Protein AF-0000000081105395 (afdb_homodimer)

Sequence (704 aa):
MTLDDDDWVLDDLGREADGPSNVKAIATRFRKAAMSCLEADDYMSRHRLSTLQCLVLMIYAINHSQGSGSSWPLLGLTVHVAISLGCHVDGESLGMNYIEAEQRRRCWACLKVLYMIQALCFGNVGLFALPKFQVRLPMDVDDDDIRPDSLPTQTDGPTQMTYMLLKVKLYSLVDQIADQILGVEPPSHASIAALDAAIEREQESWDAIYRSHLRSDKIQGFQRVHWNILHSHAHQIYLLIHRPLFGEPAESGFLQRSRARCITSATALLDIHALLSDEERFRQFRWYGFGLGSFHAFHGAVTLAAAILQNRDGESSYEMQSVLNETTNRFQSLSGRSPICAKAYTILKYLQMTLDDDDWVLDDLGREADGPSNVKAIATRFRKAAMSCLEADDYMSRHRLSTLQCLVLMIYAINHSQGSGSSWPLLGLTVHVAISLGCHVDGESLGMNYIEAEQRRRCWACLKVLYMIQALCFGNVGLFALPKFQVRLPMDVDDDDIRPDSLPTQTDGPTQMTYMLLKVKLYSLVDQIADQILGVEPPSHASIAALDAAIEREQESWDAIYRSHLRSDKIQGFQRVHWNILHSHAHQIYLLIHRPLFGEPAESGFLQRSRARCITSATALLDIHALLSDEERFRQFRWYGFGLGSFHAFHGAVTLAAAILQNRDGESSYEMQSVLNETTNRFQSLSGRSPICAKAYTILKYLQ

Secondary structure (DSSP, 8-state):
----TT-HHHHHH--SSSHHHHHHHHHHHHHHHHHHHHHHTTTTT---HHHHHHHHHHHHHHHHHT-GGGGHHHHHHHHHHHHHTTTTS-GGGGT--HHHHHHHHHHHHHHHHHHHHHHHHHT-GGG-B-----PPPPPSS-GGG-BTTBPPPPPSS--HHHHHHHHHHHHHHHHHTHHHHHSSSPPPHHHHHHHHHHHHHHHHHHHHHHHHHHSSTT--HHHHHHHHHHHHHHHHHHHHHHGGGTTS---SHHHHHHHHHHHHHHHHHHHHHHHHHH-GGGGGGTHHHHTHHHHHHHHHHHHHHHHHHH-TTSHHHHHHHHHHHHHHHHHHHHTTT-HHHHHHHHHHHHH-/----TT-HHHHHH--SSSHHHHHHHHHHHHHHHHHHHHHHTTTTT---HHHHHHHHHHHHHHHHHT-GGGGHHHHHHHHHHHHHTTTTS-GGGGT--HHHHHHHHHHHHHHHHHHHHHHHHHT-GGG-B-----PPPPPSS-GGG-BTTBPPPPPSS--TTHHHHHHHHHHHHHHHTHHHHHSSSPPPHHHHHHHHHHHHHHHHHHHHHHHHHHSSTT--HHHHHHHHHHHHHHHHHHHHHHGGGTTS---SHHHHHHHHHHHHHHHHHHHHHHHHHH-GGGGGGTHHHHTHHHHHHHHHHHHHHHHHHH-TTSHHHHHHHHHHHHHHHHHHHHTTT-HHHHHHHHHHHHH-

Structure (mmCIF, N/CA/C/O backbone):
data_AF-0000000081105395-model_v1
#
loop_
_entity.id
_entity.type
_entity.pdbx_description
1 polymer 'Transcriptional regulator family: Fungal Specific TF'
#
loop_
_atom_site.group_PDB
_atom_site.id
_atom_site.type_symbol
_atom_site.label_atom_id
_atom_site.label_alt_id
_atom_site.label_comp_id
_atom_site.label_asym_id
_atom_site.label_entity_id
_atom_site.label_seq_id
_atom_site.pdbx_PDB_ins_code
_atom_site.Cartn_x
_atom_site.Cartn_y
_atom_site.Cartn_z
_atom_site.occupancy
_atom_site.B_iso_or_equiv
_atom_site.auth_seq_id
_atom_site.auth_comp_id
_atom_site.auth_asym_id
_atom_site.auth_atom_id
_atom_site.pdbx_PDB_model_num
ATOM 1 N N . MET A 1 1 ? -5.023 -13.562 -22.672 1 40.72 1 MET A N 1
ATOM 2 C CA . MET A 1 1 ? -5.703 -14.023 -23.875 1 40.72 1 MET A CA 1
ATOM 3 C C . MET A 1 1 ? -5.406 -15.492 -24.141 1 40.72 1 MET A C 1
ATOM 5 O O . MET A 1 1 ? -4.246 -15.906 -24.141 1 40.72 1 MET A O 1
ATOM 9 N N . THR A 1 2 ? -6.477 -16.219 -23.859 1 49.69 2 THR A N 1
ATOM 10 C CA . THR A 1 2 ? -6.434 -17.688 -23.969 1 49.69 2 THR A CA 1
ATOM 11 C C . THR A 1 2 ? -6.391 -18.125 -25.422 1 49.69 2 THR A C 1
ATOM 13 O O . THR A 1 2 ? -6.664 -19.281 -25.734 1 49.69 2 THR A O 1
ATOM 16 N N . LEU A 1 3 ? -6.121 -17.141 -26.344 1 49.03 3 LEU A N 1
ATOM 17 C CA . LEU A 1 3 ? -6.148 -17.578 -27.75 1 49.03 3 LEU A CA 1
ATOM 18 C C . LEU A 1 3 ? -4.812 -18.172 -28.156 1 49.03 3 LEU A C 1
ATOM 20 O O . LEU A 1 3 ? -3.754 -17.703 -27.719 1 49.03 3 LEU A O 1
ATOM 24 N N . ASP A 1 4 ? -4.93 -19.188 -28.781 1 53.31 4 ASP A N 1
ATOM 25 C CA . ASP A 1 4 ? -3.744 -19.844 -29.328 1 53.31 4 ASP A CA 1
ATOM 26 C C . ASP A 1 4 ? -3.004 -18.938 -30.297 1 53.31 4 ASP A C 1
ATOM 28 O O . ASP A 1 4 ? -3.607 -18.047 -30.906 1 53.31 4 ASP A O 1
ATOM 32 N N . ASP A 1 5 ? -1.721 -19.031 -30.438 1 55.16 5 ASP A N 1
ATOM 33 C CA . ASP A 1 5 ? -0.854 -18.203 -31.266 1 55.16 5 ASP A CA 1
ATOM 34 C C . ASP A 1 5 ? -1.331 -18.203 -32.719 1 55.16 5 ASP A C 1
ATOM 36 O O . ASP A 1 5 ? -1.064 -17.266 -33.469 1 55.16 5 ASP A O 1
ATOM 40 N N . ASP A 1 6 ? -2.062 -19.266 -33.031 1 52.41 6 ASP A N 1
ATOM 41 C CA . ASP A 1 6 ? -2.449 -19.406 -34.438 1 52.41 6 ASP A CA 1
ATOM 42 C C . ASP A 1 6 ? -3.91 -19.016 -34.625 1 52.41 6 ASP A C 1
ATOM 44 O O . ASP A 1 6 ? -4.492 -19.297 -35.688 1 52.41 6 ASP A O 1
ATOM 48 N N . ASP A 1 7 ? -4.332 -18.5 -33.594 1 54.31 7 ASP A N 1
ATOM 49 C CA . ASP A 1 7 ? -5.738 -18.156 -33.781 1 54.31 7 ASP A CA 1
ATOM 50 C C . ASP A 1 7 ? -5.906 -16.984 -34.75 1 54.31 7 ASP A C 1
ATOM 52 O O . ASP A 1 7 ? -5.219 -15.969 -34.625 1 54.31 7 ASP A O 1
ATOM 56 N N . TRP A 1 8 ? -6.809 -17.203 -35.688 1 57.19 8 TRP A N 1
ATOM 57 C CA . TRP A 1 8 ? -7.023 -16.266 -36.781 1 57.19 8 TRP A CA 1
ATOM 58 C C . TRP A 1 8 ? -7.453 -14.898 -36.25 1 57.19 8 TRP A C 1
ATOM 60 O O . TRP A 1 8 ? -7.211 -13.867 -36.875 1 57.19 8 TRP A O 1
ATOM 70 N N . VAL A 1 9 ? -8.102 -14.883 -35.156 1 51.62 9 VAL A N 1
ATOM 71 C CA . VAL A 1 9 ? -8.586 -13.648 -34.562 1 51.62 9 VAL A CA 1
ATOM 72 C C . VAL A 1 9 ? -7.41 -12.742 -34.219 1 51.62 9 VAL A C 1
ATOM 74 O O . VAL A 1 9 ? -7.52 -11.516 -34.25 1 51.62 9 VAL A O 1
ATOM 77 N N . LEU A 1 10 ? -6.316 -13.383 -33.969 1 56.5 10 LEU A N 1
ATOM 78 C CA . LEU A 1 10 ? -5.129 -12.625 -33.594 1 56.5 10 LEU A CA 1
ATOM 79 C C . LEU A 1 10 ? -4.578 -11.852 -34.781 1 56.5 10 LEU A C 1
ATOM 81 O O . LEU A 1 10 ? -4.066 -10.742 -34.625 1 56.5 10 LEU A O 1
ATOM 85 N N . ASP A 1 11 ? -4.738 -12.438 -35.906 1 53.25 11 ASP A N 1
ATOM 86 C CA . ASP A 1 11 ? -4.273 -11.781 -37.125 1 53.25 11 ASP A CA 1
ATOM 87 C C . ASP A 1 11 ? -5.176 -10.609 -37.5 1 53.25 11 ASP A C 1
ATOM 89 O O . ASP A 1 11 ? -4.711 -9.602 -38.031 1 53.25 11 ASP A O 1
ATOM 93 N N . ASP A 1 12 ? -6.324 -10.781 -37.188 1 51.81 12 ASP A N 1
ATOM 94 C CA . ASP A 1 12 ? -7.293 -9.742 -37.531 1 51.81 12 ASP A CA 1
ATOM 95 C C . ASP A 1 12 ? -7.172 -8.555 -36.562 1 51.81 12 ASP A C 1
ATOM 97 O O . ASP A 1 12 ? -7.285 -7.398 -37 1 51.81 12 ASP A O 1
ATOM 101 N N . LEU A 1 13 ? -6.82 -9 -35.438 1 58.47 13 LEU A N 1
ATOM 102 C CA . LEU A 1 13 ? -6.82 -7.93 -34.438 1 58.47 13 LEU A CA 1
ATOM 103 C C . LEU A 1 13 ? -5.418 -7.363 -34.25 1 58.47 13 LEU A C 1
ATOM 105 O O . LEU A 1 13 ? -5.258 -6.195 -33.875 1 58.47 13 LEU A O 1
ATOM 109 N N . GLY A 1 14 ? -4.355 -8.391 -34.594 1 62.88 14 GLY A N 1
ATOM 110 C CA . GLY A 1 14 ? -2.982 -7.926 -34.5 1 62.88 14 GLY A CA 1
ATOM 111 C C . GLY A 1 14 ? -2.369 -7.59 -35.844 1 62.88 14 GLY A C 1
ATOM 112 O O . GLY A 1 14 ? -2.893 -7.984 -36.906 1 62.88 14 GLY A O 1
ATOM 113 N N . ARG A 1 15 ? -1.451 -6.691 -36.125 1 62.94 15 ARG A N 1
ATOM 114 C CA . ARG A 1 15 ? -0.795 -6.316 -37.375 1 62.94 15 ARG A CA 1
ATOM 115 C C . ARG A 1 15 ? 0.681 -6.699 -37.344 1 62.94 15 ARG A C 1
ATOM 117 O O . ARG A 1 15 ? 1.47 -6.195 -38.156 1 62.94 15 ARG A O 1
ATOM 124 N N . GLU A 1 16 ? 0.838 -7.652 -36.281 1 64.25 16 GLU A N 1
ATOM 125 C CA . GLU A 1 16 ? 2.254 -7.996 -36.188 1 64.25 16 GLU A CA 1
ATOM 126 C C . GLU A 1 16 ? 2.584 -9.211 -37.062 1 64.25 16 GLU A C 1
ATOM 128 O O . GLU A 1 16 ? 1.685 -9.859 -37.594 1 64.25 16 GLU A O 1
ATOM 133 N N . ALA A 1 17 ? 3.789 -9.445 -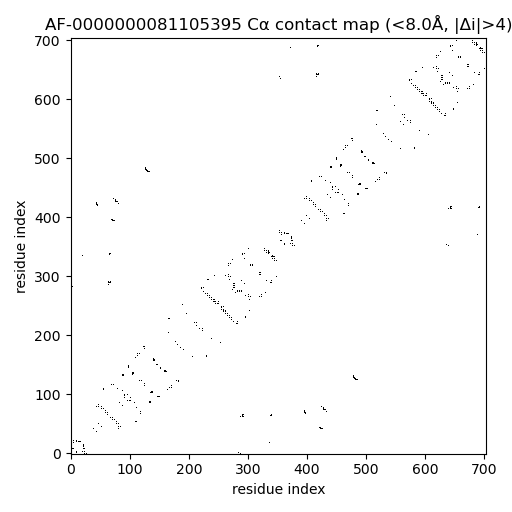37.344 1 65.75 17 ALA A N 1
ATOM 134 C CA . ALA A 1 17 ? 4.293 -10.445 -38.281 1 65.75 17 ALA A CA 1
ATOM 135 C C . ALA A 1 17 ? 4.062 -11.859 -37.75 1 65.75 17 ALA A C 1
ATOM 137 O O . ALA A 1 17 ? 3.943 -12.812 -38.5 1 65.75 17 ALA A O 1
ATOM 138 N N . ASP A 1 18 ? 4.098 -11.969 -36.344 1 71 18 ASP A N 1
ATOM 139 C CA . ASP A 1 18 ? 3.973 -13.312 -35.781 1 71 18 ASP A CA 1
ATOM 140 C C . ASP A 1 18 ? 2.9 -13.359 -34.719 1 71 18 ASP A C 1
ATOM 142 O O . ASP A 1 18 ? 2.467 -12.312 -34.219 1 71 18 ASP A O 1
ATOM 146 N N . GLY A 1 19 ? 2.338 -14.492 -34.5 1 62 19 GLY A N 1
ATOM 147 C CA . GLY A 1 19 ? 1.252 -14.75 -33.562 1 62 19 GLY A CA 1
ATOM 148 C C . GLY A 1 19 ? 1.51 -14.18 -32.188 1 62 19 GLY A C 1
ATOM 149 O O . GLY A 1 19 ? 0.733 -13.359 -31.688 1 62 19 GLY A O 1
ATOM 150 N N . PRO A 1 20 ? 2.596 -14.531 -31.703 1 68.19 20 PRO A N 1
ATOM 151 C CA . PRO A 1 20 ? 2.9 -14.039 -30.359 1 68.19 20 PRO A CA 1
ATOM 152 C C . PRO A 1 20 ? 2.982 -12.516 -30.297 1 68.19 20 PRO A C 1
ATOM 154 O O . PRO A 1 20 ? 2.504 -11.906 -29.328 1 68.19 20 PRO A O 1
ATOM 157 N N . SER A 1 21 ? 3.51 -11.969 -31.219 1 71 21 SER A N 1
ATOM 158 C CA . SER A 1 21 ? 3.611 -10.516 -31.266 1 71 21 SER A CA 1
ATOM 159 C C . SER A 1 21 ? 2.236 -9.867 -31.391 1 71 21 SER A C 1
ATOM 161 O O . SER A 1 21 ? 1.995 -8.797 -30.812 1 71 21 SER A O 1
ATOM 163 N N . ASN A 1 22 ? 1.383 -10.594 -32.062 1 68.88 22 ASN A N 1
ATOM 164 C CA . ASN A 1 22 ? 0.023 -10.086 -32.188 1 68.88 22 ASN A CA 1
ATOM 165 C C . ASN A 1 22 ? -0.728 -10.117 -30.875 1 68.88 22 ASN A C 1
ATOM 167 O O . ASN A 1 22 ? -1.46 -9.18 -30.547 1 68.88 22 ASN A O 1
ATOM 171 N N . VAL A 1 23 ? -0.512 -11.125 -30.156 1 69.88 23 VAL A N 1
ATOM 172 C CA . VAL A 1 23 ? -1.177 -11.266 -28.875 1 69.88 23 VAL A CA 1
ATOM 173 C C . VAL A 1 23 ? -0.709 -10.156 -27.922 1 69.88 23 VAL A C 1
ATOM 175 O O . VAL A 1 23 ? -1.522 -9.531 -27.25 1 69.88 23 VAL A O 1
ATOM 178 N N . LYS A 1 24 ? 0.512 -9.914 -28.062 1 71.88 24 LYS A N 1
ATOM 179 C CA . LYS A 1 24 ? 1.077 -8.867 -27.203 1 71.88 24 LYS A CA 1
ATOM 180 C C . LYS A 1 24 ? 0.524 -7.496 -27.578 1 71.88 24 LYS A C 1
ATOM 182 O O . LYS A 1 24 ? 0.172 -6.707 -26.703 1 71.88 24 LYS A O 1
ATOM 187 N N . ALA A 1 25 ? 0.464 -7.289 -28.797 1 73.94 25 ALA A N 1
ATOM 188 C CA . ALA A 1 25 ? -0.021 -6 -29.281 1 73.94 25 ALA A CA 1
ATOM 189 C C . ALA A 1 25 ? -1.482 -5.785 -28.906 1 73.94 25 ALA A C 1
ATOM 191 O O . ALA A 1 25 ? -1.864 -4.691 -28.484 1 73.94 25 ALA A O 1
ATOM 192 N N . ILE A 1 26 ? -2.268 -6.855 -29.047 1 73.94 26 ILE A N 1
ATOM 193 C CA . ILE A 1 26 ? -3.689 -6.77 -28.734 1 73.94 26 ILE A CA 1
ATOM 194 C C . ILE A 1 26 ? -3.879 -6.57 -27.234 1 73.94 26 ILE A C 1
ATOM 196 O O . ILE A 1 26 ? -4.684 -5.738 -26.812 1 73.94 26 ILE A O 1
ATOM 200 N N . ALA A 1 27 ? -3.121 -7.328 -26.5 1 73.25 27 ALA A N 1
ATOM 201 C CA . ALA A 1 27 ? -3.211 -7.215 -25.047 1 73.25 27 ALA A CA 1
ATOM 202 C C . ALA A 1 27 ? -2.85 -5.805 -24.594 1 73.25 27 ALA A C 1
ATOM 204 O O . ALA A 1 27 ? -3.531 -5.234 -23.734 1 73.25 27 ALA A O 1
ATOM 205 N N . THR A 1 28 ? -1.871 -5.254 -25.219 1 73.81 28 THR A N 1
ATOM 206 C CA . THR A 1 28 ? -1.431 -3.904 -24.875 1 73.81 28 THR A CA 1
ATOM 207 C C . THR A 1 28 ? -2.502 -2.879 -25.234 1 73.81 28 THR A C 1
ATOM 209 O O . THR A 1 28 ? -2.756 -1.943 -24.484 1 73.81 28 THR A O 1
ATOM 212 N N . ARG A 1 29 ? -3.096 -3.119 -26.328 1 78.88 29 ARG A N 1
ATOM 213 C CA . ARG A 1 29 ? -4.145 -2.207 -26.781 1 78.88 29 ARG A CA 1
ATOM 214 C C . ARG A 1 29 ? -5.332 -2.225 -25.828 1 78.88 29 ARG A C 1
ATOM 216 O O . ARG A 1 29 ? -5.855 -1.172 -25.453 1 78.88 29 ARG A O 1
ATOM 223 N N . PHE A 1 30 ? -5.727 -3.416 -25.453 1 78.06 30 PHE A N 1
ATOM 224 C CA . PHE A 1 30 ? -6.875 -3.533 -24.562 1 78.06 30 PHE A CA 1
ATOM 225 C C . PHE A 1 30 ? -6.535 -3.004 -23.172 1 78.06 30 PHE A C 1
ATOM 227 O O . PHE A 1 30 ? -7.379 -2.393 -22.516 1 78.06 30 PHE A O 1
ATOM 234 N N . ARG A 1 31 ? -5.367 -3.189 -22.844 1 78.56 31 ARG A N 1
ATOM 235 C CA . ARG A 1 31 ? -4.945 -2.645 -21.562 1 78.56 31 ARG A CA 1
ATOM 236 C C . ARG A 1 31 ? -4.965 -1.119 -21.578 1 78.56 31 ARG A C 1
ATOM 238 O O . ARG A 1 31 ? -5.441 -0.488 -20.625 1 78.56 31 ARG A O 1
ATOM 245 N N . LYS A 1 32 ? -4.457 -0.607 -22.625 1 77.88 32 LYS A N 1
ATOM 246 C CA . LYS A 1 32 ? -4.445 0.846 -22.766 1 77.88 32 LYS A CA 1
ATOM 247 C C . LYS A 1 32 ? -5.863 1.404 -22.797 1 77.88 32 LYS A C 1
ATOM 249 O O . LYS A 1 32 ? -6.141 2.455 -22.219 1 77.88 32 LYS A O 1
ATOM 254 N N . ALA A 1 33 ? -6.688 0.659 -23.5 1 82.44 33 ALA A N 1
ATOM 255 C CA . ALA A 1 33 ? -8.086 1.083 -23.578 1 82.44 33 ALA A CA 1
ATOM 256 C C . ALA A 1 33 ? -8.742 1.03 -22.203 1 82.44 33 ALA A C 1
ATOM 258 O O . ALA A 1 33 ? -9.484 1.941 -21.812 1 82.44 33 ALA A O 1
ATOM 259 N N . ALA A 1 34 ? -8.469 0.021 -21.5 1 83.75 34 ALA A N 1
ATOM 260 C CA . ALA A 1 34 ? -9.031 -0.118 -20.156 1 83.75 34 ALA A CA 1
ATOM 261 C C . ALA A 1 34 ? -8.531 0.995 -19.234 1 83.75 34 ALA A C 1
ATOM 263 O O . ALA A 1 34 ? -9.312 1.579 -18.484 1 83.75 34 ALA A O 1
ATOM 264 N N . MET A 1 35 ? -7.281 1.383 -19.391 1 79.75 35 MET A N 1
ATOM 265 C CA . MET A 1 35 ? -6.707 2.441 -18.562 1 79.75 35 MET A CA 1
ATOM 266 C C . MET A 1 35 ? -7.309 3.797 -18.922 1 79.75 35 MET A C 1
ATOM 268 O O . MET A 1 35 ? -7.547 4.625 -18.047 1 79.75 35 MET A O 1
ATOM 272 N N . SER A 1 36 ? -7.543 3.941 -20.172 1 80.94 36 SER A N 1
ATOM 273 C CA . SER A 1 36 ? -8.172 5.18 -20.609 1 80.94 36 SER A CA 1
ATOM 274 C C . SER A 1 36 ? -9.578 5.324 -20.031 1 80.94 36 SER A C 1
ATOM 276 O O . SER A 1 36 ? -9.992 6.426 -19.656 1 80.94 36 SER A O 1
ATOM 278 N N . CYS A 1 37 ? -10.297 4.207 -19.984 1 82.31 37 CYS A N 1
ATOM 279 C CA . CYS A 1 37 ? -11.633 4.219 -19.391 1 82.31 37 CYS A CA 1
ATOM 280 C C . CYS A 1 37 ? -11.578 4.543 -17.906 1 82.31 37 CYS A C 1
ATOM 282 O O . CYS A 1 37 ? -12.406 5.297 -17.406 1 82.31 37 CYS A O 1
ATOM 284 N N . LEU A 1 38 ? -10.617 4.043 -17.266 1 82.5 38 LEU A N 1
ATOM 285 C CA . LEU A 1 38 ? -10.445 4.312 -15.844 1 82.5 38 LEU A CA 1
ATOM 286 C C . LEU A 1 38 ? -10.102 5.777 -15.602 1 82.5 38 LEU A C 1
ATOM 288 O O . LEU A 1 38 ? -10.625 6.402 -14.68 1 82.5 38 LEU A O 1
ATOM 292 N N . GLU A 1 39 ? -9.281 6.297 -16.438 1 78.62 39 GLU A N 1
ATOM 293 C CA . GLU A 1 39 ? -8.898 7.703 -16.344 1 78.62 39 GLU A CA 1
ATOM 294 C C . GLU A 1 39 ? -10.102 8.617 -16.562 1 78.62 39 GLU A C 1
ATOM 296 O O . GLU A 1 39 ? -10.273 9.609 -15.859 1 78.62 39 GLU A O 1
ATOM 301 N N . ALA A 1 40 ? -10.82 8.211 -17.578 1 79.12 40 ALA A N 1
ATOM 302 C CA . ALA A 1 40 ? -12.016 9 -17.875 1 79.12 40 ALA A CA 1
ATOM 303 C C . ALA A 1 40 ? -12.992 8.984 -16.703 1 79.12 40 ALA A C 1
ATOM 305 O O . ALA A 1 40 ? -13.734 9.945 -16.5 1 79.12 40 ALA A O 1
ATOM 306 N N . ASP A 1 41 ? -12.953 7.957 -15.914 1 78.56 41 ASP A N 1
ATOM 307 C CA . ASP A 1 41 ? -13.828 7.812 -14.758 1 78.56 41 ASP A CA 1
ATOM 308 C C . ASP A 1 41 ? -13.203 8.43 -13.508 1 78.56 41 ASP A C 1
ATOM 310 O O . ASP A 1 41 ? -13.766 8.336 -12.414 1 78.56 41 ASP A O 1
ATOM 314 N N . ASP A 1 42 ? -12.078 9.062 -13.562 1 79.75 42 ASP A N 1
ATOM 315 C CA . ASP A 1 42 ? -11.367 9.68 -12.445 1 79.75 42 ASP A CA 1
ATOM 316 C C . ASP A 1 42 ? -11.172 8.688 -11.305 1 79.75 42 ASP A C 1
ATOM 318 O O . ASP A 1 42 ? -11.523 8.984 -10.156 1 79.75 42 ASP A O 1
ATOM 322 N N . TYR A 1 43 ? -10.625 7.535 -11.68 1 78 43 TYR A N 1
ATOM 323 C CA . TYR A 1 43 ? -10.547 6.406 -10.758 1 78 43 TYR A CA 1
ATOM 324 C C . TYR A 1 43 ? -9.648 6.73 -9.578 1 78 43 TYR A C 1
ATOM 326 O O . TYR A 1 43 ? -9.688 6.051 -8.547 1 78 43 TYR A O 1
ATOM 334 N N . MET A 1 44 ? -8.914 7.805 -9.641 1 77.31 44 MET A N 1
ATOM 335 C CA . MET A 1 44 ? -8.031 8.18 -8.539 1 77.31 44 MET A CA 1
ATOM 336 C C . MET A 1 44 ? -8.805 8.93 -7.461 1 77.31 44 MET A C 1
ATOM 338 O O . MET A 1 44 ? -8.367 9.008 -6.312 1 77.31 44 MET A O 1
ATOM 342 N N . SER A 1 45 ? -9.961 9.445 -7.789 1 76.19 45 SER A N 1
ATOM 343 C CA . SER A 1 45 ? -10.711 10.266 -6.844 1 76.19 45 SER A CA 1
ATOM 344 C C . SER A 1 45 ? -12.094 9.672 -6.578 1 76.19 45 SER A C 1
ATOM 346 O O . SER A 1 45 ? -12.648 9.852 -5.492 1 76.19 45 SER A O 1
ATOM 348 N N . ARG A 1 46 ? -12.68 9.023 -7.551 1 81.56 46 ARG A N 1
ATOM 349 C CA . ARG A 1 46 ? -13.992 8.391 -7.422 1 81.56 46 ARG A CA 1
ATOM 350 C C . ARG A 1 46 ? -13.867 6.871 -7.422 1 81.56 46 ARG A C 1
ATOM 352 O O . ARG A 1 46 ? -13.414 6.281 -8.398 1 81.56 46 ARG A O 1
ATOM 359 N N . HIS A 1 47 ? -14.328 6.422 -6.273 1 84.69 47 HIS A N 1
ATOM 360 C CA . HIS A 1 47 ? -14.156 4.98 -6.148 1 84.69 47 HIS A CA 1
ATOM 361 C C . HIS A 1 47 ? -15.5 4.258 -6.168 1 84.69 47 HIS A C 1
ATOM 363 O O . HIS A 1 47 ? -16.406 4.605 -5.406 1 84.69 47 HIS A O 1
ATOM 369 N N . ARG A 1 48 ? -15.664 3.371 -7.219 1 90.25 48 ARG A N 1
ATOM 370 C CA . ARG A 1 48 ? -16.781 2.445 -7.328 1 90.25 48 ARG A CA 1
ATOM 371 C C . ARG A 1 48 ? -16.312 0.998 -7.32 1 90.25 48 ARG A C 1
ATOM 373 O O . ARG A 1 48 ? -15.141 0.726 -7.598 1 90.25 48 ARG A O 1
ATOM 380 N N . LEU A 1 49 ? -17.172 0.109 -6.941 1 91.56 49 LEU A N 1
ATOM 381 C CA . LEU A 1 49 ? -16.812 -1.304 -6.914 1 91.56 49 LEU A CA 1
ATOM 382 C C . LEU A 1 49 ? -16.391 -1.781 -8.297 1 91.56 49 LEU A C 1
ATOM 384 O O . LEU A 1 49 ? -15.477 -2.602 -8.422 1 91.56 49 LEU A O 1
ATOM 388 N N . SER A 1 50 ? -17.047 -1.314 -9.312 1 90.81 50 SER A N 1
ATOM 389 C CA . SER A 1 50 ? -16.703 -1.692 -10.68 1 90.81 50 SER A CA 1
ATOM 390 C C . SER A 1 50 ? -15.281 -1.271 -11.023 1 90.81 50 SER A C 1
ATOM 392 O O . SER A 1 50 ? -14.578 -1.976 -11.75 1 90.81 50 SER A O 1
ATOM 394 N N . THR A 1 51 ? -14.852 -0.136 -10.516 1 90.75 51 THR A N 1
ATOM 395 C CA . THR A 1 51 ? -13.477 0.319 -10.703 1 90.75 51 THR A CA 1
ATOM 396 C C . THR A 1 51 ? -12.492 -0.638 -10.039 1 90.75 51 THR A C 1
ATOM 398 O O . THR A 1 51 ? -11.484 -1.012 -10.633 1 90.75 51 THR A O 1
ATOM 401 N N . LEU A 1 52 ? -12.82 -0.99 -8.836 1 93.88 52 LEU A N 1
ATOM 402 C CA . LEU A 1 52 ? -11.969 -1.926 -8.109 1 93.88 52 LEU A CA 1
ATOM 403 C C . LEU A 1 52 ? -11.867 -3.252 -8.852 1 93.88 52 LEU A C 1
ATOM 405 O O . LEU A 1 52 ? -10.766 -3.791 -9.023 1 93.88 52 LEU A O 1
ATOM 409 N N . GLN A 1 53 ? -13.008 -3.723 -9.352 1 93.06 53 GLN A N 1
ATOM 410 C CA . GLN A 1 53 ? -13.031 -4.977 -10.102 1 93.06 53 GLN A CA 1
ATOM 411 C C . GLN A 1 53 ? -12.18 -4.883 -11.359 1 93.06 53 GLN A C 1
ATOM 413 O O . GLN A 1 53 ? -11.43 -5.805 -11.68 1 93.06 53 GLN A O 1
ATOM 418 N N . CYS A 1 54 ? -12.32 -3.84 -12.023 1 92.25 54 CYS A N 1
ATOM 419 C CA . CYS A 1 54 ? -11.531 -3.627 -13.234 1 92.25 54 CYS A CA 1
ATOM 420 C C . CYS A 1 54 ? -10.039 -3.615 -12.922 1 92.25 54 CYS A C 1
ATOM 422 O O . CYS A 1 54 ? -9.25 -4.246 -13.633 1 92.25 54 CYS A O 1
ATOM 424 N N . LEU A 1 55 ? -9.648 -2.908 -11.859 1 92.81 55 LEU A N 1
ATOM 425 C CA . LEU A 1 55 ? -8.242 -2.822 -11.469 1 92.81 55 LEU A CA 1
ATOM 426 C C . LEU A 1 55 ? -7.695 -4.199 -11.117 1 92.81 55 LEU A C 1
ATOM 428 O O . LEU A 1 55 ? -6.59 -4.559 -11.531 1 92.81 55 LEU A O 1
ATOM 432 N N . VAL A 1 56 ? -8.445 -4.988 -10.414 1 92.94 56 VAL A N 1
ATOM 433 C CA . VAL A 1 56 ? -8.031 -6.332 -10.023 1 92.94 56 VAL A CA 1
ATOM 434 C C . VAL A 1 56 ? -7.816 -7.188 -11.266 1 92.94 56 VAL A C 1
ATOM 436 O O . VAL A 1 56 ? -6.801 -7.879 -11.383 1 92.94 56 VAL A O 1
ATOM 439 N N . LEU A 1 57 ? -8.766 -7.094 -12.172 1 89.88 57 LEU A N 1
ATOM 440 C CA . LEU A 1 57 ? -8.664 -7.867 -13.406 1 89.88 57 LEU A CA 1
ATOM 441 C C . LEU A 1 57 ? -7.461 -7.422 -14.227 1 89.88 57 LEU A C 1
ATOM 443 O O . LEU A 1 57 ? -6.785 -8.242 -14.852 1 89.88 57 LEU A O 1
ATOM 447 N N . MET A 1 58 ? -7.203 -6.164 -14.219 1 88.31 58 MET A N 1
ATOM 448 C CA . MET A 1 58 ? -6.047 -5.641 -14.938 1 88.31 58 MET A CA 1
ATOM 449 C C . MET A 1 58 ? -4.746 -6.168 -14.344 1 88.31 58 MET A C 1
ATOM 451 O O . MET A 1 58 ? -3.83 -6.543 -15.078 1 88.31 58 MET A O 1
ATOM 455 N N . ILE A 1 59 ? -4.641 -6.18 -13.031 1 89.38 59 ILE A N 1
ATOM 456 C CA . ILE A 1 59 ? -3.453 -6.691 -12.359 1 89.38 59 ILE A CA 1
ATOM 457 C C . ILE A 1 59 ? -3.25 -8.164 -12.711 1 89.38 59 ILE A C 1
ATOM 459 O O . ILE A 1 59 ? -2.135 -8.578 -13.031 1 89.38 59 ILE A O 1
ATOM 463 N N . TYR A 1 60 ? -4.359 -8.844 -12.711 1 84.38 60 TYR A N 1
ATOM 464 C CA . TYR A 1 60 ? -4.297 -10.258 -13.062 1 84.38 60 TYR A CA 1
ATOM 465 C C . TYR A 1 60 ? -3.783 -10.445 -14.484 1 84.38 60 TYR A C 1
ATOM 467 O O . TYR A 1 60 ? -2.924 -11.289 -14.734 1 84.38 60 TYR A O 1
ATOM 475 N N . ALA A 1 61 ? -4.312 -9.672 -15.352 1 81.5 61 ALA A N 1
ATOM 476 C CA . ALA A 1 61 ? -3.92 -9.766 -16.75 1 81.5 61 ALA A CA 1
ATOM 477 C C . ALA A 1 61 ? -2.449 -9.406 -16.938 1 81.5 61 ALA A C 1
ATOM 479 O O . ALA A 1 61 ? -1.725 -10.086 -17.672 1 81.5 61 ALA A O 1
ATOM 480 N N . ILE A 1 62 ? -1.973 -8.406 -16.281 1 81.81 62 ILE A N 1
ATOM 481 C CA . ILE A 1 62 ? -0.588 -7.961 -16.391 1 81.81 62 ILE A CA 1
ATOM 482 C C . ILE A 1 62 ? 0.345 -9.031 -15.828 1 81.81 62 ILE A C 1
ATOM 484 O O . ILE A 1 62 ? 1.38 -9.336 -16.422 1 81.81 62 ILE A O 1
ATOM 488 N N . ASN A 1 63 ? -0.001 -9.578 -14.734 1 78.88 63 ASN A N 1
ATOM 489 C CA . ASN A 1 63 ? 0.82 -10.602 -14.102 1 78.88 63 ASN A CA 1
ATOM 490 C C . ASN A 1 63 ? 0.998 -11.82 -15 1 78.88 63 ASN A C 1
ATOM 492 O O . ASN A 1 63 ? 2.059 -12.445 -15 1 78.88 63 ASN A O 1
ATOM 496 N N . HIS A 1 64 ? 0.024 -12.078 -15.773 1 73.75 64 HIS A N 1
ATOM 497 C CA . HIS A 1 64 ? 0.088 -13.281 -16.594 1 73.75 64 HIS A CA 1
ATOM 498 C C . HIS A 1 64 ? 0.704 -12.984 -17.953 1 73.75 64 HIS A C 1
ATOM 500 O O . HIS A 1 64 ? 1.12 -13.898 -18.672 1 73.75 64 HIS A O 1
ATOM 506 N N . SER A 1 65 ? 0.769 -11.75 -18.344 1 71.81 65 SER A N 1
ATOM 507 C CA . SER A 1 65 ? 1.3 -11.43 -19.656 1 71.81 65 SER A CA 1
ATOM 508 C C . SER A 1 65 ? 2.713 -10.867 -19.562 1 71.81 65 SER A C 1
ATOM 510 O O . SER A 1 65 ? 3.561 -11.156 -20.406 1 71.81 65 SER A O 1
ATOM 512 N N . GLN A 1 66 ? 2.908 -9.992 -18.594 1 68.88 66 GLN A N 1
ATOM 513 C CA . GLN A 1 66 ? 4.176 -9.266 -18.516 1 68.88 66 GLN A CA 1
ATOM 514 C C . GLN A 1 66 ? 4.973 -9.672 -17.281 1 68.88 66 GLN A C 1
ATOM 516 O O . GLN A 1 66 ? 6.18 -9.438 -17.219 1 68.88 66 GLN A O 1
ATOM 521 N N . GLY A 1 67 ? 4.348 -10.352 -16.5 1 66.19 67 GLY A N 1
ATOM 522 C CA . GLY A 1 67 ? 5.016 -10.703 -15.258 1 66.19 67 GLY A CA 1
ATOM 523 C C . GLY A 1 67 ? 4.559 -9.867 -14.078 1 66.19 67 GLY A C 1
ATOM 524 O O . GLY A 1 67 ? 4.023 -8.766 -14.258 1 66.19 67 GLY A O 1
ATOM 525 N N . SER A 1 68 ? 4.73 -10.383 -12.883 1 58.75 68 SER A N 1
ATOM 526 C CA . SER A 1 68 ? 4.203 -9.836 -11.641 1 58.75 68 SER A CA 1
ATOM 527 C C . SER A 1 68 ? 4.852 -8.492 -11.305 1 58.75 68 SER A C 1
ATOM 529 O O . SER A 1 68 ? 4.219 -7.625 -10.711 1 58.75 68 SER A O 1
ATOM 531 N N . GLY A 1 69 ? 5.969 -8.242 -11.797 1 67.88 69 GLY A N 1
ATOM 532 C CA . GLY A 1 69 ? 6.664 -7.016 -11.43 1 67.88 69 GLY A CA 1
ATOM 533 C C . GLY A 1 69 ? 6.047 -5.77 -12.031 1 67.88 69 GLY A C 1
ATOM 534 O O . GLY A 1 69 ? 6.137 -4.684 -11.461 1 67.88 69 GLY A O 1
ATOM 535 N N . SER A 1 70 ? 5.34 -5.973 -13.062 1 74.75 70 SER A N 1
ATOM 536 C CA . SER A 1 70 ? 4.816 -4.828 -13.797 1 74.75 70 SER A CA 1
ATOM 537 C C . SER A 1 70 ? 3.541 -4.293 -13.148 1 74.75 70 SER A C 1
ATOM 539 O O . SER A 1 70 ? 3.127 -3.164 -13.43 1 74.75 70 SER A O 1
ATOM 541 N N . SER A 1 71 ? 2.977 -5.051 -12.281 1 86.44 71 SER A N 1
ATOM 542 C CA . SER A 1 71 ? 1.707 -4.621 -11.711 1 86.44 71 SER A CA 1
ATOM 543 C C . SER A 1 71 ? 1.881 -4.176 -10.258 1 86.44 71 SER A C 1
ATOM 545 O O . SER A 1 71 ? 0.912 -3.785 -9.602 1 86.44 71 SER A O 1
ATOM 547 N N . TRP A 1 72 ? 3.096 -4.074 -9.836 1 87.62 72 TRP A N 1
ATOM 548 C CA . TRP A 1 72 ? 3.383 -3.83 -8.43 1 87.62 72 TRP A CA 1
ATOM 549 C C . TRP A 1 72 ? 2.85 -2.469 -7.992 1 87.62 72 TRP A C 1
ATOM 551 O O . TRP A 1 72 ? 2.102 -2.371 -7.016 1 87.62 72 TRP A O 1
ATOM 561 N N . PRO A 1 73 ? 3.111 -1.377 -8.695 1 88.56 73 PRO A N 1
ATOM 562 C CA . PRO A 1 73 ? 2.553 -0.083 -8.289 1 88.56 73 PRO A CA 1
ATOM 563 C C . PRO A 1 73 ? 1.029 -0.047 -8.375 1 88.56 73 PRO A C 1
ATOM 565 O O . PRO A 1 73 ? 0.375 0.546 -7.512 1 88.56 73 PRO A O 1
ATOM 568 N N . LEU A 1 74 ? 0.526 -0.712 -9.414 1 90.19 74 LEU A N 1
ATOM 569 C CA . LEU A 1 74 ? -0.921 -0.75 -9.594 1 90.19 74 LEU A CA 1
ATOM 570 C C . LEU A 1 74 ? -1.593 -1.479 -8.438 1 90.19 74 LEU A C 1
ATOM 572 O O . LEU A 1 74 ? -2.701 -1.123 -8.031 1 90.19 74 LEU A O 1
ATOM 576 N N . LEU A 1 75 ? -0.928 -2.473 -7.969 1 90.56 75 LEU A N 1
ATOM 577 C CA . LEU A 1 75 ? -1.443 -3.215 -6.824 1 90.56 75 LEU A CA 1
ATOM 578 C C . LEU A 1 75 ? -1.568 -2.311 -5.602 1 90.56 75 LEU A C 1
ATOM 580 O O . LEU A 1 75 ? -2.574 -2.361 -4.891 1 90.56 75 LEU A O 1
ATOM 584 N N . GLY A 1 76 ? -0.55 -1.479 -5.391 1 88.31 76 GLY A N 1
ATOM 585 C CA . GLY A 1 76 ? -0.622 -0.529 -4.293 1 88.31 76 GLY A CA 1
ATOM 586 C C . GLY A 1 76 ? -1.8 0.42 -4.402 1 88.31 76 GLY A C 1
ATOM 587 O O . GLY A 1 76 ? -2.527 0.63 -3.43 1 88.31 76 GLY A O 1
ATOM 588 N N . LEU A 1 77 ? -1.946 0.965 -5.535 1 91.12 77 LEU A N 1
ATOM 589 C CA . LEU A 1 77 ? -3.074 1.85 -5.809 1 91.12 77 LEU A CA 1
ATOM 590 C C . LEU A 1 77 ? -4.398 1.138 -5.559 1 91.12 77 LEU A C 1
ATOM 592 O O . LEU A 1 77 ? -5.297 1.696 -4.926 1 91.12 77 LEU A O 1
ATOM 596 N N . THR A 1 78 ? -4.465 -0.056 -5.996 1 91.88 78 THR A N 1
ATOM 597 C CA . THR A 1 78 ? -5.711 -0.813 -5.926 1 91.88 78 THR A CA 1
ATOM 598 C C . THR A 1 78 ? -6.07 -1.127 -4.477 1 91.88 78 THR A C 1
ATOM 600 O O . THR A 1 78 ? -7.242 -1.091 -4.098 1 91.88 78 THR A O 1
ATOM 603 N N . VAL A 1 79 ? -5.125 -1.443 -3.715 1 88.38 79 VAL A N 1
ATOM 604 C CA . VAL A 1 79 ? -5.375 -1.722 -2.305 1 88.38 79 VAL A CA 1
ATOM 605 C C . VAL A 1 79 ? -5.953 -0.48 -1.628 1 88.38 79 VAL A C 1
ATOM 607 O O . VAL A 1 79 ? -6.898 -0.578 -0.839 1 88.38 79 VAL A O 1
ATOM 610 N N . HIS A 1 80 ? -5.402 0.653 -1.903 1 87.5 80 HIS A N 1
ATOM 611 C CA . HIS A 1 80 ? -5.902 1.892 -1.318 1 87.5 80 HIS A CA 1
ATOM 612 C C . HIS A 1 80 ? -7.328 2.186 -1.784 1 87.5 80 HIS A C 1
ATOM 614 O O . HIS A 1 80 ? -8.156 2.664 -1.004 1 87.5 80 HIS A O 1
ATOM 620 N N . VAL A 1 81 ? -7.621 1.885 -3.021 1 89.88 81 VAL A N 1
ATOM 621 C CA . VAL A 1 81 ? -8.977 2.043 -3.533 1 89.88 81 VAL A CA 1
ATOM 622 C C . VAL A 1 81 ? -9.922 1.107 -2.789 1 89.88 81 VAL A C 1
ATOM 624 O O . VAL A 1 81 ? -11.023 1.508 -2.396 1 89.88 81 VAL A O 1
ATOM 627 N N . ALA A 1 82 ? -9.477 -0.115 -2.58 1 90.06 82 ALA A N 1
ATOM 628 C CA . ALA A 1 82 ? -10.297 -1.093 -1.868 1 90.06 82 ALA A CA 1
ATOM 629 C C . ALA A 1 82 ? -10.594 -0.628 -0.444 1 90.06 82 ALA A C 1
ATOM 631 O O . ALA A 1 82 ? -11.711 -0.79 0.051 1 90.06 82 ALA A O 1
ATOM 632 N N . ILE A 1 83 ? -9.664 -0.043 0.168 1 84.5 83 ILE A N 1
ATOM 633 C CA . ILE A 1 83 ? -9.82 0.452 1.531 1 84.5 83 ILE A CA 1
ATOM 634 C C . ILE A 1 83 ? -10.797 1.627 1.543 1 84.5 83 ILE A C 1
ATOM 636 O O . ILE A 1 83 ? -11.656 1.719 2.422 1 84.5 83 ILE A O 1
ATOM 640 N N . SER A 1 84 ? -10.617 2.467 0.577 1 84.56 84 SER A N 1
ATOM 641 C CA . SER A 1 84 ? -11.516 3.613 0.481 1 84.56 84 SER A CA 1
ATOM 642 C C . SER A 1 84 ? -12.961 3.168 0.306 1 84.56 84 SER A C 1
ATOM 644 O O . SER A 1 84 ? -13.883 3.828 0.792 1 84.56 84 SER A O 1
ATOM 646 N N . LEU A 1 85 ? -13.141 2.051 -0.302 1 87.31 85 LEU A N 1
ATOM 647 C CA . LEU A 1 85 ? -14.477 1.521 -0.544 1 87.31 85 LEU A CA 1
ATOM 648 C C . LEU A 1 85 ? -14.992 0.762 0.675 1 87.31 85 LEU A C 1
ATOM 650 O O . LEU A 1 85 ? -16.156 0.371 0.722 1 87.31 85 LEU A O 1
ATOM 654 N N . GLY A 1 86 ? -14.156 0.569 1.569 1 83.25 86 GLY A N 1
ATOM 655 C CA . GLY A 1 86 ? -14.539 -0.133 2.783 1 83.25 86 GLY A CA 1
ATOM 656 C C . GLY A 1 86 ? -14.516 -1.642 2.633 1 83.25 86 GLY A C 1
ATOM 657 O O . GLY A 1 86 ? -15.195 -2.355 3.375 1 83.25 86 GLY A O 1
ATOM 658 N N . CYS A 1 87 ? -13.758 -2.141 1.682 1 87.31 87 CYS A N 1
ATOM 659 C CA . CYS A 1 87 ? -13.742 -3.58 1.437 1 87.31 87 CYS A CA 1
ATOM 660 C C . CYS A 1 87 ? -12.992 -4.312 2.541 1 87.31 87 CYS A C 1
ATOM 662 O O . CYS A 1 87 ? -13.078 -5.539 2.646 1 87.31 87 CYS A O 1
ATOM 664 N N . HIS A 1 88 ? -12.32 -3.598 3.359 1 81.5 88 HIS A N 1
ATOM 665 C CA . HIS A 1 88 ? -11.57 -4.195 4.453 1 81.5 88 HIS A CA 1
ATOM 666 C C . HIS A 1 88 ? -12.453 -4.426 5.672 1 81.5 88 HIS A C 1
ATOM 668 O O . HIS A 1 88 ? -12.016 -5.012 6.664 1 81.5 88 HIS A O 1
ATOM 674 N N . VAL A 1 89 ? -13.656 -3.953 5.531 1 81.56 89 VAL A N 1
ATOM 675 C CA . VAL A 1 89 ? -14.672 -4.188 6.551 1 81.56 89 VAL A CA 1
ATOM 676 C C . VAL A 1 89 ? -15.812 -5.02 5.965 1 81.56 89 VAL A C 1
ATOM 678 O O . VAL A 1 89 ? -16.234 -4.785 4.828 1 81.56 89 VAL A O 1
ATOM 681 N N . ASP A 1 90 ? -16.312 -5.953 6.805 1 86.44 90 ASP A N 1
ATOM 682 C CA . ASP A 1 90 ? -17.344 -6.84 6.262 1 86.44 90 ASP A CA 1
ATOM 683 C C . ASP A 1 90 ? -18.641 -6.086 6.023 1 86.44 90 ASP A C 1
ATOM 685 O O . ASP A 1 90 ? -19.156 -5.426 6.926 1 86.44 90 ASP A O 1
ATOM 689 N N . GLY A 1 91 ? -19.266 -6.223 4.922 1 80.69 91 GLY A N 1
ATOM 690 C CA . GLY A 1 91 ? -20.453 -5.52 4.477 1 80.69 91 GLY A CA 1
ATOM 691 C C . GLY A 1 91 ? -21.688 -5.891 5.266 1 80.69 91 GLY A C 1
ATOM 692 O O . GLY A 1 91 ? -22.641 -5.109 5.34 1 80.69 91 GLY A O 1
ATOM 693 N N . GLU A 1 92 ? -21.688 -7.109 5.777 1 79.56 92 GLU A N 1
ATOM 694 C CA . GLU A 1 92 ? -22.859 -7.531 6.551 1 79.56 92 GLU A CA 1
ATOM 695 C C . GLU A 1 92 ? -23.094 -6.605 7.742 1 79.56 92 GLU A C 1
ATOM 697 O O . GLU A 1 92 ? -24.234 -6.348 8.117 1 79.56 92 GLU A O 1
ATOM 702 N N . SER A 1 93 ? -22.094 -6.094 8.219 1 78.75 93 SER A N 1
ATOM 703 C CA . SER A 1 93 ? -22.203 -5.191 9.359 1 78.75 93 SER A CA 1
ATOM 704 C C . SER A 1 93 ? -22.734 -3.824 8.93 1 78.75 93 SER A C 1
ATOM 706 O O . SER A 1 93 ? -23.219 -3.053 9.766 1 78.75 93 SER A O 1
ATOM 708 N N . LEU A 1 94 ? -22.719 -3.6 7.613 1 79.62 94 LEU A N 1
ATOM 709 C CA . LEU A 1 94 ? -23.109 -2.287 7.109 1 79.62 94 LEU A CA 1
ATOM 710 C C . LEU A 1 94 ? -24.484 -2.342 6.453 1 79.62 94 LEU A C 1
ATOM 712 O O . LEU A 1 94 ? -24.922 -1.368 5.836 1 79.62 94 LEU A O 1
ATOM 716 N N . GLY A 1 95 ? -25.156 -3.523 6.555 1 83 95 GLY A N 1
ATOM 717 C CA . GLY A 1 95 ? -26.516 -3.656 6.039 1 83 95 GLY A CA 1
ATOM 718 C C . GLY A 1 95 ? -26.562 -3.84 4.535 1 83 95 GLY A C 1
ATOM 719 O O . GLY A 1 95 ? -27.578 -3.549 3.9 1 83 95 GLY A O 1
ATOM 720 N N . MET A 1 96 ? -25.531 -4.219 3.934 1 86.06 96 MET A N 1
ATOM 721 C CA . MET A 1 96 ? -25.5 -4.465 2.494 1 86.06 96 MET A CA 1
ATOM 722 C C . MET A 1 96 ? -26.234 -5.758 2.146 1 86.06 96 MET A C 1
ATOM 724 O O . MET A 1 96 ? -26.359 -6.652 2.984 1 86.06 96 MET A O 1
ATOM 728 N N . ASN A 1 97 ? -26.75 -5.789 0.933 1 88.69 97 ASN A N 1
ATOM 729 C CA . ASN A 1 97 ? -27.312 -7.055 0.485 1 88.69 97 ASN A CA 1
ATOM 730 C C . ASN A 1 97 ? -26.234 -8.094 0.208 1 88.69 97 ASN A C 1
ATOM 732 O O . ASN A 1 97 ? -25.047 -7.766 0.178 1 88.69 97 ASN A O 1
ATOM 736 N N . TYR A 1 98 ? -26.656 -9.281 -0.046 1 88.5 98 TYR A N 1
ATOM 737 C CA . TYR A 1 98 ? -25.719 -10.391 -0.127 1 88.5 98 TYR A CA 1
ATOM 738 C C . TYR A 1 98 ? -24.844 -10.273 -1.378 1 88.5 98 TYR A C 1
ATOM 740 O O . TYR A 1 98 ? -23.672 -10.656 -1.366 1 88.5 98 TYR A O 1
ATOM 748 N N . ILE A 1 99 ? -25.359 -9.805 -2.416 1 90.5 99 ILE A N 1
ATOM 749 C CA . ILE A 1 99 ? -24.594 -9.688 -3.656 1 90.5 99 ILE A CA 1
ATOM 750 C C . ILE A 1 99 ? -23.469 -8.672 -3.479 1 90.5 99 ILE A C 1
ATOM 752 O O . ILE A 1 99 ? -22.312 -8.953 -3.816 1 90.5 99 ILE A O 1
ATOM 756 N N . GLU A 1 100 ? -23.859 -7.531 -2.889 1 89.38 100 GLU A N 1
ATOM 757 C CA . GLU A 1 100 ? -22.859 -6.488 -2.691 1 89.38 100 GLU A CA 1
ATOM 758 C C . GLU A 1 100 ? -21.797 -6.926 -1.688 1 89.38 100 GLU A C 1
ATOM 760 O O . GLU A 1 100 ? -20.609 -6.707 -1.903 1 89.38 100 GLU A O 1
ATOM 765 N N . ALA A 1 101 ? -22.219 -7.512 -0.696 1 91.69 101 ALA A N 1
ATOM 766 C CA . ALA A 1 101 ? -21.297 -7.996 0.318 1 91.69 101 ALA A CA 1
ATOM 767 C C . ALA A 1 101 ? -20.328 -9.031 -0.266 1 91.69 101 ALA A C 1
ATOM 769 O O . ALA A 1 101 ? -19.125 -8.984 -0.014 1 91.69 101 ALA A O 1
ATOM 770 N N . GLU A 1 102 ? -20.906 -9.891 -1.097 1 92.31 102 GLU A N 1
ATOM 771 C CA . GLU A 1 102 ? -20.078 -10.953 -1.678 1 92.31 102 GLU A CA 1
ATOM 772 C C . GLU A 1 102 ? -19.109 -10.391 -2.703 1 92.31 102 GLU A C 1
ATOM 774 O O . GLU A 1 102 ? -17.969 -10.859 -2.801 1 92.31 102 GLU A O 1
ATOM 779 N N . GLN A 1 103 ? -19.562 -9.469 -3.457 1 92.69 103 GLN A N 1
ATOM 780 C CA . GLN A 1 103 ? -18.656 -8.844 -4.414 1 92.69 103 GLN A CA 1
ATOM 781 C C . GLN A 1 103 ? -17.453 -8.211 -3.709 1 92.69 103 GLN A C 1
ATOM 783 O O . GLN A 1 103 ? -16.312 -8.352 -4.164 1 92.69 103 GLN A O 1
ATOM 788 N N . ARG A 1 104 ? -17.703 -7.57 -2.615 1 92.06 104 ARG A N 1
ATOM 789 C CA . ARG A 1 104 ? -16.641 -6.934 -1.846 1 92.06 104 ARG A CA 1
ATOM 790 C C . ARG A 1 104 ? -15.711 -7.973 -1.225 1 92.06 104 ARG A C 1
ATOM 792 O O . ARG A 1 104 ? -14.484 -7.824 -1.267 1 92.06 104 ARG A O 1
ATOM 799 N N . ARG A 1 105 ? -16.312 -8.977 -0.727 1 92.69 105 ARG A N 1
ATOM 800 C CA . ARG A 1 105 ? -15.523 -10.047 -0.133 1 92.69 105 ARG A CA 1
ATOM 801 C C . ARG A 1 105 ? -14.609 -10.688 -1.169 1 92.69 105 ARG A C 1
ATOM 803 O O . ARG A 1 105 ? -13.43 -10.93 -0.898 1 92.69 105 ARG A O 1
ATOM 810 N N . ARG A 1 106 ? -15.141 -10.922 -2.281 1 93.62 106 ARG A N 1
ATOM 811 C CA . ARG A 1 106 ? -14.383 -11.586 -3.342 1 93.62 106 ARG A CA 1
ATOM 812 C C . ARG A 1 106 ? -13.258 -10.688 -3.844 1 93.62 106 ARG A C 1
ATOM 814 O O . ARG A 1 106 ? -12.141 -11.156 -4.094 1 93.62 106 ARG A O 1
ATOM 821 N N . CYS A 1 107 ? -13.539 -9.453 -3.961 1 93 107 CYS A N 1
ATOM 822 C CA . CYS A 1 107 ? -12.492 -8.523 -4.375 1 93 107 CYS A CA 1
ATOM 823 C C . CYS A 1 107 ? -11.375 -8.469 -3.344 1 93 107 CYS A C 1
ATOM 825 O O . CYS A 1 107 ? -10.195 -8.508 -3.697 1 93 107 CYS A O 1
ATOM 827 N N . TRP A 1 108 ? -11.75 -8.367 -2.111 1 90.88 108 TRP A N 1
ATOM 828 C CA . TRP A 1 108 ? -10.758 -8.273 -1.047 1 90.88 108 TRP A CA 1
ATOM 829 C C . TRP A 1 108 ? -9.914 -9.547 -0.982 1 90.88 108 TRP A C 1
ATOM 831 O O . TRP A 1 108 ? -8.695 -9.484 -0.854 1 90.88 108 TRP A O 1
ATOM 841 N N . ALA A 1 109 ? -10.57 -10.633 -1.148 1 90.75 109 ALA A N 1
ATOM 842 C CA . ALA A 1 109 ? -9.867 -11.914 -1.136 1 90.75 109 ALA A CA 1
ATOM 843 C C . ALA A 1 109 ? -8.883 -12.008 -2.297 1 90.75 109 ALA A C 1
ATOM 845 O O . ALA A 1 109 ? -7.746 -12.461 -2.121 1 90.75 109 ALA A O 1
ATOM 846 N N . CYS A 1 110 ? -9.328 -11.641 -3.438 1 92.06 110 CYS A N 1
ATOM 847 C CA . CYS A 1 110 ? -8.469 -11.664 -4.613 1 92.06 110 CYS A CA 1
ATOM 848 C C . CYS A 1 110 ? -7.258 -10.758 -4.426 1 92.06 110 CYS A C 1
ATOM 850 O O . CYS A 1 110 ? -6.137 -11.133 -4.766 1 92.06 110 CYS A O 1
ATOM 852 N N . LEU A 1 111 ? -7.496 -9.641 -3.881 1 89.25 111 LEU A N 1
ATOM 853 C CA . LEU A 1 111 ? -6.418 -8.688 -3.664 1 89.25 111 LEU A CA 1
ATOM 854 C C . LEU A 1 111 ? -5.398 -9.234 -2.668 1 89.25 111 LEU A C 1
ATOM 856 O O . LEU A 1 111 ? -4.191 -9.062 -2.854 1 89.25 111 LEU A O 1
ATOM 860 N N . LYS A 1 112 ? -5.914 -9.844 -1.687 1 84.69 112 LYS A N 1
ATOM 861 C CA . LYS A 1 112 ? -5.02 -10.43 -0.693 1 84.69 112 LYS A CA 1
ATOM 862 C C . LYS A 1 112 ? -4.129 -11.5 -1.32 1 84.69 112 LYS A C 1
ATOM 864 O O . LYS A 1 112 ? -2.928 -11.547 -1.051 1 84.69 112 LYS A O 1
ATOM 869 N N . VAL A 1 113 ? -4.723 -12.234 -2.143 1 87.81 113 VAL A N 1
ATOM 870 C CA . VAL A 1 113 ? -3.975 -13.297 -2.799 1 87.81 113 VAL A CA 1
ATOM 871 C C . VAL A 1 113 ? -2.939 -12.695 -3.746 1 87.81 113 VAL A C 1
ATOM 873 O O . VAL A 1 113 ? -1.776 -13.102 -3.746 1 87.81 113 VAL A O 1
ATOM 876 N N . LEU A 1 114 ? -3.379 -11.781 -4.543 1 87.5 114 LEU A N 1
ATOM 877 C CA . LEU A 1 114 ? -2.469 -11.133 -5.484 1 87.5 114 LEU A CA 1
ATOM 878 C C . LEU A 1 114 ? -1.306 -10.477 -4.754 1 87.5 114 LEU A C 1
ATOM 880 O O . LEU A 1 114 ? -0.16 -10.547 -5.207 1 87.5 114 LEU A O 1
ATOM 884 N N . TYR A 1 115 ? -1.68 -9.859 -3.723 1 83.31 115 TYR A N 1
ATOM 885 C CA . TYR A 1 115 ? -0.653 -9.195 -2.926 1 83.31 115 TYR A CA 1
ATOM 886 C C . TYR A 1 115 ? 0.354 -10.203 -2.387 1 83.31 115 TYR A C 1
ATOM 888 O O . TYR A 1 115 ? 1.565 -9.984 -2.469 1 83.31 115 TYR A O 1
ATOM 896 N N . MET A 1 116 ? -0.081 -11.273 -1.879 1 82.25 116 MET A N 1
ATOM 897 C CA . MET A 1 116 ? 0.792 -12.289 -1.299 1 82.25 116 MET A CA 1
ATOM 898 C C . MET A 1 116 ? 1.666 -12.938 -2.371 1 82.25 116 MET A C 1
ATOM 900 O O . MET A 1 116 ? 2.852 -13.188 -2.143 1 82.25 116 MET A O 1
ATOM 904 N N . ILE A 1 117 ? 1.043 -13.18 -3.465 1 83.81 117 ILE A N 1
ATOM 905 C CA . ILE A 1 117 ? 1.807 -13.758 -4.562 1 83.81 117 ILE A CA 1
ATOM 906 C C . ILE A 1 117 ? 2.945 -12.82 -4.953 1 83.81 117 ILE A C 1
ATOM 908 O O . ILE A 1 117 ? 4.09 -13.258 -5.113 1 83.81 117 ILE A O 1
ATOM 912 N N . GLN A 1 118 ? 2.678 -11.633 -5.082 1 81.31 118 GLN A N 1
ATOM 913 C CA . GLN A 1 118 ? 3.695 -10.672 -5.492 1 81.31 118 GLN A CA 1
ATOM 914 C C . GLN A 1 118 ? 4.742 -10.469 -4.402 1 81.31 118 GLN A C 1
ATOM 916 O O . GLN A 1 118 ? 5.934 -10.344 -4.691 1 81.31 118 GLN A O 1
ATOM 921 N N . ALA A 1 119 ? 4.258 -10.414 -3.188 1 76.5 119 ALA A N 1
ATOM 922 C CA . ALA A 1 119 ? 5.188 -10.266 -2.07 1 76.5 119 ALA A CA 1
ATOM 923 C C . ALA A 1 119 ? 6.16 -11.438 -2.008 1 76.5 119 ALA A C 1
ATOM 925 O O . ALA A 1 119 ? 7.348 -11.258 -1.739 1 76.5 119 ALA A O 1
ATOM 926 N N . LEU A 1 120 ? 5.711 -12.602 -2.295 1 76.69 120 LEU A N 1
ATOM 927 C CA . LEU A 1 120 ? 6.539 -13.797 -2.268 1 76.69 120 LEU A CA 1
ATOM 928 C C . LEU A 1 120 ? 7.512 -13.82 -3.441 1 76.69 120 LEU A C 1
ATOM 930 O O . LEU A 1 120 ? 8.648 -14.281 -3.307 1 76.69 120 LEU A O 1
ATOM 934 N N . CYS A 1 121 ? 7.02 -13.273 -4.508 1 74.38 121 CYS A N 1
ATOM 935 C CA . CYS A 1 121 ? 7.855 -13.25 -5.699 1 74.38 121 CYS A CA 1
ATOM 936 C C . CYS A 1 121 ? 9.008 -12.266 -5.539 1 74.38 121 CYS A C 1
ATOM 938 O O . CYS A 1 121 ? 10.102 -12.492 -6.062 1 74.38 121 CYS A O 1
ATOM 940 N N . PHE A 1 122 ? 8.766 -11.227 -4.832 1 68.06 122 PHE A N 1
ATOM 941 C CA . PHE A 1 122 ? 9.789 -10.195 -4.703 1 68.06 122 PHE A CA 1
ATOM 942 C C . PHE A 1 122 ? 10.609 -10.398 -3.434 1 68.06 122 PHE A C 1
ATOM 944 O O . PHE A 1 122 ? 11.633 -9.742 -3.236 1 68.06 122 PHE A O 1
ATOM 951 N N . GLY A 1 123 ? 10.281 -11.391 -2.723 1 62.22 123 GLY A N 1
ATOM 952 C CA . GLY A 1 123 ? 10.984 -11.609 -1.467 1 62.22 123 GLY A CA 1
ATOM 953 C C . GLY A 1 123 ? 10.75 -10.5 -0.458 1 62.22 123 GLY A C 1
ATOM 954 O O . GLY A 1 123 ? 11.617 -10.227 0.375 1 62.22 123 GLY A O 1
ATOM 955 N N . ASN A 1 124 ? 9.836 -9.547 -0.705 1 58.19 124 ASN A N 1
ATOM 956 C CA . ASN A 1 124 ? 9.594 -8.383 0.143 1 58.19 124 ASN A CA 1
ATOM 957 C C . ASN A 1 124 ? 8.352 -8.562 1.008 1 58.19 124 ASN A C 1
ATOM 959 O O . ASN A 1 124 ? 7.531 -7.652 1.122 1 58.19 124 ASN A O 1
ATOM 963 N N . VAL A 1 125 ? 8.102 -9.836 1.582 1 53.16 125 VAL A N 1
ATOM 964 C CA . VAL A 1 125 ? 6.844 -10.195 2.223 1 53.16 125 VAL A CA 1
ATOM 965 C C . VAL A 1 125 ? 6.602 -9.297 3.432 1 53.16 125 VAL A C 1
ATOM 967 O O . VAL A 1 125 ? 5.461 -8.938 3.729 1 53.16 125 VAL A O 1
ATOM 970 N N . GLY A 1 126 ? 7.625 -8.992 4.129 1 51 126 GLY A N 1
ATOM 971 C CA . GLY A 1 126 ? 7.367 -8.336 5.402 1 51 126 GLY A CA 1
ATOM 972 C C . GLY A 1 126 ? 6.758 -6.957 5.254 1 51 126 GLY A C 1
ATOM 973 O O . GLY A 1 126 ? 6.363 -6.34 6.242 1 51 126 GLY A O 1
ATOM 974 N N . LEU A 1 127 ? 6.859 -6.438 4.09 1 51.28 127 LEU A N 1
ATOM 975 C CA . LEU A 1 127 ? 6.641 -5.004 3.955 1 51.28 127 LEU A CA 1
ATOM 976 C C . LEU A 1 127 ? 5.16 -4.664 4.098 1 51.28 127 LEU A C 1
ATOM 978 O O . LEU A 1 127 ? 4.809 -3.576 4.559 1 51.28 127 LEU A O 1
ATOM 982 N N . PHE A 1 128 ? 4.262 -5.562 3.572 1 52.12 128 PHE A N 1
ATOM 983 C CA . PHE A 1 128 ? 2.926 -4.984 3.627 1 52.12 128 PHE A CA 1
ATOM 984 C C . PHE A 1 128 ? 1.966 -5.91 4.367 1 52.12 128 PHE A C 1
ATOM 986 O O . PHE A 1 128 ? 1.738 -7.043 3.941 1 52.12 128 PHE A O 1
ATOM 993 N N . ALA A 1 129 ? 2.16 -5.867 5.734 1 52.06 129 ALA A N 1
ATOM 994 C CA . ALA A 1 129 ? 1.077 -6.559 6.426 1 52.06 129 ALA A CA 1
ATOM 995 C C . ALA A 1 129 ? -0.257 -5.852 6.203 1 52.06 129 ALA A C 1
ATOM 997 O O . ALA A 1 129 ? -0.408 -4.676 6.543 1 52.06 129 ALA A O 1
ATOM 998 N N . LEU A 1 130 ? -0.964 -6.402 5.113 1 55.41 130 LEU A N 1
ATOM 999 C CA . LEU A 1 130 ? -2.338 -5.91 5.125 1 55.41 130 LEU A CA 1
ATOM 1000 C C . LEU A 1 130 ? -2.951 -6.051 6.516 1 55.41 130 LEU A C 1
ATOM 1002 O O . LEU A 1 130 ? -2.703 -7.039 7.211 1 55.41 130 LEU A O 1
ATOM 1006 N N . PRO A 1 131 ? -3.215 -4.961 7.148 1 51.91 131 PRO A N 1
ATOM 1007 C CA . PRO A 1 131 ? -3.824 -5.086 8.477 1 51.91 131 PRO A CA 1
ATOM 1008 C C . PRO A 1 131 ? -4.773 -6.277 8.578 1 51.91 131 PRO A C 1
ATOM 1010 O O . PRO A 1 131 ? -5.391 -6.668 7.582 1 51.91 131 PRO A O 1
ATOM 1013 N N . LYS A 1 132 ? -4.551 -7.004 9.688 1 55.16 132 LYS A N 1
ATOM 1014 C CA . LYS A 1 132 ? -5.422 -8.125 10.031 1 55.16 132 LYS A CA 1
ATOM 1015 C C . LYS A 1 132 ? -6.891 -7.742 9.914 1 55.16 132 LYS A C 1
ATOM 1017 O O . LYS A 1 132 ? -7.422 -7.023 10.766 1 55.16 132 LYS A O 1
ATOM 1022 N N . PHE A 1 133 ? -7.363 -7.473 8.648 1 60.19 133 PHE A N 1
ATOM 1023 C CA . PHE A 1 133 ? -8.719 -6.984 8.43 1 60.19 133 PHE A CA 1
ATOM 1024 C C . PHE A 1 133 ? -9.742 -8.078 8.711 1 60.19 133 PHE A C 1
ATOM 1026 O O . PHE A 1 133 ? -9.453 -9.266 8.539 1 60.19 133 PHE A O 1
ATOM 1033 N N . GLN A 1 134 ? -10.75 -7.746 9.508 1 66.44 134 GLN A N 1
ATOM 1034 C CA . GLN A 1 134 ? -11.883 -8.555 9.945 1 66.44 134 GLN A CA 1
ATOM 1035 C C . GLN A 1 134 ? -12.859 -8.797 8.797 1 66.44 134 GLN A C 1
ATOM 1037 O O . GLN A 1 134 ? -14.031 -8.414 8.875 1 66.44 134 GLN A O 1
ATOM 1042 N N . VAL A 1 135 ? -12.406 -9.195 7.652 1 79.81 135 VAL A N 1
ATOM 1043 C CA . VAL A 1 135 ? -13.328 -9.484 6.555 1 79.81 135 VAL A CA 1
ATOM 1044 C C . VAL A 1 135 ? -13.547 -10.992 6.445 1 79.81 135 VAL A C 1
ATOM 1046 O O . VAL A 1 135 ? -12.594 -11.766 6.465 1 79.81 135 VAL A O 1
ATOM 1049 N N . ARG A 1 136 ? -14.852 -11.344 6.418 1 87.81 136 ARG A N 1
ATOM 1050 C CA . ARG A 1 136 ? -15.188 -12.758 6.219 1 87.81 136 ARG A CA 1
ATOM 1051 C C . ARG A 1 136 ? -14.758 -13.227 4.832 1 87.81 136 ARG A C 1
ATOM 1053 O O . ARG A 1 136 ? -14.75 -12.445 3.879 1 87.81 136 ARG A O 1
ATOM 1060 N N . LEU A 1 137 ? -14.422 -14.5 4.746 1 90.69 137 LEU A N 1
ATOM 1061 C CA . LEU A 1 137 ? -14.102 -15.086 3.451 1 90.69 137 LEU A CA 1
ATOM 1062 C C . LEU A 1 137 ? -15.336 -15.141 2.559 1 90.69 137 LEU A C 1
ATOM 1064 O O . LEU A 1 137 ? -16.453 -15.219 3.055 1 90.69 137 LEU A O 1
ATOM 1068 N N . PRO A 1 138 ? -15.125 -15.086 1.191 1 92.12 138 PRO A N 1
ATOM 1069 C CA . PRO A 1 138 ? -16.25 -15.281 0.269 1 92.12 138 PRO A CA 1
ATOM 1070 C C . PRO A 1 138 ? -16.953 -16.609 0.476 1 92.12 138 PRO A C 1
ATOM 1072 O O . PRO A 1 138 ? -16.344 -17.578 0.927 1 92.12 138 PRO A O 1
ATOM 1075 N N . MET A 1 139 ? -18.203 -16.594 0.149 1 90.94 139 MET A N 1
ATOM 1076 C CA . MET A 1 139 ? -18.953 -17.844 0.18 1 90.94 139 MET A CA 1
ATOM 1077 C C . MET A 1 139 ? -18.484 -18.781 -0.931 1 90.94 139 MET A C 1
ATOM 1079 O O . MET A 1 139 ? -18.188 -18.344 -2.039 1 90.94 139 MET A O 1
ATOM 1083 N N . ASP A 1 140 ? -18.5 -20.016 -0.565 1 91.31 140 ASP A N 1
ATOM 1084 C CA . ASP A 1 140 ? -18.156 -21.016 -1.564 1 91.31 140 ASP A CA 1
ATOM 1085 C C . ASP A 1 140 ? -19.359 -21.344 -2.445 1 91.31 140 ASP A C 1
ATOM 1087 O O . ASP A 1 140 ? -19.859 -22.469 -2.42 1 91.31 140 ASP A O 1
ATOM 1091 N N . VAL A 1 141 ? -19.797 -20.359 -3.178 1 90.94 141 VAL A N 1
ATOM 1092 C CA . VAL A 1 141 ? -20.969 -20.469 -4.047 1 90.94 141 VAL A CA 1
ATOM 1093 C C . VAL A 1 141 ? -20.672 -19.797 -5.387 1 90.94 141 VAL A C 1
ATOM 1095 O O . VAL A 1 141 ? -19.859 -18.859 -5.457 1 90.94 141 VAL A O 1
ATOM 1098 N N . ASP A 1 142 ? -21.297 -20.359 -6.379 1 88.12 142 ASP A N 1
ATOM 1099 C CA . ASP A 1 142 ? -21.156 -19.734 -7.695 1 88.12 142 ASP A CA 1
ATOM 1100 C C . ASP A 1 142 ? -21.922 -18.422 -7.77 1 88.12 142 ASP A C 1
ATOM 1102 O O . ASP A 1 142 ? -22.938 -18.25 -7.094 1 88.12 142 ASP A O 1
ATOM 1106 N N . ASP A 1 143 ? -21.406 -17.516 -8.594 1 86.06 143 ASP A N 1
ATOM 1107 C CA . ASP A 1 143 ? -21.984 -16.188 -8.719 1 86.06 143 ASP A CA 1
ATOM 1108 C C . ASP A 1 143 ? -23.484 -16.266 -9.016 1 86.06 143 ASP A C 1
ATOM 1110 O O . ASP A 1 143 ? -24.281 -15.508 -8.469 1 86.06 143 ASP A O 1
ATOM 1114 N N . ASP A 1 144 ? -23.859 -17.219 -9.797 1 85.94 144 ASP A N 1
ATOM 1115 C CA . ASP A 1 144 ? -25.234 -17.312 -10.273 1 85.94 144 ASP A CA 1
ATOM 1116 C C . ASP A 1 144 ? -26.156 -17.797 -9.164 1 85.94 144 ASP A C 1
ATOM 1118 O O . ASP A 1 144 ? -27.375 -17.672 -9.273 1 85.94 144 ASP A O 1
ATOM 1122 N N . ASP A 1 145 ? -25.578 -18.25 -8.141 1 87.94 145 ASP A N 1
ATOM 1123 C CA . ASP A 1 145 ? -26.391 -18.828 -7.074 1 87.94 145 ASP A CA 1
ATOM 1124 C C . ASP A 1 145 ? -26.594 -17.828 -5.938 1 87.94 145 ASP A C 1
ATOM 1126 O O . ASP A 1 145 ? -27.312 -18.109 -4.98 1 87.94 145 ASP A O 1
ATOM 1130 N N . ILE A 1 146 ? -25.953 -16.703 -6.07 1 89 146 ILE A N 1
ATOM 1131 C CA . ILE A 1 146 ? -26.078 -15.695 -5.016 1 89 146 ILE A CA 1
ATOM 1132 C C . ILE A 1 146 ? -27.281 -14.805 -5.305 1 89 146 ILE A C 1
ATOM 1134 O O . ILE A 1 146 ? -27.438 -14.305 -6.426 1 89 146 ILE A O 1
ATOM 1138 N N . ARG A 1 147 ? -28.188 -14.727 -4.266 1 89.12 147 ARG A N 1
ATOM 1139 C CA . ARG A 1 147 ? -29.344 -13.844 -4.344 1 89.12 147 ARG A CA 1
ATOM 1140 C C . ARG A 1 147 ? -29.219 -12.68 -3.369 1 89.12 147 ARG A C 1
ATOM 1142 O O . ARG A 1 147 ? -28.516 -12.781 -2.359 1 89.12 147 ARG A O 1
ATOM 1149 N N . PRO A 1 148 ? -29.766 -11.57 -3.77 1 86.81 148 PRO A N 1
ATOM 1150 C CA . PRO A 1 148 ? -29.609 -10.391 -2.914 1 86.81 148 PRO A CA 1
ATOM 1151 C C . PRO A 1 148 ? -30.188 -10.609 -1.514 1 86.81 148 PRO A C 1
ATOM 1153 O O . PRO A 1 148 ? -29.656 -10.078 -0.538 1 86.81 148 PRO A O 1
ATOM 1156 N N . ASP A 1 149 ? -31.156 -11.352 -1.42 1 86.12 149 ASP A N 1
ATOM 1157 C CA . ASP A 1 149 ? -31.891 -11.391 -0.154 1 86.12 149 ASP A CA 1
ATOM 1158 C C . ASP A 1 149 ? -31.938 -12.812 0.401 1 86.12 149 ASP A C 1
ATOM 1160 O O . ASP A 1 149 ? -32.75 -13.117 1.266 1 86.12 149 ASP A O 1
ATOM 1164 N N . SER A 1 150 ? -31.125 -13.688 -0.215 1 79.38 150 SER A N 1
ATOM 1165 C CA . SER A 1 150 ? -31.172 -15.047 0.302 1 79.38 150 SER A CA 1
ATOM 1166 C C . SER A 1 150 ? -29.797 -15.703 0.249 1 79.38 150 SER A C 1
ATOM 1168 O O . SER A 1 150 ? -29 -15.422 -0.649 1 79.38 150 SER A O 1
ATOM 1170 N N . LEU A 1 151 ? -29.672 -16.469 1.347 1 76.5 151 LEU A N 1
ATOM 1171 C CA . LEU A 1 151 ? -28.422 -17.234 1.368 1 76.5 151 LEU A CA 1
ATOM 1172 C C . LEU A 1 151 ? -28.469 -18.375 0.362 1 76.5 151 LEU A C 1
ATOM 1174 O O . LEU A 1 151 ? -29.5 -19.031 0.202 1 76.5 151 LEU A O 1
ATOM 1178 N N . PRO A 1 152 ? -27.312 -18.469 -0.37 1 73.81 152 PRO A N 1
ATOM 1179 C CA . PRO A 1 152 ? -27.312 -19.547 -1.364 1 73.81 152 PRO A CA 1
ATOM 1180 C C . PRO A 1 152 ? -27.406 -20.938 -0.733 1 73.81 152 PRO A C 1
ATOM 1182 O O . PRO A 1 152 ? -27.016 -21.125 0.426 1 73.81 152 PRO A O 1
ATOM 1185 N N . THR A 1 153 ? -28.094 -21.688 -1.457 1 70.81 153 THR A N 1
ATOM 1186 C CA . THR A 1 153 ? -28.188 -23.078 -1.046 1 70.81 153 THR A CA 1
ATOM 1187 C C . THR A 1 153 ? -26.844 -23.781 -1.209 1 70.81 153 THR A C 1
ATOM 1189 O O . THR A 1 153 ? -26.078 -23.453 -2.117 1 70.81 153 THR A O 1
ATOM 1192 N N . GLN A 1 154 ? -26.531 -24.625 -0.236 1 69 154 GLN A N 1
ATOM 1193 C CA . GLN A 1 154 ? -25.281 -25.391 -0.244 1 69 154 GLN A CA 1
ATOM 1194 C C . GLN A 1 154 ? -25.172 -26.25 -1.508 1 69 154 GLN A C 1
ATOM 1196 O O . GLN A 1 154 ? -26.141 -26.844 -1.944 1 69 154 GLN A O 1
ATOM 1201 N N . THR A 1 155 ? -24.156 -25.969 -2.25 1 69.19 155 THR A N 1
ATOM 1202 C CA . THR A 1 155 ? -23.906 -26.75 -3.457 1 69.19 155 THR A CA 1
ATOM 1203 C C . THR A 1 155 ? -23.078 -27.984 -3.141 1 69.19 155 THR A C 1
ATOM 1205 O O . THR A 1 155 ? -22.266 -27.969 -2.209 1 69.19 155 THR A O 1
ATOM 1208 N N . ASP A 1 156 ? -23.391 -29.031 -3.818 1 72.5 156 ASP A N 1
ATOM 1209 C CA . ASP A 1 156 ? -22.609 -30.25 -3.707 1 72.5 156 ASP A CA 1
ATOM 1210 C C . ASP A 1 156 ? -21.328 -30.156 -4.539 1 72.5 156 ASP A C 1
ATOM 1212 O O . ASP A 1 156 ? -21.375 -29.844 -5.73 1 72.5 156 ASP A O 1
ATOM 1216 N N . GLY A 1 157 ? -20.125 -30.281 -3.883 1 77.5 157 GLY A N 1
ATOM 1217 C CA . GLY A 1 157 ? -18.859 -30.328 -4.594 1 77.5 157 GLY A CA 1
ATOM 1218 C C . GLY A 1 157 ? -18.172 -28.984 -4.68 1 77.5 157 GLY A C 1
ATOM 1219 O O . GLY A 1 157 ? -18.672 -27.984 -4.129 1 77.5 157 GLY A O 1
ATOM 1220 N N . PRO A 1 158 ? -17.078 -29 -5.379 1 85.19 158 PRO A N 1
ATOM 1221 C CA . PRO A 1 158 ? -16.328 -27.734 -5.504 1 85.19 158 PRO A CA 1
ATOM 1222 C C . PRO A 1 158 ? -16.984 -26.75 -6.449 1 85.19 158 PRO A C 1
ATOM 1224 O O . PRO A 1 158 ? -17.562 -27.141 -7.469 1 85.19 158 PRO A O 1
ATOM 1227 N N . THR A 1 159 ? -17.062 -25.547 -6.062 1 86.19 159 THR A N 1
ATOM 1228 C CA . THR A 1 159 ? -17.562 -24.453 -6.879 1 86.19 159 THR A CA 1
ATOM 1229 C C . THR A 1 159 ? -16.422 -23.688 -7.547 1 86.19 159 THR A C 1
ATOM 1231 O O . THR A 1 159 ? -15.258 -24.062 -7.406 1 86.19 159 THR A O 1
ATOM 1234 N N . GLN A 1 160 ? -16.766 -22.688 -8.305 1 83.38 160 GLN A N 1
ATOM 1235 C CA . GLN A 1 160 ? -15.742 -21.844 -8.922 1 83.38 160 GLN A CA 1
ATOM 1236 C C . GLN A 1 160 ? -14.961 -21.078 -7.871 1 83.38 160 GLN A C 1
ATOM 1238 O O . GLN A 1 160 ? -13.836 -20.641 -8.125 1 83.38 160 GLN A O 1
ATOM 1243 N N . MET A 1 161 ? -15.539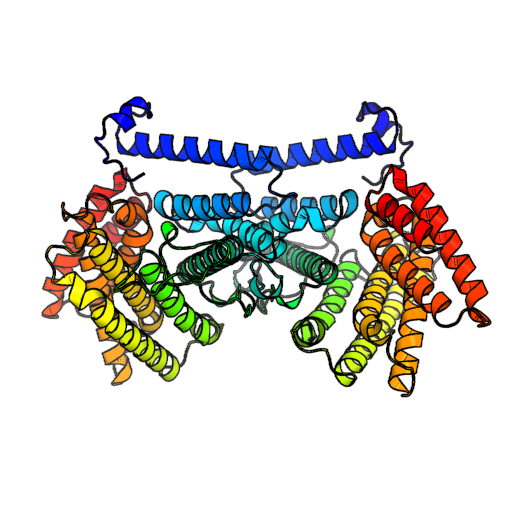 -20.969 -6.684 1 90.12 161 MET A N 1
ATOM 1244 C CA . MET A 1 161 ? -14.914 -20.188 -5.621 1 90.12 161 MET A CA 1
ATOM 1245 C C . MET A 1 161 ? -14.047 -21.078 -4.734 1 90.12 161 MET A C 1
ATOM 1247 O O . MET A 1 161 ? -13.227 -20.578 -3.957 1 90.12 161 MET A O 1
ATOM 1251 N N . THR A 1 162 ? -14.242 -22.391 -4.898 1 91 162 THR A N 1
ATOM 1252 C CA . THR A 1 162 ? -13.508 -23.312 -4.047 1 91 162 THR A CA 1
ATOM 1253 C C . THR A 1 162 ? -12 -23.125 -4.219 1 91 162 THR A C 1
ATOM 1255 O O . THR A 1 162 ? -11.266 -23 -3.234 1 91 162 THR A O 1
ATOM 1258 N N . TYR A 1 163 ? -11.633 -23.047 -5.465 1 91.62 163 TYR A N 1
ATOM 1259 C CA . TYR A 1 163 ? -10.227 -22.859 -5.793 1 91.62 163 TYR A CA 1
ATOM 1260 C C . TYR A 1 163 ? -9.672 -21.609 -5.129 1 91.62 163 TYR A C 1
ATOM 1262 O O . TYR A 1 163 ? -8.602 -21.641 -4.512 1 91.62 163 TYR A O 1
ATOM 1270 N N . MET A 1 164 ? -10.375 -20.547 -5.238 1 91.56 164 MET A N 1
ATOM 1271 C CA . MET A 1 164 ? -9.945 -19.281 -4.656 1 91.56 164 MET A CA 1
ATOM 1272 C C . MET A 1 164 ? -9.859 -19.375 -3.137 1 91.56 164 MET A C 1
ATOM 1274 O O . MET A 1 164 ? -8.922 -18.859 -2.529 1 91.56 164 MET A O 1
ATOM 1278 N N . LEU A 1 165 ? -10.789 -20 -2.58 1 93.69 165 LEU A N 1
ATOM 1279 C CA . LEU A 1 165 ? -10.828 -20.125 -1.127 1 93.69 165 LEU A CA 1
ATOM 1280 C C . LEU A 1 165 ? -9.656 -20.953 -0.623 1 93.69 165 LEU A C 1
ATOM 1282 O O . LEU A 1 165 ? -9.055 -20.641 0.408 1 93.69 165 LEU A O 1
ATOM 1286 N N . LEU A 1 166 ? -9.352 -21.969 -1.333 1 94.56 166 LEU A N 1
ATOM 1287 C CA . LEU A 1 166 ? -8.227 -22.812 -0.95 1 94.56 166 LEU A CA 1
ATOM 1288 C C . LEU A 1 166 ? -6.91 -22.062 -1.103 1 94.56 166 LEU A C 1
ATOM 1290 O O . LEU A 1 166 ? -5.996 -22.219 -0.294 1 94.56 166 LEU A O 1
ATOM 1294 N N . LYS A 1 167 ? -6.828 -21.266 -2.137 1 93.38 167 LYS A N 1
ATOM 1295 C CA . LYS A 1 167 ? -5.645 -20.422 -2.328 1 93.38 167 LYS A CA 1
ATOM 1296 C C . LYS A 1 167 ? -5.488 -19.422 -1.18 1 93.38 167 LYS A C 1
ATOM 1298 O O . LYS A 1 167 ? -4.379 -19.219 -0.684 1 93.38 167 LYS A O 1
ATOM 1303 N N . VAL A 1 168 ? -6.578 -18.844 -0.807 1 91.19 168 VAL A N 1
ATOM 1304 C CA . VAL A 1 168 ? -6.547 -17.906 0.307 1 91.19 168 VAL A CA 1
ATOM 1305 C C . VAL A 1 168 ? -6.066 -18.609 1.57 1 91.19 168 VAL A C 1
ATOM 1307 O O . VAL A 1 168 ? -5.258 -18.062 2.326 1 91.19 168 VAL A O 1
ATOM 1310 N N . LYS A 1 169 ? -6.574 -19.734 1.759 1 91.75 169 LYS A N 1
ATOM 1311 C CA . LYS A 1 169 ? -6.172 -20.516 2.93 1 91.75 169 LYS A CA 1
ATOM 1312 C C . LYS A 1 169 ? -4.68 -20.828 2.895 1 91.75 169 LYS A C 1
ATOM 1314 O O . LYS A 1 169 ? -3.986 -20.688 3.906 1 91.75 169 LYS A O 1
ATOM 1319 N N . LEU A 1 170 ? -4.211 -21.203 1.791 1 93.44 170 LEU A N 1
ATOM 1320 C CA . LEU A 1 170 ? -2.795 -21.516 1.63 1 93.44 170 LEU A CA 1
ATOM 1321 C C . LEU A 1 170 ? -1.936 -20.297 1.973 1 93.44 170 LEU A C 1
ATOM 1323 O O . LEU A 1 170 ? -1.013 -20.391 2.785 1 93.44 170 LEU A O 1
ATOM 1327 N N . TYR A 1 171 ? -2.252 -19.188 1.448 1 89 171 TYR A N 1
ATOM 1328 C CA . TYR A 1 171 ? -1.428 -18 1.635 1 89 171 TYR A CA 1
ATOM 1329 C C . TYR A 1 171 ? -1.608 -17.422 3.033 1 89 171 TYR A C 1
ATOM 1331 O O . TYR A 1 171 ? -0.732 -16.719 3.541 1 89 171 TYR A O 1
ATOM 1339 N N . SER A 1 172 ? -2.729 -17.75 3.639 1 84.94 172 SER A N 1
ATOM 1340 C CA . SER A 1 172 ? -2.896 -17.344 5.031 1 84.94 172 SER A CA 1
ATOM 1341 C C . SER A 1 172 ? -1.908 -18.078 5.938 1 84.94 172 SER A C 1
ATOM 1343 O O . SER A 1 172 ? -1.466 -17.531 6.949 1 84.94 172 SER A O 1
ATOM 1345 N N . LEU A 1 173 ? -1.551 -19.234 5.578 1 87.69 173 LEU A N 1
ATOM 1346 C CA . LEU A 1 173 ? -0.549 -19.969 6.332 1 87.69 173 LEU A CA 1
ATOM 1347 C C . LEU A 1 173 ? 0.812 -19.297 6.25 1 87.69 173 LEU A C 1
ATOM 1349 O O . LEU A 1 173 ? 1.533 -19.219 7.25 1 87.69 173 LEU A O 1
ATOM 1353 N N . VAL A 1 174 ? 1.097 -18.812 5.07 1 84.06 174 VAL A N 1
ATOM 1354 C CA . VAL A 1 174 ? 2.371 -18.141 4.859 1 84.06 174 VAL A CA 1
ATOM 1355 C C . VAL A 1 174 ? 2.381 -16.812 5.609 1 84.06 174 VAL A C 1
ATOM 1357 O O . VAL A 1 174 ? 3.398 -16.422 6.188 1 84.06 174 VAL A O 1
ATOM 1360 N N . ASP A 1 175 ? 1.276 -16.188 5.555 1 77.69 175 ASP A N 1
ATOM 1361 C CA . ASP A 1 175 ? 1.142 -14.891 6.191 1 77.69 175 ASP A CA 1
ATOM 1362 C C . ASP A 1 175 ? 1.4 -14.984 7.695 1 77.69 175 ASP A C 1
ATOM 1364 O O . ASP A 1 175 ? 1.929 -14.047 8.297 1 77.69 175 ASP A O 1
ATOM 1368 N N . GLN A 1 176 ? 1.116 -16.031 8.258 1 75.81 176 GLN A N 1
ATOM 1369 C CA . GLN A 1 176 ? 1.245 -16.219 9.703 1 75.81 176 GLN A CA 1
ATOM 1370 C C . GLN A 1 176 ? 2.711 -16.234 10.125 1 75.81 176 GLN A C 1
ATOM 1372 O O . GLN A 1 176 ? 3.043 -15.859 11.25 1 75.81 176 GLN A O 1
ATOM 1377 N N . ILE A 1 177 ? 3.529 -16.594 9.203 1 72 177 ILE A N 1
ATOM 1378 C CA . ILE A 1 177 ? 4.926 -16.688 9.609 1 72 177 ILE A CA 1
ATOM 1379 C C . ILE A 1 177 ? 5.777 -15.758 8.75 1 72 177 ILE A C 1
ATOM 1381 O O . ILE A 1 177 ? 6.992 -15.938 8.633 1 72 177 ILE A O 1
ATOM 1385 N N . ALA A 1 178 ? 5.105 -14.93 8.055 1 69.88 178 ALA A N 1
ATOM 1386 C CA . ALA A 1 178 ? 5.77 -14.078 7.074 1 69.88 178 ALA A CA 1
ATOM 1387 C C . ALA A 1 178 ? 6.902 -13.289 7.719 1 69.88 178 ALA A C 1
ATOM 1389 O O . ALA A 1 178 ? 7.984 -13.148 7.137 1 69.88 178 ALA A O 1
ATOM 1390 N N . ASP A 1 179 ? 6.699 -12.922 8.945 1 66.38 179 ASP A N 1
ATOM 1391 C CA . ASP A 1 179 ? 7.727 -12.148 9.641 1 66.38 179 ASP A CA 1
ATOM 1392 C C . ASP A 1 179 ? 8.961 -13 9.914 1 66.38 179 ASP A C 1
ATOM 1394 O O . ASP A 1 179 ? 10.086 -12.484 9.938 1 66.38 179 ASP A O 1
ATOM 1398 N N . GLN A 1 180 ? 8.781 -14.242 10.039 1 68.88 180 GLN A N 1
ATOM 1399 C CA . GLN A 1 180 ? 9.891 -15.141 10.352 1 68.88 180 GLN A CA 1
ATOM 1400 C C . GLN A 1 180 ? 10.672 -15.516 9.094 1 68.88 180 GLN A C 1
ATOM 1402 O O . GLN A 1 180 ? 11.867 -15.781 9.164 1 68.88 180 GLN A O 1
ATOM 1407 N N . ILE A 1 181 ? 9.914 -15.617 8.086 1 66.5 181 ILE A N 1
ATOM 1408 C CA . ILE A 1 181 ? 10.531 -16.109 6.855 1 66.5 181 ILE A CA 1
ATOM 1409 C C . ILE A 1 181 ? 11.141 -14.945 6.082 1 66.5 181 ILE A C 1
ATOM 1411 O O . ILE A 1 181 ? 12.188 -15.094 5.445 1 66.5 181 ILE A O 1
ATOM 1415 N N . LEU A 1 182 ? 10.43 -13.859 6.176 1 61.09 182 LEU A N 1
ATOM 1416 C CA . LEU A 1 182 ? 10.852 -12.758 5.32 1 61.09 182 LEU A CA 1
ATOM 1417 C C . LEU A 1 182 ? 11.477 -11.633 6.148 1 61.09 182 LEU A C 1
ATOM 1419 O O . LEU A 1 182 ? 11.797 -10.57 5.617 1 61.09 182 LEU A O 1
ATOM 1423 N N . GLY A 1 183 ? 11.516 -11.922 7.48 1 60.88 183 GLY A N 1
ATOM 1424 C CA . GLY A 1 183 ? 12.117 -10.922 8.352 1 60.88 183 GLY A CA 1
ATOM 1425 C C . GLY A 1 183 ? 13.633 -10.883 8.266 1 60.88 183 GLY A C 1
ATOM 1426 O O . GLY A 1 183 ? 14.227 -11.531 7.398 1 60.88 183 GLY A O 1
ATOM 1427 N N . VAL A 1 184 ? 14.219 -9.992 9.016 1 61.75 184 VAL A N 1
ATOM 1428 C CA . VAL A 1 184 ? 15.648 -9.742 9.055 1 61.75 184 VAL A CA 1
ATOM 1429 C C . VAL A 1 184 ? 16.391 -10.984 9.547 1 61.75 184 VAL A C 1
ATOM 1431 O O . VAL A 1 184 ? 17.453 -11.336 9.031 1 61.75 184 VAL A O 1
ATOM 1434 N N . GLU A 1 185 ? 15.648 -11.664 10.43 1 67.75 185 GLU A N 1
ATOM 1435 C CA . GLU A 1 185 ? 16.281 -12.867 10.977 1 67.75 185 GLU A CA 1
ATOM 1436 C C . GLU A 1 185 ? 15.852 -14.109 10.195 1 67.75 185 GLU A C 1
ATOM 1438 O O . GLU A 1 185 ? 14.703 -14.219 9.773 1 67.75 185 GLU A O 1
ATOM 1443 N N . PRO A 1 186 ? 16.875 -14.992 9.953 1 73.06 186 PRO A N 1
ATOM 1444 C CA . PRO A 1 186 ? 16.5 -16.25 9.297 1 73.06 186 PRO A CA 1
ATOM 1445 C C . PRO A 1 186 ? 15.469 -17.047 10.102 1 73.06 186 PRO A C 1
ATOM 1447 O O . PRO A 1 186 ? 15.508 -17.047 11.336 1 73.06 186 PRO A O 1
ATOM 1450 N N . PRO A 1 187 ? 14.625 -17.625 9.391 1 79.62 187 PRO A N 1
ATOM 1451 C CA . PRO A 1 187 ? 13.641 -18.438 10.102 1 79.62 187 PRO A CA 1
ATOM 1452 C C . PRO A 1 187 ? 14.258 -19.641 10.797 1 79.62 187 PRO A C 1
ATOM 1454 O O . PRO A 1 187 ? 15.242 -20.203 10.305 1 79.62 187 PRO A O 1
ATOM 1457 N N . SER A 1 188 ? 13.719 -19.969 11.961 1 86.25 188 SER A N 1
ATOM 1458 C CA . SER A 1 188 ? 14.188 -21.156 12.688 1 86.25 188 SER A CA 1
ATOM 1459 C C . SER A 1 188 ? 13.805 -22.438 11.961 1 86.25 188 SER A C 1
ATOM 1461 O O . SER A 1 188 ? 12.812 -22.469 11.234 1 86.25 188 SER A O 1
ATOM 1463 N N . HIS A 1 189 ? 14.602 -23.516 12.211 1 88.75 189 HIS A N 1
ATOM 1464 C CA . HIS A 1 189 ? 14.281 -24.797 11.617 1 88.75 189 HIS A CA 1
ATOM 1465 C C . HIS A 1 189 ? 12.906 -25.281 12.062 1 88.75 189 HIS A C 1
ATOM 1467 O O . HIS A 1 189 ? 12.18 -25.906 11.281 1 88.75 189 HIS A O 1
ATOM 1473 N N . ALA A 1 190 ? 12.586 -24.922 13.227 1 89.25 190 ALA A N 1
ATOM 1474 C CA . ALA A 1 190 ? 11.297 -25.344 13.773 1 89.25 190 ALA A CA 1
ATOM 1475 C C . ALA A 1 190 ? 10.141 -24.656 13.062 1 89.25 190 ALA A C 1
ATOM 1477 O O . ALA A 1 190 ? 9.117 -25.266 12.789 1 89.25 190 ALA A O 1
ATOM 1478 N N . SER A 1 191 ? 10.289 -23.391 12.75 1 88.56 191 SER A N 1
ATOM 1479 C CA . SER A 1 191 ? 9.242 -22.641 12.062 1 88.56 191 SER A CA 1
ATOM 1480 C C . SER A 1 191 ? 9.07 -23.141 10.625 1 88.56 191 SER A C 1
ATOM 1482 O O . SER A 1 191 ? 7.949 -23.188 10.117 1 88.56 191 SER A O 1
ATOM 1484 N N . ILE A 1 192 ? 10.148 -23.484 10.039 1 91.19 192 ILE A N 1
ATOM 1485 C CA . ILE A 1 192 ? 10.109 -24.016 8.68 1 91.19 192 ILE A CA 1
ATOM 1486 C C . ILE A 1 192 ? 9.383 -25.359 8.672 1 91.19 192 ILE A C 1
ATOM 1488 O O . ILE A 1 192 ? 8.516 -25.594 7.832 1 91.19 192 ILE A O 1
ATOM 1492 N N . ALA A 1 193 ? 9.734 -26.156 9.633 1 92.62 193 ALA A N 1
ATOM 1493 C CA . ALA A 1 193 ? 9.117 -27.469 9.719 1 92.62 193 ALA A CA 1
ATOM 1494 C C . ALA A 1 193 ? 7.617 -27.359 9.984 1 92.62 193 ALA A C 1
ATOM 1496 O O . ALA A 1 193 ? 6.828 -28.141 9.445 1 92.62 193 ALA A O 1
ATOM 1497 N N . ALA A 1 194 ? 7.309 -26.453 10.781 1 92.19 194 ALA A N 1
ATOM 1498 C CA . ALA A 1 194 ? 5.902 -26.25 11.125 1 92.19 194 ALA A CA 1
ATOM 1499 C C . ALA A 1 194 ? 5.098 -25.797 9.906 1 92.19 194 ALA A C 1
ATOM 1501 O O . ALA A 1 194 ? 3.994 -26.297 9.664 1 92.19 194 ALA A O 1
ATOM 1502 N N . LEU A 1 195 ? 5.598 -24.875 9.18 1 92.19 195 LEU A N 1
ATOM 1503 C CA . LEU A 1 195 ? 4.914 -24.406 7.98 1 92.19 195 LEU A CA 1
ATOM 1504 C C . LEU A 1 195 ? 4.836 -25.5 6.93 1 92.19 195 LEU A C 1
ATOM 1506 O O . LEU A 1 195 ? 3.803 -25.672 6.273 1 92.19 195 LEU A O 1
ATOM 1510 N N . ASP A 1 196 ? 5.918 -26.203 6.801 1 95.12 196 ASP A N 1
ATOM 1511 C CA . ASP A 1 196 ? 5.953 -27.328 5.867 1 95.12 196 ASP A CA 1
ATOM 1512 C C . ASP A 1 196 ? 4.84 -28.328 6.164 1 95.12 196 ASP A C 1
ATOM 1514 O O . ASP A 1 196 ? 4.086 -28.703 5.266 1 95.12 196 ASP A O 1
ATOM 1518 N N . ALA A 1 197 ? 4.742 -28.641 7.387 1 95.56 197 ALA A N 1
ATOM 1519 C CA . ALA A 1 197 ? 3.729 -29.594 7.805 1 95.56 197 ALA A CA 1
ATOM 1520 C C . ALA A 1 197 ? 2.324 -29.047 7.586 1 95.56 197 ALA A C 1
ATOM 1522 O O . ALA A 1 197 ? 1.41 -29.781 7.211 1 95.56 197 ALA A O 1
ATOM 1523 N N . ALA A 1 198 ? 2.166 -27.828 7.859 1 95.12 198 ALA A N 1
ATOM 1524 C CA . ALA A 1 198 ? 0.861 -27.188 7.684 1 95.12 198 ALA A CA 1
ATOM 1525 C C . ALA A 1 198 ? 0.44 -27.203 6.219 1 95.12 198 ALA A C 1
ATOM 1527 O O . ALA A 1 198 ? -0.728 -27.438 5.902 1 95.12 198 ALA A O 1
ATOM 1528 N N . ILE A 1 199 ? 1.338 -26.938 5.316 1 95.75 199 ILE A N 1
ATOM 1529 C CA . ILE A 1 199 ? 1.06 -26.953 3.883 1 95.75 199 ILE A CA 1
ATOM 1530 C C . ILE A 1 199 ? 0.716 -28.359 3.428 1 95.75 199 ILE A C 1
ATOM 1532 O O . ILE A 1 199 ? -0.204 -28.562 2.629 1 95.75 199 ILE A O 1
ATOM 1536 N N . GLU A 1 200 ? 1.461 -29.281 3.957 1 96.38 200 GLU A N 1
ATOM 1537 C CA . GLU A 1 200 ? 1.196 -30.672 3.613 1 96.38 200 GLU A CA 1
ATOM 1538 C C . GLU A 1 200 ? -0.22 -31.078 4.012 1 96.38 200 GLU A C 1
ATOM 1540 O O . GLU A 1 200 ? -0.896 -31.797 3.27 1 96.38 200 GLU A O 1
ATOM 1545 N N . ARG A 1 201 ? -0.624 -30.656 5.129 1 95.81 201 ARG A N 1
ATOM 1546 C CA . ARG A 1 201 ? -1.981 -30.953 5.582 1 95.81 201 ARG A CA 1
ATOM 1547 C C . ARG A 1 201 ? -3.012 -30.297 4.66 1 95.81 201 ARG A C 1
ATOM 1549 O O . ARG A 1 201 ? -4.047 -30.906 4.359 1 95.81 201 ARG A O 1
ATOM 1556 N N . GLU A 1 202 ? -2.746 -29.125 4.238 1 95.25 202 GLU A N 1
ATOM 1557 C CA . GLU A 1 202 ? -3.633 -28.453 3.289 1 95.25 202 GLU A CA 1
ATOM 1558 C C . GLU A 1 202 ? -3.697 -29.219 1.967 1 95.25 202 GLU A C 1
ATOM 1560 O O . GLU A 1 202 ? -4.773 -29.375 1.385 1 95.25 202 GLU A O 1
ATOM 1565 N N . GLN A 1 203 ? -2.594 -29.656 1.486 1 94.94 203 GLN A N 1
ATOM 1566 C CA . GLN A 1 203 ? -2.553 -30.406 0.237 1 94.94 203 GLN A CA 1
ATOM 1567 C C . GLN A 1 203 ? -3.393 -31.672 0.333 1 94.94 203 GLN A C 1
ATOM 1569 O O . GLN A 1 203 ? -4.102 -32.031 -0.612 1 94.94 203 GLN A O 1
ATOM 1574 N N . GLU A 1 204 ? -3.293 -32.25 1.468 1 93.69 204 GLU A N 1
ATOM 1575 C CA . GLU A 1 204 ? -4.094 -33.438 1.674 1 93.69 204 GLU A CA 1
ATOM 1576 C C . GLU A 1 204 ? -5.586 -33.125 1.611 1 93.69 204 GLU A C 1
ATOM 1578 O O . GLU A 1 204 ? -6.371 -33.938 1.073 1 93.69 204 GLU A O 1
ATOM 1583 N N . SER A 1 205 ? -5.922 -32.062 2.129 1 92.31 205 SER A N 1
ATOM 1584 C CA . SER A 1 205 ? -7.324 -31.656 2.104 1 92.31 205 SER A CA 1
ATOM 1585 C C . SER A 1 205 ? -7.793 -31.375 0.679 1 92.31 205 SER A C 1
ATOM 1587 O O . SER A 1 205 ? -8.945 -31.625 0.337 1 92.31 205 SER A O 1
ATOM 1589 N N . TRP A 1 206 ? -6.91 -30.844 -0.17 1 93.06 206 TRP A N 1
ATOM 1590 C CA . TRP A 1 206 ? -7.266 -30.562 -1.559 1 93.06 206 TRP A CA 1
ATOM 1591 C C . TRP A 1 206 ? -7.582 -31.859 -2.303 1 93.06 206 TRP A C 1
ATOM 1593 O O . TRP A 1 206 ? -8.531 -31.906 -3.086 1 93.06 206 TRP A O 1
ATOM 1603 N N . ASP A 1 207 ? -6.73 -32.781 -1.981 1 85.88 207 ASP A N 1
ATOM 1604 C CA . ASP A 1 207 ? -6.926 -34.094 -2.615 1 85.88 207 ASP A CA 1
ATOM 1605 C C . ASP A 1 207 ? -8.297 -34.688 -2.27 1 85.88 207 ASP A C 1
ATOM 1607 O O . ASP A 1 207 ? -8.969 -35.25 -3.127 1 85.88 207 ASP A O 1
ATOM 1611 N N . ALA A 1 208 ? -8.656 -34.438 -1.095 1 85.38 208 ALA A N 1
ATOM 1612 C CA . ALA A 1 208 ? -9.953 -34.969 -0.641 1 85.38 208 ALA A CA 1
ATOM 1613 C C . ALA A 1 208 ? -11.102 -34.219 -1.302 1 85.38 208 ALA A C 1
ATOM 1615 O O . ALA A 1 208 ? -12.125 -34.812 -1.648 1 85.38 208 ALA A O 1
ATOM 1616 N N . ILE A 1 209 ? -10.945 -33 -1.514 1 86.88 209 ILE A N 1
ATOM 1617 C CA . ILE A 1 209 ? -11.984 -32.125 -2.076 1 86.88 209 ILE A CA 1
ATOM 1618 C C . ILE A 1 209 ? -12.148 -32.438 -3.566 1 86.88 209 ILE A C 1
ATOM 1620 O O . ILE A 1 209 ? -13.273 -32.531 -4.062 1 86.88 209 ILE A O 1
ATOM 1624 N N . TYR A 1 210 ? -11.039 -32.625 -4.301 1 84 210 TYR A N 1
ATOM 1625 C CA . TYR A 1 210 ? -11.102 -32.75 -5.754 1 84 210 TYR A CA 1
ATOM 1626 C C . TYR A 1 210 ? -11.109 -34.219 -6.176 1 84 210 TYR A C 1
ATOM 1628 O O . TYR A 1 210 ? -11.312 -34.531 -7.348 1 84 210 TYR A O 1
ATOM 1636 N N . ARG A 1 211 ? -10.867 -35.219 -5.234 1 72.44 211 ARG A N 1
ATOM 1637 C CA . ARG A 1 211 ? -10.711 -36.656 -5.527 1 72.44 211 ARG A CA 1
ATOM 1638 C C . ARG A 1 211 ? -11.922 -37.188 -6.293 1 72.44 211 ARG A C 1
ATOM 1640 O O . ARG A 1 211 ? -11.766 -37.906 -7.289 1 72.44 211 ARG A O 1
ATOM 1647 N N . SER A 1 212 ? -12.969 -36.969 -5.633 1 63.44 212 SER A N 1
ATOM 1648 C CA . SER A 1 212 ? -14.117 -37.562 -6.301 1 63.44 212 SER A CA 1
ATOM 1649 C C . SER A 1 212 ? -14.258 -37.031 -7.727 1 63.44 212 SER A C 1
ATOM 1651 O O . SER A 1 212 ? -14.672 -37.781 -8.625 1 63.44 212 SER A O 1
ATOM 1653 N N . HIS A 1 213 ? -13.688 -35.875 -7.852 1 59.47 213 HIS A N 1
ATOM 1654 C CA . HIS A 1 213 ? -13.883 -35.25 -9.148 1 59.47 213 HIS A CA 1
ATOM 1655 C C . HIS A 1 213 ? -12.703 -35.5 -10.078 1 59.47 213 HIS A C 1
ATOM 1657 O O . HIS A 1 213 ? -12.859 -35.562 -11.297 1 59.47 213 HIS A O 1
ATOM 1663 N N . LEU A 1 214 ? -11.531 -35.719 -9.484 1 59.25 214 LEU A N 1
ATOM 1664 C CA . LEU A 1 214 ? -10.328 -35.938 -10.273 1 59.25 214 LEU A CA 1
ATOM 1665 C C . LEU A 1 214 ? -10.398 -37.312 -10.977 1 59.25 214 LEU A C 1
ATOM 1667 O O . LEU A 1 214 ? -9.773 -37.5 -12.016 1 59.25 214 LEU A O 1
ATOM 1671 N N . ARG A 1 215 ? -11.148 -38.281 -10.383 1 57.25 215 ARG A N 1
ATOM 1672 C CA . ARG A 1 215 ? -11.266 -39.625 -10.922 1 57.25 215 ARG A CA 1
ATOM 1673 C C . ARG A 1 215 ? -12.289 -39.688 -12.055 1 57.25 215 ARG A C 1
ATOM 1675 O O . ARG A 1 215 ? -12.266 -40.594 -12.883 1 57.25 215 ARG A O 1
ATOM 1682 N N . SER A 1 216 ? -13.078 -38.781 -11.914 1 53.97 216 SER A N 1
ATOM 1683 C CA . SER A 1 216 ? -14.086 -38.875 -12.961 1 53.97 216 SER A CA 1
ATOM 1684 C C . SER A 1 216 ? -13.625 -38.219 -14.242 1 53.97 216 SER A C 1
ATOM 1686 O O . SER A 1 216 ? -12.922 -37.188 -14.195 1 53.97 216 SER A O 1
ATOM 1688 N N . ASP A 1 217 ? -13.43 -39 -15.219 1 52.34 217 ASP A N 1
ATOM 1689 C CA . ASP A 1 217 ? -13.125 -38.5 -16.547 1 52.34 217 ASP A CA 1
ATOM 1690 C C . ASP A 1 217 ? -13.883 -37.188 -16.828 1 52.34 217 ASP A C 1
ATOM 1692 O O . ASP A 1 217 ? -13.633 -36.531 -17.828 1 52.34 217 ASP A O 1
ATOM 1696 N N . LYS A 1 218 ? -14.992 -37.125 -16.047 1 49.53 218 LYS A N 1
ATOM 1697 C CA . LYS A 1 218 ? -15.859 -35.969 -16.234 1 49.53 218 LYS A CA 1
ATOM 1698 C C . LYS A 1 218 ? -15.242 -34.719 -15.609 1 49.53 218 LYS A C 1
ATOM 1700 O O . LYS A 1 218 ? -15.922 -33.719 -15.438 1 49.53 218 LYS A O 1
ATOM 1705 N N . ILE A 1 219 ? -14.133 -34.844 -14.945 1 52.69 219 ILE A N 1
ATOM 1706 C CA . ILE A 1 219 ? -13.578 -33.656 -14.305 1 52.69 219 ILE A CA 1
ATOM 1707 C C . ILE A 1 219 ? -13.633 -32.5 -15.266 1 52.69 219 ILE A C 1
ATOM 1709 O O . ILE A 1 219 ? -13.062 -32.531 -16.359 1 52.69 219 ILE A O 1
ATOM 1713 N N . GLN A 1 220 ? -14.609 -31.781 -15.031 1 58.84 220 GLN A N 1
ATOM 1714 C CA . GLN A 1 220 ? -14.617 -30.547 -15.82 1 58.84 220 GLN A CA 1
ATOM 1715 C C . GLN A 1 220 ? -13.227 -29.922 -15.875 1 58.84 220 GLN A C 1
ATOM 1717 O O . GLN A 1 220 ? -12.492 -29.938 -14.883 1 58.84 220 GLN A O 1
ATOM 1722 N N . GLY A 1 221 ? -12.594 -30.016 -16.984 1 66.56 221 GLY A N 1
ATOM 1723 C CA . GLY A 1 221 ? -11.281 -29.531 -17.359 1 66.56 221 GLY A CA 1
ATOM 1724 C C . GLY A 1 221 ? -10.75 -28.453 -16.422 1 66.56 221 GLY A C 1
ATOM 1725 O O . GLY A 1 221 ? -9.57 -28.469 -16.062 1 66.56 221 GLY A O 1
ATOM 1726 N N . PHE A 1 222 ? -11.617 -27.844 -15.688 1 77.56 222 PHE A N 1
ATOM 1727 C CA . PHE A 1 222 ? -11.102 -26.719 -14.906 1 77.56 222 PHE A CA 1
ATOM 1728 C C . PHE A 1 222 ? -10.695 -27.172 -13.508 1 77.56 222 PHE A C 1
ATOM 1730 O O . PHE A 1 222 ? -9.781 -26.609 -12.906 1 77.56 222 PHE A O 1
ATOM 1737 N N . GLN A 1 223 ? -11.258 -28.328 -12.938 1 83.12 223 GLN A N 1
ATOM 1738 C CA . GLN A 1 223 ? -10.938 -28.766 -11.586 1 83.12 223 GLN A CA 1
ATOM 1739 C C . GLN A 1 223 ? -9.523 -29.344 -11.516 1 83.12 223 GLN A C 1
ATOM 1741 O O . GLN A 1 223 ? -8.805 -29.094 -10.539 1 83.12 223 GLN A O 1
ATOM 1746 N N . ARG A 1 224 ? -9.234 -30.047 -12.555 1 85.62 224 ARG A N 1
ATOM 1747 C CA . ARG A 1 224 ? -7.887 -30.594 -12.586 1 85.62 224 ARG A CA 1
ATOM 1748 C C . ARG A 1 224 ? -6.844 -29.484 -12.695 1 85.62 224 ARG A C 1
ATOM 1750 O O . ARG A 1 224 ? -5.777 -29.562 -12.086 1 85.62 224 ARG A O 1
ATOM 1757 N N . VAL A 1 225 ? -7.164 -28.516 -13.469 1 88.31 225 VAL A N 1
ATOM 1758 C CA . VAL A 1 225 ? -6.254 -27.391 -13.633 1 88.31 225 VAL A CA 1
ATOM 1759 C C . VAL A 1 225 ? -6.102 -26.656 -12.305 1 88.31 225 VAL A C 1
ATOM 1761 O O . VAL A 1 225 ? -4.988 -26.328 -11.891 1 88.31 225 VAL A O 1
ATOM 1764 N N . HIS A 1 226 ? -7.219 -26.469 -11.648 1 89.56 226 HIS A N 1
ATOM 1765 C CA . HIS A 1 226 ? -7.195 -25.797 -10.359 1 89.56 226 HIS A CA 1
ATOM 1766 C C . HIS A 1 226 ? -6.359 -26.578 -9.344 1 89.56 226 HIS A C 1
ATOM 1768 O O . HIS A 1 226 ? -5.562 -25.984 -8.617 1 89.56 226 HIS A O 1
ATOM 1774 N N . TRP A 1 227 ? -6.582 -27.844 -9.391 1 91.75 227 TRP A N 1
ATOM 1775 C CA . TRP A 1 227 ? -5.84 -28.703 -8.484 1 91.75 227 TRP A CA 1
ATOM 1776 C C . TRP A 1 227 ? -4.34 -28.594 -8.734 1 91.75 227 TRP A C 1
ATOM 1778 O O . TRP A 1 227 ? -3.559 -28.438 -7.793 1 91.75 227 TRP A O 1
ATOM 1788 N N . ASN A 1 228 ? -3.943 -28.641 -9.93 1 92.69 228 ASN A N 1
ATOM 1789 C CA . ASN A 1 228 ? -2.529 -28.562 -10.281 1 92.69 228 ASN A CA 1
ATOM 1790 C C . ASN A 1 228 ? -1.94 -27.203 -9.93 1 92.69 228 ASN A C 1
ATOM 1792 O O . ASN A 1 228 ? -0.818 -27.109 -9.43 1 92.69 228 ASN A O 1
ATOM 1796 N N . ILE A 1 229 ? -2.662 -26.172 -10.195 1 93 229 ILE A N 1
ATOM 1797 C CA . ILE A 1 229 ? -2.17 -24.828 -9.922 1 93 229 ILE A CA 1
ATOM 1798 C C . ILE A 1 229 ? -2.023 -24.625 -8.414 1 93 229 ILE A C 1
ATOM 1800 O O . ILE A 1 229 ? -1.064 -24.016 -7.949 1 93 229 ILE A O 1
ATOM 1804 N N . LEU A 1 230 ? -2.98 -25.172 -7.668 1 94.88 230 LEU A N 1
ATOM 1805 C CA . LEU A 1 230 ? -2.879 -25.109 -6.215 1 94.88 230 LEU A CA 1
ATOM 1806 C C . LEU A 1 230 ? -1.598 -25.781 -5.727 1 94.88 230 LEU A C 1
ATOM 1808 O O . LEU A 1 230 ? -0.862 -25.203 -4.918 1 94.88 230 LEU A O 1
ATOM 1812 N N . HIS A 1 231 ? -1.387 -26.875 -6.254 1 96.12 231 HIS A N 1
ATOM 1813 C CA . HIS A 1 231 ? -0.175 -27.594 -5.863 1 96.12 231 HIS A CA 1
ATOM 1814 C C . HIS A 1 231 ? 1.074 -26.844 -6.316 1 96.12 231 HIS A C 1
ATOM 1816 O O . HIS A 1 231 ? 2.102 -26.875 -5.637 1 96.12 231 HIS A O 1
ATOM 1822 N N . SER A 1 232 ? 0.989 -26.234 -7.449 1 96.19 232 SER A N 1
ATOM 1823 C CA . SER A 1 232 ? 2.119 -25.438 -7.906 1 96.19 232 SER A CA 1
ATOM 1824 C C . SER A 1 232 ? 2.463 -24.344 -6.906 1 96.19 232 SER A C 1
ATOM 1826 O O . SER A 1 232 ? 3.637 -24.109 -6.609 1 96.19 232 SER A O 1
ATOM 1828 N N . HIS A 1 233 ? 1.464 -23.703 -6.402 1 94.94 233 HIS A N 1
ATOM 1829 C CA . HIS A 1 233 ? 1.69 -22.672 -5.395 1 94.94 233 HIS A CA 1
ATOM 1830 C C . HIS A 1 233 ? 2.318 -23.266 -4.133 1 94.94 233 HIS A C 1
ATOM 1832 O O . HIS A 1 233 ? 3.234 -22.672 -3.557 1 94.94 233 HIS A O 1
ATOM 1838 N N . ALA A 1 234 ? 1.818 -24.359 -3.703 1 96.44 234 ALA A N 1
ATOM 1839 C CA . ALA A 1 234 ? 2.359 -25 -2.512 1 96.44 234 ALA A CA 1
ATOM 1840 C C . ALA A 1 234 ? 3.832 -25.359 -2.701 1 96.44 234 ALA A C 1
ATOM 1842 O O . ALA A 1 234 ? 4.66 -25.078 -1.833 1 96.44 234 ALA A O 1
ATOM 1843 N N . HIS A 1 235 ? 4.125 -25.938 -3.814 1 97 235 HIS A N 1
ATOM 1844 C CA . HIS A 1 235 ? 5.5 -26.344 -4.074 1 97 235 HIS A CA 1
ATOM 1845 C C . HIS A 1 235 ? 6.422 -25.125 -4.172 1 97 235 HIS A C 1
ATOM 1847 O O . HIS A 1 235 ? 7.59 -25.188 -3.781 1 97 235 HIS A O 1
ATOM 1853 N N . GLN A 1 236 ? 5.883 -24.047 -4.715 1 94.31 236 GLN A N 1
ATOM 1854 C CA . GLN A 1 236 ? 6.668 -22.828 -4.734 1 94.31 236 GLN A CA 1
ATOM 1855 C C . GLN A 1 236 ? 6.984 -22.344 -3.32 1 94.31 236 GLN A C 1
ATOM 1857 O O . GLN A 1 236 ? 8.086 -21.859 -3.057 1 94.31 236 GLN A O 1
ATOM 1862 N N . ILE A 1 237 ? 6.059 -22.453 -2.451 1 91.81 237 ILE A N 1
ATOM 1863 C CA . ILE A 1 237 ? 6.262 -22.031 -1.07 1 91.81 237 ILE A CA 1
ATOM 1864 C C . ILE A 1 237 ? 7.273 -22.953 -0.393 1 91.81 237 ILE A C 1
ATOM 1866 O O . ILE A 1 237 ? 8.141 -22.5 0.351 1 91.81 237 ILE A O 1
ATOM 1870 N N . TYR A 1 238 ? 7.219 -24.25 -0.701 1 94.75 238 TYR A N 1
ATOM 1871 C CA . TYR A 1 238 ? 8.219 -25.172 -0.181 1 94.75 238 TYR A CA 1
ATOM 1872 C C . TYR A 1 238 ? 9.625 -24.734 -0.586 1 94.75 238 TYR A C 1
ATOM 1874 O O . TYR A 1 238 ? 10.539 -24.703 0.243 1 94.75 238 TYR A O 1
ATOM 1882 N N . LEU A 1 239 ? 9.758 -24.406 -1.818 1 93 239 LEU A N 1
ATOM 1883 C CA . LEU A 1 239 ? 11.07 -23.969 -2.291 1 93 239 LEU A CA 1
ATOM 1884 C C . LEU A 1 239 ? 11.516 -22.703 -1.569 1 93 239 LEU A C 1
ATOM 1886 O O . LEU A 1 239 ? 12.688 -22.578 -1.194 1 93 239 LEU A O 1
ATOM 1890 N N . LEU A 1 240 ? 10.633 -21.891 -1.413 1 87.38 240 LEU A N 1
ATOM 1891 C CA . LEU A 1 240 ? 10.945 -20.609 -0.774 1 87.38 240 LEU A CA 1
ATOM 1892 C C . LEU A 1 240 ? 11.492 -20.828 0.633 1 87.38 240 LEU A C 1
ATOM 1894 O O . LEU A 1 240 ? 12.445 -20.172 1.045 1 87.38 240 LEU A O 1
ATOM 1898 N N . ILE A 1 241 ? 10.961 -21.734 1.379 1 88.81 241 ILE A N 1
ATOM 1899 C CA . ILE A 1 241 ? 11.32 -21.828 2.789 1 88.81 241 ILE A CA 1
ATOM 1900 C C . ILE A 1 241 ? 12.477 -22.812 2.961 1 88.81 241 ILE A C 1
ATOM 1902 O O . ILE A 1 241 ? 13.25 -22.703 3.914 1 88.81 241 ILE A O 1
ATOM 1906 N N . HIS A 1 242 ? 12.719 -23.656 2.002 1 91.31 242 HIS A N 1
ATOM 1907 C CA . HIS A 1 242 ? 13.742 -24.672 2.168 1 91.31 242 HIS A CA 1
ATOM 1908 C C . HIS A 1 242 ? 14.992 -24.344 1.362 1 91.31 242 HIS A C 1
ATOM 1910 O O . HIS A 1 242 ? 16.094 -24.797 1.698 1 91.31 242 HIS A O 1
ATOM 1916 N N . ARG A 1 243 ? 14.914 -23.578 0.422 1 88.69 243 ARG A N 1
ATOM 1917 C CA . ARG A 1 243 ? 16.016 -23.312 -0.494 1 88.69 243 ARG A CA 1
ATOM 1918 C C . ARG A 1 243 ? 17.203 -22.688 0.238 1 88.69 243 ARG A C 1
ATOM 1920 O O . ARG A 1 243 ? 18.359 -23.016 -0.031 1 88.69 243 ARG A O 1
ATOM 1927 N N . PRO A 1 244 ? 16.938 -21.797 1.148 1 84.5 244 PRO A N 1
ATOM 1928 C CA . PRO A 1 244 ? 18.078 -21.188 1.853 1 84.5 244 PRO A CA 1
ATOM 1929 C C . PRO A 1 244 ? 18.922 -22.219 2.604 1 84.5 244 PRO A C 1
ATOM 1931 O O . PRO A 1 244 ? 20.094 -21.969 2.889 1 84.5 244 PRO A O 1
ATOM 1934 N N . LEU A 1 245 ? 18.422 -23.344 2.869 1 88.25 245 LEU A N 1
ATOM 1935 C CA . LEU A 1 245 ? 19.125 -24.375 3.621 1 88.25 245 LEU A CA 1
ATOM 1936 C C . LEU A 1 245 ? 19.797 -25.359 2.682 1 88.25 245 LEU A C 1
ATOM 1938 O O . LEU A 1 245 ? 20.547 -26.25 3.127 1 88.25 245 LEU A O 1
ATOM 1942 N N . PHE A 1 246 ? 19.547 -25.172 1.424 1 86 246 PHE A N 1
ATOM 1943 C CA . PHE A 1 246 ? 20 -26.125 0.419 1 86 246 PHE A CA 1
ATOM 1944 C C . PHE A 1 246 ? 21.516 -26.141 0.33 1 86 246 PHE A C 1
ATOM 1946 O O . PHE A 1 246 ? 22.109 -27.172 0.006 1 86 246 PHE A O 1
ATOM 1953 N N . GLY A 1 247 ? 22.172 -25.062 0.735 1 80.94 247 GLY A N 1
ATOM 1954 C CA . GLY A 1 247 ? 23.625 -24.969 0.669 1 80.94 247 GLY A CA 1
ATOM 1955 C C . GLY A 1 247 ? 24.312 -25.484 1.917 1 80.94 247 GLY A C 1
ATOM 1956 O O . GLY A 1 247 ? 25.531 -25.734 1.911 1 80.94 247 GLY A O 1
ATOM 1957 N N . GLU A 1 248 ? 23.516 -25.734 2.922 1 82.31 248 GLU A N 1
ATOM 1958 C CA . GLU A 1 248 ? 24.094 -26.188 4.184 1 82.31 248 GLU A CA 1
ATOM 1959 C C . GLU A 1 248 ? 24.422 -27.688 4.121 1 82.31 248 GLU A C 1
ATOM 1961 O O . GLU A 1 248 ? 23.719 -28.453 3.473 1 82.31 248 GLU A O 1
ATOM 1966 N N . PRO A 1 249 ? 25.578 -27.984 4.699 1 81.75 249 PRO A N 1
ATOM 1967 C CA . PRO A 1 249 ? 25.891 -29.422 4.758 1 81.75 249 PRO A CA 1
ATOM 1968 C C . PRO A 1 249 ? 24.797 -30.234 5.441 1 81.75 249 PRO A C 1
ATOM 1970 O O . PRO A 1 249 ? 24.281 -29.828 6.484 1 81.75 249 PRO A O 1
ATOM 1973 N N . ALA A 1 250 ? 24.391 -31.281 4.801 1 78.88 250 ALA A N 1
ATOM 1974 C CA . ALA A 1 250 ? 23.266 -32.094 5.258 1 78.88 250 ALA A CA 1
ATOM 1975 C C . ALA A 1 250 ? 23.703 -33 6.41 1 78.88 250 ALA A C 1
ATOM 1977 O O . ALA A 1 250 ? 23.594 -34.25 6.32 1 78.88 250 ALA A O 1
ATOM 1978 N N . GLU A 1 251 ? 23.984 -32.438 7.48 1 84.81 251 GLU A N 1
ATOM 1979 C CA . GLU A 1 251 ? 24.5 -33.188 8.625 1 84.81 251 GLU A CA 1
ATOM 1980 C C . GLU A 1 251 ? 23.375 -33.594 9.562 1 84.81 251 GLU A C 1
ATOM 1982 O O . GLU A 1 251 ? 23.438 -34.656 10.195 1 84.81 251 GLU A O 1
ATOM 1987 N N . SER A 1 252 ? 22.375 -32.875 9.586 1 85.62 252 SER A N 1
ATOM 1988 C CA . SER A 1 252 ? 21.25 -33.156 10.461 1 85.62 252 SER A CA 1
ATOM 1989 C C . SER A 1 252 ? 20.094 -33.781 9.688 1 85.62 252 SER A C 1
ATOM 1991 O O . SER A 1 252 ? 20.016 -33.656 8.461 1 85.62 252 SER A O 1
ATOM 1993 N N . GLY A 1 253 ? 19.281 -34.531 10.391 1 89.19 253 GLY A N 1
ATOM 1994 C CA . GLY A 1 253 ? 18.094 -35.125 9.797 1 89.19 253 GLY A CA 1
ATOM 1995 C C . GLY A 1 253 ? 17.172 -34.094 9.156 1 89.19 253 GLY A C 1
ATOM 1996 O O . GLY A 1 253 ? 16.625 -34.312 8.078 1 89.19 253 GLY A O 1
ATOM 1997 N N . PHE A 1 254 ? 17.094 -33.031 9.75 1 91.94 254 PHE A N 1
ATOM 1998 C CA . PHE A 1 254 ? 16.234 -31.953 9.227 1 91.94 254 PHE A CA 1
ATOM 1999 C C . PHE A 1 254 ? 16.766 -31.422 7.906 1 91.94 254 PHE A C 1
ATOM 2001 O O . PHE A 1 254 ? 16.016 -31.219 6.957 1 91.94 254 PHE A O 1
ATOM 2008 N N . LEU A 1 255 ? 18.047 -31.234 7.895 1 92.69 255 LEU A N 1
ATOM 2009 C CA . LEU A 1 255 ? 18.656 -30.672 6.695 1 92.69 255 LEU A CA 1
ATOM 2010 C C . LEU A 1 255 ? 18.562 -31.641 5.523 1 92.69 255 LEU A C 1
ATOM 2012 O O . LEU A 1 255 ? 18.391 -31.219 4.375 1 92.69 255 LEU A O 1
ATOM 2016 N N . GLN A 1 256 ? 18.641 -32.844 5.793 1 92.44 256 GLN A N 1
ATOM 2017 C CA . GLN A 1 256 ? 18.469 -33.875 4.754 1 92.44 256 GLN A CA 1
ATOM 2018 C C . GLN A 1 256 ? 17.047 -33.875 4.207 1 92.44 256 GLN A C 1
ATOM 2020 O O . GLN A 1 256 ? 16.844 -33.938 2.994 1 92.44 256 GLN A O 1
ATOM 2025 N N . ARG A 1 257 ? 16.125 -33.781 5.105 1 93.81 257 ARG A N 1
ATOM 2026 C CA . ARG A 1 257 ? 14.719 -33.75 4.699 1 93.81 257 ARG A CA 1
ATOM 2027 C C . ARG A 1 257 ? 14.422 -32.469 3.916 1 93.81 257 ARG A C 1
ATOM 2029 O O . ARG A 1 257 ? 13.625 -32.469 2.973 1 93.81 257 ARG A O 1
ATOM 2036 N N . SER A 1 258 ? 15.023 -31.438 4.367 1 94.12 258 SER A N 1
ATOM 2037 C CA . SER A 1 258 ? 14.844 -30.156 3.686 1 94.12 258 SER A CA 1
ATOM 2038 C C . SER A 1 258 ? 15.375 -30.219 2.254 1 94.12 258 SER A C 1
ATOM 2040 O O . SER A 1 258 ? 14.727 -29.719 1.329 1 94.12 258 SER A O 1
ATOM 2042 N N . ARG A 1 259 ? 16.5 -30.812 2.115 1 92.31 259 ARG A N 1
ATOM 2043 C CA . ARG A 1 259 ? 17.062 -30.984 0.781 1 92.31 259 ARG A CA 1
ATOM 2044 C C . ARG A 1 259 ? 16.172 -31.844 -0.097 1 92.31 259 ARG A C 1
ATOM 2046 O O . ARG A 1 259 ? 15.93 -31.516 -1.261 1 92.31 259 ARG A O 1
ATOM 2053 N N . ALA A 1 260 ? 15.711 -32.875 0.46 1 93.38 260 ALA A N 1
ATOM 2054 C CA . ALA A 1 260 ? 14.82 -33.781 -0.274 1 93.38 260 ALA A CA 1
ATOM 2055 C C . ALA A 1 260 ? 13.539 -33.062 -0.687 1 93.38 260 ALA A C 1
ATOM 2057 O O . ALA A 1 260 ? 13.023 -33.281 -1.782 1 93.38 260 ALA A O 1
ATOM 2058 N N . ARG A 1 261 ? 13.039 -32.25 0.23 1 96.06 261 ARG A N 1
ATOM 2059 C CA . ARG A 1 261 ? 11.836 -31.469 -0.044 1 96.06 261 ARG A CA 1
ATOM 2060 C C . ARG A 1 261 ? 12.055 -30.516 -1.213 1 96.06 261 ARG A C 1
ATOM 2062 O O . ARG A 1 261 ? 11.164 -30.328 -2.049 1 96.06 261 ARG A O 1
ATOM 2069 N N . CYS A 1 262 ? 13.188 -29.938 -1.279 1 95.31 262 CYS A N 1
ATOM 2070 C CA . CYS A 1 262 ? 13.516 -29.031 -2.375 1 95.31 262 CYS A CA 1
ATOM 2071 C C . CYS A 1 262 ? 13.492 -29.766 -3.711 1 95.31 262 CYS A C 1
ATOM 2073 O O . CYS A 1 262 ? 12.906 -29.281 -4.68 1 95.31 262 CYS A O 1
ATOM 2075 N N . ILE A 1 263 ? 14.055 -30.906 -3.729 1 94.56 263 ILE A N 1
ATOM 2076 C CA . ILE A 1 263 ? 14.156 -31.672 -4.965 1 94.56 263 ILE A CA 1
ATOM 2077 C C . ILE A 1 263 ? 12.766 -32.156 -5.383 1 94.56 263 ILE A C 1
ATOM 2079 O O . ILE A 1 263 ? 12.391 -32.062 -6.547 1 94.56 263 ILE A O 1
ATOM 2083 N N . THR A 1 264 ? 12.031 -32.656 -4.41 1 96.31 264 THR A N 1
ATOM 2084 C CA . THR A 1 264 ? 10.688 -33.156 -4.676 1 96.31 264 THR A CA 1
ATOM 2085 C C . THR A 1 264 ? 9.797 -32.031 -5.199 1 96.31 264 THR A C 1
ATOM 2087 O O . THR A 1 264 ? 9.055 -32.219 -6.168 1 96.31 264 THR A O 1
ATOM 2090 N N . SER A 1 265 ? 9.859 -30.891 -4.566 1 97.62 265 SER A N 1
ATOM 2091 C CA . SER A 1 265 ? 9.023 -29.766 -4.953 1 97.62 265 SER A CA 1
ATOM 2092 C C . SER A 1 265 ? 9.461 -29.188 -6.297 1 97.62 265 SER A C 1
ATOM 2094 O O . SER A 1 265 ? 8.617 -28.797 -7.113 1 97.62 265 SER A O 1
ATOM 2096 N N . ALA A 1 266 ? 10.75 -29.125 -6.508 1 97.38 266 ALA A N 1
ATOM 2097 C CA . ALA A 1 266 ? 11.258 -28.656 -7.797 1 97.38 266 ALA A CA 1
ATOM 2098 C C . ALA A 1 266 ? 10.766 -29.547 -8.93 1 97.38 266 ALA A C 1
ATOM 2100 O O . ALA A 1 266 ? 10.266 -29.047 -9.945 1 97.38 266 ALA A O 1
ATOM 2101 N N . THR A 1 267 ? 10.852 -30.812 -8.727 1 96.94 267 THR A N 1
ATOM 2102 C CA . THR A 1 267 ? 10.422 -31.781 -9.734 1 96.94 267 THR A CA 1
ATOM 2103 C C . THR A 1 267 ? 8.922 -31.672 -9.977 1 96.94 267 THR A C 1
ATOM 2105 O O . THR A 1 267 ? 8.461 -31.703 -11.125 1 96.94 267 THR A O 1
ATOM 2108 N N . ALA A 1 268 ? 8.203 -31.547 -8.914 1 97.62 268 ALA A N 1
ATOM 2109 C CA . ALA A 1 268 ? 6.754 -31.422 -9.016 1 97.62 268 ALA A CA 1
ATOM 2110 C C . ALA A 1 268 ? 6.363 -30.188 -9.812 1 97.62 268 ALA A C 1
ATOM 2112 O O . ALA A 1 268 ? 5.438 -30.234 -10.625 1 97.62 268 ALA A O 1
ATOM 2113 N N . LEU A 1 269 ? 6.988 -29.094 -9.57 1 97.81 269 LEU A N 1
ATOM 2114 C CA . LEU A 1 269 ? 6.719 -27.844 -10.289 1 97.81 269 LEU A CA 1
ATOM 2115 C C . LEU A 1 269 ? 6.945 -28.031 -11.789 1 97.81 269 LEU A C 1
ATOM 2117 O O . LEU A 1 269 ? 6.137 -27.578 -12.602 1 97.81 269 LEU A O 1
ATOM 2121 N N . LEU A 1 270 ? 8.031 -28.719 -12.102 1 97.88 270 LEU A N 1
ATOM 2122 C CA . LEU A 1 270 ? 8.352 -28.922 -13.516 1 97.88 270 LEU A CA 1
ATOM 2123 C C . LEU A 1 270 ? 7.367 -29.891 -14.164 1 97.88 270 LEU A C 1
ATOM 2125 O O . LEU A 1 270 ? 7.012 -29.719 -15.336 1 97.88 270 LEU A O 1
ATOM 2129 N N . ASP A 1 271 ? 6.957 -30.828 -13.414 1 96.81 271 ASP A N 1
ATOM 2130 C CA . ASP A 1 271 ? 5.945 -31.75 -13.922 1 96.81 271 ASP A CA 1
ATOM 2131 C C . ASP A 1 271 ? 4.629 -31.031 -14.195 1 96.81 271 ASP A C 1
ATOM 2133 O O . ASP A 1 271 ? 3.99 -31.281 -15.227 1 96.81 271 ASP A O 1
ATOM 2137 N N . ILE A 1 272 ? 4.223 -30.219 -13.312 1 96 272 ILE A N 1
ATOM 2138 C CA . ILE A 1 272 ? 2.98 -29.469 -13.461 1 96 272 ILE A CA 1
ATOM 2139 C C . ILE A 1 272 ? 3.088 -28.531 -14.664 1 96 272 ILE A C 1
ATOM 2141 O O . ILE A 1 272 ? 2.148 -28.406 -15.453 1 96 272 ILE A O 1
ATOM 2145 N N . HIS A 1 273 ? 4.199 -27.875 -14.719 1 96.5 273 HIS A N 1
ATOM 2146 C CA . HIS A 1 273 ? 4.43 -26.984 -15.852 1 96.5 273 HIS A CA 1
ATOM 2147 C C . HIS A 1 273 ? 4.34 -27.734 -17.172 1 96.5 273 HIS A C 1
ATOM 2149 O O . HIS A 1 273 ? 3.717 -27.25 -18.125 1 96.5 273 HIS A O 1
ATOM 2155 N N . ALA A 1 274 ? 4.977 -28.906 -17.25 1 95.5 274 ALA A N 1
ATOM 2156 C CA . ALA A 1 274 ? 4.93 -29.734 -18.453 1 95.5 274 ALA A CA 1
ATOM 2157 C C . ALA A 1 274 ? 3.502 -30.172 -18.766 1 95.5 274 ALA A C 1
ATOM 2159 O O . ALA A 1 274 ? 3.062 -30.094 -19.922 1 95.5 274 ALA A O 1
ATOM 2160 N N . LEU A 1 275 ? 2.803 -30.531 -17.781 1 93.31 275 LEU A N 1
ATOM 2161 C CA . LEU A 1 275 ? 1.431 -31.016 -17.938 1 93.31 275 LEU A CA 1
ATOM 2162 C C . LEU A 1 275 ? 0.537 -29.906 -18.5 1 93.31 275 LEU A C 1
ATOM 2164 O O . LEU A 1 275 ? -0.175 -30.125 -19.484 1 93.31 275 LEU A O 1
ATOM 2168 N N . LEU A 1 276 ? 0.581 -28.734 -17.922 1 91.31 276 LEU A N 1
ATOM 2169 C CA . LEU A 1 276 ? -0.338 -27.656 -18.266 1 91.31 276 LEU A CA 1
ATOM 2170 C C . LEU A 1 276 ? 0.088 -26.984 -19.578 1 91.31 276 LEU A C 1
ATOM 2172 O O . LEU A 1 276 ? -0.733 -26.375 -20.25 1 91.31 276 LEU A O 1
ATOM 2176 N N . SER A 1 277 ? 1.351 -27.156 -19.938 1 90.12 277 SER A N 1
ATOM 2177 C CA . SER A 1 277 ? 1.839 -26.531 -21.156 1 90.12 277 SER A CA 1
ATOM 2178 C C . SER A 1 277 ? 1.675 -27.469 -22.359 1 90.12 277 SER A C 1
ATOM 2180 O O . SER A 1 277 ? 1.419 -27.016 -23.469 1 90.12 277 SER A O 1
ATOM 2182 N N . ASP A 1 278 ? 1.783 -28.766 -22.141 1 88.75 278 ASP A N 1
ATOM 2183 C CA . ASP A 1 278 ? 1.93 -29.672 -23.266 1 88.75 278 ASP A CA 1
ATOM 2184 C C . ASP A 1 278 ? 0.639 -30.453 -23.516 1 88.75 278 ASP A C 1
ATOM 2186 O O . ASP A 1 278 ? 0.359 -30.859 -24.641 1 88.75 278 ASP A O 1
ATOM 2190 N N . GLU A 1 279 ? -0.117 -30.672 -22.5 1 88.12 279 GLU A N 1
ATOM 2191 C CA . GLU A 1 279 ? -1.305 -31.5 -22.672 1 88.12 279 GLU A CA 1
ATOM 2192 C C . GLU A 1 279 ? -2.41 -30.75 -23.406 1 88.12 279 GLU A C 1
ATOM 2194 O O . GLU A 1 279 ? -2.801 -29.656 -23 1 88.12 279 GLU A O 1
ATOM 2199 N N . GLU A 1 280 ? -2.977 -31.391 -24.406 1 85.75 280 GLU A N 1
ATOM 2200 C CA . GLU A 1 280 ? -3.988 -30.781 -25.266 1 85.75 280 GLU A CA 1
ATOM 2201 C C . GLU A 1 280 ? -5.281 -30.516 -24.5 1 85.75 280 GLU A C 1
ATOM 2203 O O . GLU A 1 280 ? -5.988 -29.547 -24.781 1 85.75 280 GLU A O 1
ATOM 2208 N N . ARG A 1 281 ? -5.551 -31.359 -23.578 1 82.81 281 ARG A N 1
ATOM 2209 C CA . ARG A 1 281 ? -6.777 -31.219 -22.797 1 82.81 281 ARG A CA 1
ATOM 2210 C C . ARG A 1 281 ? -6.801 -29.906 -22.031 1 82.81 281 ARG A C 1
ATOM 2212 O O . ARG A 1 281 ? -7.871 -29.406 -21.656 1 82.81 281 ARG A O 1
ATOM 2219 N N . PHE A 1 282 ? -5.582 -29.328 -21.812 1 86.25 282 PHE A N 1
ATOM 2220 C CA . PHE A 1 282 ? -5.504 -28.109 -21.016 1 86.25 282 PHE A CA 1
ATOM 2221 C C . PHE A 1 282 ? -5.125 -26.906 -21.875 1 86.25 282 PHE A C 1
ATOM 2223 O O . PHE A 1 282 ? -4.59 -25.922 -21.375 1 86.25 282 PHE A O 1
ATOM 2230 N N . ARG A 1 283 ? -5.457 -26.984 -23.078 1 81.62 283 ARG A N 1
ATOM 2231 C CA . ARG A 1 283 ? -5.094 -25.938 -24.031 1 81.62 283 ARG A CA 1
ATOM 2232 C C . ARG A 1 283 ? -5.648 -24.578 -23.609 1 81.62 283 ARG A C 1
ATOM 2234 O O . ARG A 1 283 ? -4.996 -23.547 -23.781 1 81.62 283 ARG A O 1
ATOM 2241 N N . GLN A 1 284 ? -6.82 -24.578 -23.094 1 78.75 284 GLN A N 1
ATOM 2242 C CA . GLN A 1 284 ? -7.484 -23.344 -22.672 1 78.75 284 GLN A CA 1
ATOM 2243 C C . GLN A 1 284 ? -6.762 -22.688 -21.5 1 78.75 284 GLN A C 1
ATOM 2245 O O . GLN A 1 284 ? -6.969 -21.5 -21.219 1 78.75 284 GLN A O 1
ATOM 2250 N N . PHE A 1 285 ? -5.887 -23.406 -20.859 1 82.69 285 PHE A N 1
ATOM 2251 C CA . PHE A 1 285 ? -5.242 -22.906 -19.641 1 82.69 285 PHE A CA 1
ATOM 2252 C C . PHE A 1 285 ? -3.754 -22.672 -19.875 1 82.69 285 PHE A C 1
ATOM 2254 O O . PHE A 1 285 ? -2.99 -22.516 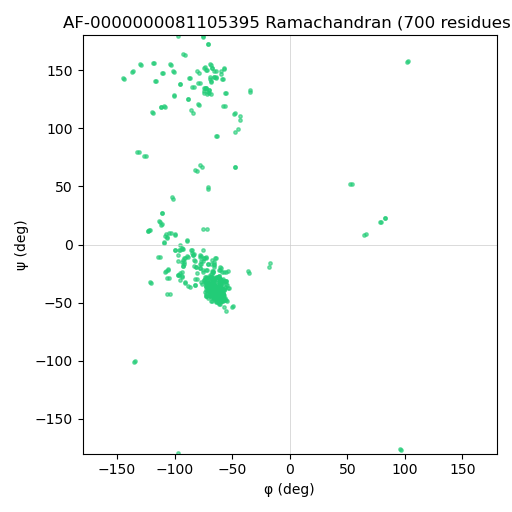-18.922 1 82.69 285 PHE A O 1
ATOM 2261 N N . ARG A 1 286 ? -3.355 -22.562 -21.109 1 83.38 286 ARG A N 1
ATOM 2262 C CA . ARG A 1 286 ? -1.943 -22.422 -21.438 1 83.38 286 ARG A CA 1
ATOM 2263 C C . ARG A 1 286 ? -1.431 -21.047 -21.031 1 83.38 286 ARG A C 1
ATOM 2265 O O . ARG A 1 286 ? -0.221 -20.828 -20.922 1 83.38 286 ARG A O 1
ATOM 2272 N N . TRP A 1 287 ? -2.416 -20.156 -20.797 1 78.31 287 TRP A N 1
ATOM 2273 C CA . TRP A 1 287 ? -2.025 -18.828 -20.328 1 78.31 287 TRP A CA 1
ATOM 2274 C C . TRP A 1 287 ? -1.206 -18.922 -19.047 1 78.31 287 TRP A C 1
ATOM 2276 O O . TRP A 1 287 ? -0.332 -18.094 -18.797 1 78.31 287 TRP A O 1
ATOM 2286 N N . TYR A 1 288 ? -1.483 -19.953 -18.219 1 83.75 288 TYR A N 1
ATOM 2287 C CA . TYR A 1 288 ? -0.76 -20.156 -16.969 1 83.75 288 TYR A CA 1
ATOM 2288 C C . TYR A 1 288 ? 0.729 -20.359 -17.234 1 83.75 288 TYR A C 1
ATOM 2290 O O . TYR A 1 288 ? 1.567 -19.875 -16.469 1 83.75 288 TYR A O 1
ATOM 2298 N N . GLY A 1 289 ? 1.024 -20.969 -18.328 1 84.44 289 GLY A N 1
ATOM 2299 C CA . GLY A 1 289 ? 2.402 -21.266 -18.688 1 84.44 289 GLY A CA 1
ATOM 2300 C C . GLY A 1 289 ? 3.154 -20.062 -19.219 1 84.44 289 GLY A C 1
ATOM 2301 O O . GLY A 1 289 ? 4.387 -20.078 -19.297 1 84.44 289 GLY A O 1
ATOM 2302 N N . PHE A 1 290 ? 2.457 -19.031 -19.469 1 81.44 290 PHE A N 1
ATOM 2303 C CA . PHE A 1 290 ? 3.111 -17.844 -20 1 81.44 290 PHE A CA 1
ATOM 2304 C C . PHE A 1 290 ? 3.553 -16.906 -18.891 1 81.44 290 PHE A C 1
ATOM 2306 O O . PHE A 1 290 ? 4.344 -15.992 -19.109 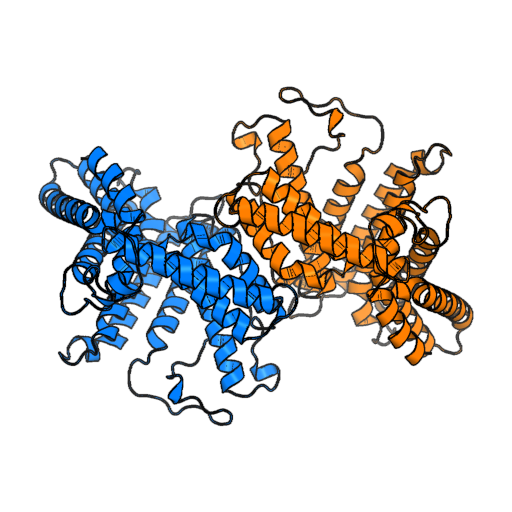1 81.44 290 PHE A O 1
ATOM 2313 N N . GLY A 1 291 ? 3.084 -17.188 -17.75 1 84.44 291 GLY A N 1
ATOM 2314 C CA . GLY A 1 291 ? 3.396 -16.281 -16.656 1 84.44 291 GLY A CA 1
ATOM 2315 C C . GLY A 1 291 ? 3.814 -17 -15.383 1 84.44 291 GLY A C 1
ATOM 2316 O O . GLY A 1 291 ? 4.934 -17.516 -15.297 1 84.44 291 GLY A O 1
ATOM 2317 N N . LEU A 1 292 ? 2.891 -17.094 -14.492 1 86.25 292 LEU A N 1
ATOM 2318 C CA . LEU A 1 292 ? 3.172 -17.578 -13.148 1 86.25 292 LEU A CA 1
ATOM 2319 C C . LEU A 1 292 ? 3.678 -19.031 -13.188 1 86.25 292 LEU A C 1
ATOM 2321 O O . LEU A 1 292 ? 4.57 -19.391 -12.422 1 86.25 292 LEU A O 1
ATOM 2325 N N . GLY A 1 293 ? 3.062 -19.797 -14.055 1 91 293 GLY A N 1
ATOM 2326 C CA . GLY A 1 293 ? 3.494 -21.188 -14.164 1 91 293 GLY A CA 1
ATOM 2327 C C . GLY A 1 293 ? 4.957 -21.328 -14.547 1 91 293 GLY A C 1
ATOM 2328 O O . GLY A 1 293 ? 5.68 -22.141 -13.961 1 91 293 GLY A O 1
ATOM 2329 N N . SER A 1 294 ? 5.391 -20.547 -15.453 1 92.62 294 SER A N 1
ATOM 2330 C CA . SER A 1 294 ? 6.785 -20.609 -15.891 1 92.62 294 SER A CA 1
ATOM 2331 C C . SER A 1 294 ? 7.711 -19.984 -14.852 1 92.62 294 SER A C 1
ATOM 2333 O O . SER A 1 294 ? 8.852 -20.406 -14.695 1 92.62 294 SER A O 1
ATOM 2335 N N . PHE A 1 295 ? 7.242 -19.078 -14.195 1 90.81 295 PHE A N 1
ATOM 2336 C CA . PHE A 1 295 ? 8.023 -18.516 -13.102 1 90.81 295 PHE A CA 1
ATOM 2337 C C . PHE A 1 295 ? 8.328 -19.578 -12.055 1 90.81 295 PHE A C 1
ATOM 2339 O O . PHE A 1 295 ? 9.469 -19.719 -11.609 1 90.81 295 PHE A O 1
ATOM 2346 N N . HIS A 1 296 ? 7.293 -20.234 -11.656 1 93.06 296 HIS A N 1
ATOM 2347 C CA . HIS A 1 296 ? 7.477 -21.328 -10.711 1 93.06 296 HIS A CA 1
ATOM 2348 C C . HIS A 1 296 ? 8.398 -22.406 -11.273 1 93.06 296 HIS A C 1
ATOM 2350 O O . HIS A 1 296 ? 9.273 -22.906 -10.562 1 93.06 296 HIS A O 1
ATOM 2356 N N . ALA A 1 297 ? 8.141 -22.703 -12.5 1 96.31 297 ALA A N 1
ATOM 2357 C CA . ALA A 1 297 ? 8.953 -23.734 -13.148 1 96.31 297 ALA A CA 1
ATOM 2358 C C . ALA A 1 297 ? 10.422 -23.312 -13.188 1 96.31 297 ALA A C 1
ATOM 2360 O O . ALA A 1 297 ? 11.312 -24.156 -13.031 1 96.31 297 ALA A O 1
ATOM 2361 N N . PHE A 1 298 ? 10.688 -22.125 -13.414 1 95.56 298 PHE A N 1
ATOM 2362 C CA . PHE A 1 298 ? 12.062 -21.641 -13.422 1 95.56 298 PHE A CA 1
ATOM 2363 C C . PHE A 1 298 ? 12.742 -21.891 -12.078 1 95.56 298 PHE A C 1
ATOM 2365 O O . PHE A 1 298 ? 13.891 -22.328 -12.031 1 95.56 298 PHE A O 1
ATOM 2372 N N . HIS A 1 299 ? 12.031 -21.516 -11.062 1 93.62 299 HIS A N 1
ATOM 2373 C CA . HIS A 1 299 ? 12.578 -21.781 -9.734 1 93.62 299 HIS A CA 1
ATOM 2374 C C . HIS A 1 299 ? 12.852 -23.266 -9.531 1 93.62 299 HIS A C 1
ATOM 2376 O O . HIS A 1 299 ? 13.867 -23.641 -8.938 1 93.62 299 HIS A O 1
ATOM 2382 N N . GLY A 1 300 ? 11.906 -24.062 -9.992 1 96.75 300 GLY A N 1
ATOM 2383 C CA . GLY A 1 300 ? 12.141 -25.5 -9.938 1 96.75 300 GLY A CA 1
ATOM 2384 C C . GLY A 1 300 ? 13.359 -25.938 -10.727 1 96.75 300 GLY A C 1
ATOM 2385 O O . GLY A 1 300 ? 14.164 -26.734 -10.25 1 96.75 300 GLY A O 1
ATOM 2386 N N . ALA A 1 301 ? 13.508 -25.391 -11.875 1 97.06 301 ALA A N 1
ATOM 2387 C CA . ALA A 1 301 ? 14.625 -25.75 -12.75 1 97.06 301 ALA A CA 1
ATOM 2388 C C . ALA A 1 301 ? 15.961 -25.359 -12.133 1 97.06 301 ALA A C 1
ATOM 2390 O O . ALA A 1 301 ? 16.906 -26.156 -12.141 1 97.06 301 ALA A O 1
ATOM 2391 N N . VAL A 1 302 ? 16.031 -24.203 -11.586 1 95.06 302 VAL A N 1
ATOM 2392 C CA . VAL A 1 302 ? 17.266 -23.719 -10.977 1 95.06 302 VAL A CA 1
ATOM 2393 C C . VAL A 1 302 ? 17.625 -24.594 -9.773 1 95.06 302 VAL A C 1
ATOM 2395 O O . VAL A 1 302 ? 18.781 -24.922 -9.555 1 95.06 302 VAL A O 1
ATOM 2398 N N . THR A 1 303 ? 16.625 -24.922 -9.031 1 94.69 303 THR A N 1
ATOM 2399 C CA . THR A 1 303 ? 16.844 -25.781 -7.871 1 94.69 303 THR A CA 1
ATOM 2400 C C . THR A 1 303 ? 17.375 -27.156 -8.297 1 94.69 303 THR A C 1
ATOM 2402 O O . THR A 1 303 ? 18.312 -27.672 -7.691 1 94.69 303 THR A O 1
ATOM 2405 N N . LEU A 1 304 ? 16.781 -27.719 -9.328 1 93.94 304 LEU A N 1
ATOM 2406 C CA . LEU A 1 304 ? 17.25 -29 -9.828 1 93.94 304 LEU A CA 1
ATOM 2407 C C . LEU A 1 304 ? 18.672 -28.891 -10.359 1 93.94 304 LEU A C 1
ATOM 2409 O O . LEU A 1 304 ? 19.5 -29.797 -10.133 1 93.94 304 LEU A O 1
ATOM 2413 N N . ALA A 1 305 ? 18.953 -27.828 -11.047 1 93.62 305 ALA A N 1
ATOM 2414 C CA . ALA A 1 305 ? 20.312 -27.594 -11.547 1 93.62 305 ALA A CA 1
ATOM 2415 C C . ALA A 1 305 ? 21.312 -27.547 -10.398 1 93.62 305 ALA A C 1
ATOM 2417 O O . ALA A 1 305 ? 22.406 -28.109 -10.492 1 93.62 305 ALA A O 1
ATOM 2418 N N . ALA A 1 306 ? 20.969 -26.844 -9.352 1 91.56 306 ALA A N 1
ATOM 2419 C CA . ALA A 1 306 ? 21.828 -26.766 -8.18 1 91.56 306 ALA A CA 1
ATOM 2420 C C . ALA A 1 306 ? 22.031 -28.125 -7.543 1 91.56 306 ALA A C 1
ATOM 2422 O O . ALA A 1 306 ? 23.141 -28.453 -7.086 1 91.56 306 ALA A O 1
ATOM 2423 N N . ALA A 1 307 ? 20.984 -28.922 -7.484 1 91.25 307 ALA A N 1
ATOM 2424 C CA . ALA A 1 307 ? 21.078 -30.266 -6.914 1 91.25 307 ALA A CA 1
ATOM 2425 C C . ALA A 1 307 ? 22 -31.156 -7.734 1 91.25 307 ALA A C 1
ATOM 2427 O O . ALA A 1 307 ? 22.781 -31.938 -7.176 1 91.25 307 ALA A O 1
ATOM 2428 N N . ILE A 1 308 ? 21.922 -31.047 -9.016 1 91.19 308 ILE A N 1
ATOM 2429 C CA . ILE A 1 308 ? 22.766 -31.828 -9.914 1 91.19 308 ILE A CA 1
ATOM 2430 C C . ILE A 1 308 ? 24.234 -31.438 -9.719 1 91.19 308 ILE A C 1
ATOM 2432 O O . ILE A 1 308 ? 25.109 -32.281 -9.672 1 91.19 308 ILE A O 1
ATOM 2436 N N . LEU A 1 309 ? 24.453 -30.156 -9.5 1 87.75 309 LEU A N 1
ATOM 2437 C CA . LEU A 1 309 ? 25.812 -29.656 -9.305 1 87.75 309 LEU A CA 1
ATOM 2438 C C . LEU A 1 309 ? 26.391 -30.156 -7.988 1 87.75 309 LEU A C 1
ATOM 2440 O O . LEU A 1 309 ? 27.609 -30.375 -7.883 1 87.75 309 LEU A O 1
ATOM 2444 N N . GLN A 1 310 ? 25.594 -30.266 -7.004 1 85.38 310 GLN A N 1
ATOM 2445 C CA . GLN A 1 310 ? 26.062 -30.703 -5.691 1 85.38 310 GLN A CA 1
ATOM 2446 C C . GLN A 1 310 ? 26.391 -32.188 -5.695 1 85.38 310 GLN A C 1
ATOM 2448 O O . GLN A 1 310 ? 27.266 -32.625 -4.941 1 85.38 310 GLN A O 1
ATOM 2453 N N . ASN A 1 311 ? 25.625 -32.969 -6.445 1 82.38 311 ASN A N 1
ATOM 2454 C CA . ASN A 1 311 ? 25.859 -34.406 -6.535 1 82.38 311 ASN A CA 1
ATOM 2455 C C . ASN A 1 311 ? 25.844 -34.875 -7.98 1 82.38 311 ASN A C 1
ATOM 2457 O O . ASN A 1 311 ? 24.922 -35.594 -8.391 1 82.38 311 ASN A O 1
ATOM 2461 N N . ARG A 1 312 ? 26.906 -34.688 -8.68 1 78.25 312 ARG A N 1
ATOM 2462 C CA . ARG A 1 312 ? 26.969 -34.969 -10.109 1 78.25 312 ARG A CA 1
ATOM 2463 C C . ARG A 1 312 ? 26.969 -36.469 -10.398 1 78.25 312 ARG A C 1
ATOM 2465 O O . ARG A 1 312 ? 26.422 -36.906 -11.414 1 78.25 312 ARG A O 1
ATOM 2472 N N . ASP A 1 313 ? 27.453 -37.094 -9.5 1 73.94 313 ASP A N 1
ATOM 2473 C CA . ASP A 1 313 ? 27.656 -38.5 -9.766 1 73.94 313 ASP A CA 1
ATOM 2474 C C . ASP A 1 313 ? 26.531 -39.344 -9.156 1 73.94 313 ASP A C 1
ATOM 2476 O O . ASP A 1 313 ? 26.562 -40.594 -9.211 1 73.94 313 ASP A O 1
ATOM 2480 N N . GLY A 1 314 ? 25.562 -38.688 -8.703 1 75.69 314 GLY A N 1
ATOM 2481 C CA . GLY A 1 314 ? 24.5 -39.469 -8.07 1 75.69 314 GLY A CA 1
ATOM 2482 C C . GLY A 1 314 ? 23.547 -40.094 -9.078 1 75.69 314 GLY A C 1
ATOM 2483 O O . GLY A 1 314 ? 23.422 -39.625 -10.211 1 75.69 314 GLY A O 1
ATOM 2484 N N . GLU A 1 315 ? 23 -41.188 -8.797 1 72.25 315 GLU A N 1
ATOM 2485 C CA . GLU A 1 315 ? 22.078 -41.938 -9.656 1 72.25 315 GLU A CA 1
ATOM 2486 C C . GLU A 1 315 ? 20.891 -41.094 -10.086 1 72.25 315 GLU A C 1
ATOM 2488 O O . GLU A 1 315 ? 20.453 -41.156 -11.227 1 72.25 315 GLU A O 1
ATOM 2493 N N . SER A 1 316 ? 20.531 -40.219 -9.25 1 82.94 316 SER A N 1
ATOM 2494 C CA . SER A 1 316 ? 19.328 -39.438 -9.516 1 82.94 316 SER A CA 1
ATOM 2495 C C . SER A 1 316 ? 19.656 -38.25 -10.406 1 82.94 316 SER A C 1
ATOM 2497 O O . SER A 1 316 ? 18.75 -37.594 -10.953 1 82.94 316 SER A O 1
ATOM 2499 N N . SER A 1 317 ? 20.891 -38.031 -10.648 1 87.75 317 SER A N 1
ATOM 2500 C CA . SER A 1 317 ? 21.297 -36.844 -11.383 1 87.75 317 SER A CA 1
ATOM 2501 C C . SER A 1 317 ? 20.938 -36.938 -12.859 1 87.75 317 SER A C 1
ATOM 2503 O O . SER A 1 317 ? 20.562 -35.938 -13.484 1 87.75 317 SER A O 1
ATOM 2505 N N . TYR A 1 318 ? 20.906 -38.156 -13.32 1 87.12 318 TYR A N 1
ATOM 2506 C CA . TYR A 1 318 ? 20.578 -38.344 -14.734 1 87.12 318 TYR A CA 1
ATOM 2507 C C . TYR A 1 318 ? 19.109 -38.031 -14.992 1 87.12 318 TYR A C 1
ATOM 2509 O O . TYR A 1 318 ? 18.766 -37.375 -15.969 1 87.12 318 TYR A O 1
ATOM 2517 N N . GLU A 1 319 ? 18.328 -38.562 -14.125 1 90.69 319 GLU A N 1
ATOM 2518 C CA . GLU A 1 319 ? 16.906 -38.312 -14.266 1 90.69 319 GLU A CA 1
ATOM 2519 C C . GLU A 1 319 ? 16.594 -36.812 -14.125 1 90.69 319 GLU A C 1
ATOM 2521 O O . GLU A 1 319 ? 15.773 -36.281 -14.883 1 90.69 319 GLU A O 1
ATOM 2526 N N . MET A 1 320 ? 17.25 -36.219 -13.203 1 92.5 320 MET A N 1
ATOM 2527 C CA . MET A 1 320 ? 17.047 -34.812 -12.984 1 92.5 320 MET A CA 1
ATOM 2528 C C . MET A 1 320 ? 17.5 -34 -14.195 1 92.5 320 MET A C 1
ATOM 2530 O O . MET A 1 320 ? 16.859 -33 -14.57 1 92.5 320 MET A O 1
ATOM 2534 N N . GLN A 1 321 ? 18.547 -34.438 -14.797 1 92.69 321 GLN A N 1
ATOM 2535 C CA . GLN A 1 321 ? 19.078 -33.75 -15.969 1 92.69 321 GLN A CA 1
ATOM 2536 C C . GLN A 1 321 ? 18.125 -33.844 -17.156 1 92.69 321 GLN A C 1
ATOM 2538 O O . GLN A 1 321 ? 17.984 -32.875 -17.922 1 92.69 321 GLN A O 1
ATOM 2543 N N . SER A 1 322 ? 17.531 -34.969 -17.25 1 93.56 322 SER A N 1
ATOM 2544 C CA . SER A 1 322 ? 16.562 -35.156 -18.328 1 93.56 322 SER A CA 1
ATOM 2545 C C . SER A 1 322 ? 15.383 -34.188 -18.172 1 93.56 322 SER A C 1
ATOM 2547 O O . SER A 1 322 ? 14.945 -33.562 -19.141 1 93.56 322 SER A O 1
ATOM 2549 N N . VAL A 1 323 ? 14.875 -34.094 -16.984 1 94.44 323 VAL A N 1
ATOM 2550 C CA . VAL A 1 323 ? 13.766 -33.219 -16.688 1 94.44 323 VAL A CA 1
ATOM 2551 C C . VAL A 1 323 ? 14.172 -31.766 -16.969 1 94.44 323 VAL A C 1
ATOM 2553 O O . VAL A 1 323 ? 13.398 -31 -17.547 1 94.44 323 VAL A O 1
ATOM 2556 N N . LEU A 1 324 ? 15.352 -31.438 -16.562 1 94.62 324 LEU A N 1
ATOM 2557 C CA . LEU A 1 324 ? 15.859 -30.094 -16.766 1 94.62 324 LEU A CA 1
ATOM 2558 C C . LEU A 1 324 ? 15.984 -29.766 -18.25 1 94.62 324 LEU A C 1
ATOM 2560 O O . LEU A 1 324 ? 15.625 -28.672 -18.688 1 94.62 324 LEU A O 1
ATOM 2564 N N . ASN A 1 325 ? 16.438 -30.734 -19.031 1 94.56 325 ASN A N 1
ATOM 2565 C CA . ASN A 1 325 ? 16.578 -30.547 -20.484 1 94.56 325 ASN A CA 1
ATOM 2566 C C . ASN A 1 325 ? 15.211 -30.328 -21.141 1 94.56 325 ASN A C 1
ATOM 2568 O O . ASN A 1 325 ? 15.062 -29.453 -22 1 94.56 325 ASN A O 1
ATOM 2572 N N . GLU A 1 326 ? 14.32 -31.109 -20.734 1 95.81 326 GLU A N 1
ATOM 2573 C CA . GLU A 1 326 ? 12.977 -30.984 -21.281 1 95.81 326 GLU A CA 1
ATOM 2574 C C . GLU A 1 326 ? 12.367 -29.625 -20.938 1 95.81 326 GLU A C 1
ATOM 2576 O O . GLU A 1 326 ? 11.688 -29.016 -21.766 1 95.81 326 GLU A O 1
ATOM 2581 N N . THR A 1 327 ? 12.562 -29.234 -19.734 1 96.06 327 THR A N 1
ATOM 2582 C CA . THR A 1 327 ? 12.047 -27.938 -19.281 1 96.06 327 THR A CA 1
ATOM 2583 C C . THR A 1 327 ? 12.703 -26.812 -20.062 1 96.06 327 THR A C 1
ATOM 2585 O O . THR A 1 327 ? 12.031 -25.859 -20.469 1 96.06 327 THR A O 1
ATOM 2588 N N . THR A 1 328 ? 14.008 -26.891 -20.281 1 96.06 328 THR A N 1
ATOM 2589 C CA . THR A 1 328 ? 14.727 -25.891 -21.047 1 96.06 328 THR A CA 1
ATOM 2590 C C . THR A 1 328 ? 14.188 -25.781 -22.469 1 96.06 328 THR A C 1
ATOM 2592 O O . THR A 1 328 ? 13.992 -24.688 -23 1 96.06 328 THR A O 1
ATOM 2595 N N . ASN A 1 329 ? 13.891 -26.922 -23.031 1 95.62 329 ASN A N 1
ATOM 2596 C CA . ASN A 1 329 ? 13.312 -26.938 -24.375 1 95.62 329 ASN A CA 1
ATOM 2597 C C . ASN A 1 329 ? 11.922 -26.297 -24.391 1 95.62 329 ASN A C 1
ATOM 2599 O O . ASN A 1 329 ? 11.57 -25.609 -25.344 1 95.62 329 ASN A O 1
ATOM 2603 N N . ARG A 1 330 ? 11.18 -26.547 -23.422 1 95.38 330 ARG A N 1
ATOM 2604 C CA . ARG A 1 330 ? 9.852 -25.969 -23.328 1 95.38 330 ARG A CA 1
ATOM 2605 C C . ARG A 1 330 ? 9.93 -24.453 -23.172 1 95.38 330 ARG A C 1
ATOM 2607 O O . ARG A 1 330 ? 9.141 -23.719 -23.797 1 95.38 330 ARG A O 1
ATOM 2614 N N . PHE A 1 331 ? 10.852 -23.969 -22.312 1 95.44 331 PHE A N 1
ATOM 2615 C CA . PHE A 1 331 ? 11.055 -22.531 -22.172 1 95.44 331 PHE A CA 1
ATOM 2616 C C . PHE A 1 331 ? 11.414 -21.906 -23.516 1 95.44 331 PHE A C 1
ATOM 2618 O O . PHE A 1 331 ? 10.938 -20.812 -23.844 1 95.44 331 PHE A O 1
ATOM 2625 N N . GLN A 1 332 ? 12.219 -22.594 -24.281 1 94.44 332 GLN A N 1
ATOM 2626 C CA . GLN A 1 332 ? 12.594 -22.094 -25.594 1 94.44 332 GLN A CA 1
ATOM 2627 C C . GLN A 1 332 ? 11.383 -21.969 -26.516 1 94.44 332 GLN A C 1
ATOM 2629 O O . GLN A 1 332 ? 11.203 -20.969 -27.188 1 94.44 332 GLN A O 1
ATOM 2634 N N . SER A 1 333 ? 10.602 -23 -26.453 1 91.56 333 SER A N 1
ATOM 2635 C CA . SER A 1 333 ? 9.438 -23.031 -27.328 1 91.56 333 SER A CA 1
ATOM 2636 C C . SER A 1 333 ? 8.445 -21.938 -26.969 1 91.56 333 SER A C 1
ATOM 2638 O O . SER A 1 333 ? 7.742 -21.406 -27.828 1 91.56 333 SER A O 1
ATOM 2640 N N . LEU A 1 334 ? 8.391 -21.578 -25.688 1 88.56 334 LEU A N 1
ATOM 2641 C CA . LEU A 1 334 ? 7.418 -20.594 -25.203 1 88.56 334 LEU A CA 1
ATOM 2642 C C . LEU A 1 334 ? 8.008 -19.188 -25.219 1 88.56 334 LEU A C 1
ATOM 2644 O O . LEU A 1 334 ? 7.305 -18.219 -24.953 1 88.56 334 LEU A O 1
ATOM 2648 N N . SER A 1 335 ? 9.266 -19.016 -25.562 1 87.31 335 SER A N 1
ATOM 2649 C CA . SER A 1 335 ? 10 -17.766 -25.453 1 87.31 335 SER A CA 1
ATOM 2650 C C . SER A 1 335 ? 9.406 -16.688 -26.344 1 87.31 335 SER A C 1
ATOM 2652 O O . SER A 1 335 ? 9.492 -15.492 -26.031 1 87.31 335 SER A O 1
ATOM 2654 N N . GLY A 1 336 ? 8.797 -17.062 -27.391 1 79.19 336 GLY A N 1
ATOM 2655 C CA . GLY A 1 336 ? 8.227 -16.094 -28.297 1 79.19 336 GLY A CA 1
ATOM 2656 C C . GLY A 1 336 ? 7.055 -15.336 -27.703 1 79.19 336 GLY A C 1
ATOM 2657 O O . GLY A 1 336 ? 6.824 -14.172 -28.047 1 79.19 336 GLY A O 1
ATOM 2658 N N . ARG A 1 337 ? 6.363 -16.016 -26.797 1 77.88 337 ARG A N 1
ATOM 2659 C CA . ARG A 1 337 ? 5.137 -15.438 -26.266 1 77.88 337 ARG A CA 1
ATOM 2660 C C . ARG A 1 337 ? 5.324 -14.984 -24.828 1 77.88 337 ARG A C 1
ATOM 2662 O O . ARG A 1 337 ? 4.57 -14.148 -24.328 1 77.88 337 ARG A O 1
ATOM 2669 N N . SER A 1 338 ? 6.27 -15.57 -24.172 1 83.56 338 SER A N 1
ATOM 2670 C CA . SER A 1 338 ? 6.445 -15.32 -22.75 1 83.56 338 SER A CA 1
ATOM 2671 C C . SER A 1 338 ? 7.812 -14.711 -22.453 1 83.56 338 SER A C 1
ATOM 2673 O O . SER A 1 338 ? 8.836 -15.383 -22.594 1 83.56 338 SER A O 1
ATOM 2675 N N . PRO A 1 339 ? 7.809 -13.484 -22.016 1 82.94 339 PRO A N 1
ATOM 2676 C CA . PRO A 1 339 ? 9.094 -12.875 -21.641 1 82.94 339 PRO A CA 1
ATOM 2677 C C . PRO A 1 339 ? 9.805 -13.633 -20.531 1 82.94 339 PRO A C 1
ATOM 2679 O O . PRO A 1 339 ? 11.039 -13.719 -20.531 1 82.94 339 PRO A O 1
ATOM 2682 N N . ILE A 1 340 ? 9.109 -14.188 -19.641 1 86.12 340 ILE A N 1
ATOM 2683 C CA . ILE A 1 340 ? 9.703 -14.945 -18.547 1 86.12 340 ILE A CA 1
ATOM 2684 C C . ILE A 1 340 ? 10.406 -16.188 -19.094 1 86.12 340 ILE A C 1
ATOM 2686 O O . ILE A 1 340 ? 11.5 -16.547 -18.641 1 86.12 340 ILE A O 1
ATOM 2690 N N . CYS A 1 341 ? 9.766 -16.797 -20.047 1 90.69 341 CYS A N 1
ATOM 2691 C CA . CYS A 1 341 ? 10.367 -17.984 -20.641 1 90.69 341 CYS A CA 1
ATOM 2692 C C . CYS A 1 341 ? 11.617 -17.625 -21.438 1 90.69 341 CYS A C 1
ATOM 2694 O O . CYS A 1 341 ? 12.594 -18.375 -21.422 1 90.69 341 CYS A O 1
ATOM 2696 N N . ALA A 1 342 ? 11.508 -16.484 -22.062 1 90.12 342 ALA A N 1
ATOM 2697 C CA . ALA A 1 342 ? 12.68 -16.031 -22.812 1 90.12 342 ALA A CA 1
ATOM 2698 C C . ALA A 1 342 ? 13.867 -15.805 -21.875 1 90.12 342 ALA A C 1
ATOM 2700 O O . ALA A 1 342 ? 14.984 -16.234 -22.172 1 90.12 342 ALA A O 1
ATOM 2701 N N . LYS A 1 343 ? 13.68 -15.188 -20.797 1 90.88 343 LYS A N 1
ATOM 2702 C CA . LYS A 1 343 ? 14.734 -14.938 -19.828 1 90.88 343 LYS A CA 1
ATOM 2703 C C . LYS A 1 343 ? 15.211 -16.234 -19.172 1 90.88 343 LYS A C 1
ATOM 2705 O O . LYS A 1 343 ? 16.406 -16.438 -18.984 1 90.88 343 LYS A O 1
ATOM 2710 N N . ALA A 1 344 ? 14.227 -17.031 -18.828 1 93.56 344 ALA A N 1
ATOM 2711 C CA . ALA A 1 344 ? 14.547 -18.312 -18.188 1 93.56 344 ALA A CA 1
ATOM 2712 C C . ALA A 1 344 ? 15.406 -19.188 -19.078 1 93.56 344 ALA A C 1
ATOM 2714 O O . ALA A 1 344 ? 16.375 -19.797 -18.625 1 93.56 344 ALA A O 1
ATOM 2715 N N . TYR A 1 345 ? 15.023 -19.172 -20.375 1 95.12 345 TYR A N 1
ATOM 2716 C CA . TYR A 1 345 ? 15.781 -19.969 -21.328 1 95.12 345 TYR A CA 1
ATOM 2717 C C . TYR A 1 345 ? 17.234 -19.5 -21.406 1 95.12 345 TYR A C 1
ATOM 2719 O O . TYR A 1 345 ? 18.156 -20.312 -21.375 1 95.12 345 TYR A O 1
ATOM 2727 N N . THR A 1 346 ? 17.469 -18.234 -21.438 1 93.62 346 THR A N 1
ATOM 2728 C CA . THR A 1 346 ? 18.797 -17.656 -21.531 1 93.62 346 THR A CA 1
ATOM 2729 C C . THR A 1 346 ? 19.641 -18.016 -20.297 1 93.62 346 THR A C 1
ATOM 2731 O O . THR A 1 346 ? 20.812 -18.375 -20.438 1 93.62 346 THR A O 1
ATOM 2734 N N . ILE A 1 347 ? 19.062 -18.016 -19.172 1 93.25 347 ILE A N 1
ATOM 2735 C CA . ILE A 1 347 ? 19.766 -18.297 -17.922 1 93.25 347 ILE A CA 1
ATOM 2736 C C . ILE A 1 347 ? 20.094 -19.781 -17.844 1 93.25 347 ILE A C 1
ATOM 2738 O O . ILE A 1 347 ? 21.234 -20.156 -17.531 1 93.25 347 ILE A O 1
ATOM 2742 N N . LEU A 1 348 ? 19.141 -20.641 -18.188 1 92.81 348 LEU A N 1
ATOM 2743 C CA . LEU A 1 348 ? 19.312 -22.078 -18.016 1 92.81 348 LEU A CA 1
ATOM 2744 C C . LEU A 1 348 ? 20.281 -22.641 -19.047 1 92.81 348 LEU A C 1
ATOM 2746 O O . LEU A 1 348 ? 20.984 -23.609 -18.781 1 92.81 348 LEU A O 1
ATOM 2750 N N . LYS A 1 349 ? 20.266 -21.953 -20.172 1 88.38 349 LYS A N 1
ATOM 2751 C CA . LYS A 1 349 ? 21.234 -22.375 -21.188 1 88.38 349 LYS A CA 1
ATOM 2752 C C . LYS A 1 349 ? 22.656 -22.172 -20.703 1 88.38 349 LYS A C 1
ATOM 2754 O O . LYS A 1 349 ? 23.547 -22.969 -21.016 1 88.38 349 LYS A O 1
ATOM 2759 N N . TYR A 1 350 ? 22.812 -21.172 -19.859 1 84.69 350 TYR A N 1
ATOM 2760 C CA . TYR A 1 350 ? 24.141 -20.875 -19.328 1 84.69 350 TYR A CA 1
ATOM 2761 C C . TYR A 1 350 ? 24.5 -21.812 -18.172 1 84.69 350 TYR A C 1
ATOM 2763 O O . TYR A 1 350 ? 25.672 -22.094 -17.938 1 84.69 350 TYR A O 1
ATOM 2771 N N . LEU A 1 351 ? 23.547 -22.234 -17.484 1 77.38 351 LEU A N 1
ATOM 2772 C CA . LEU A 1 351 ? 23.781 -23.109 -16.328 1 77.38 351 LEU A CA 1
ATOM 2773 C C . LEU A 1 351 ? 24.062 -24.531 -16.797 1 77.38 351 LEU A C 1
ATOM 2775 O O . LEU A 1 351 ? 24.641 -25.328 -16.031 1 77.38 351 LEU A O 1
ATOM 2779 N N . GLN A 1 352 ? 23.766 -24.875 -17.984 1 69.38 352 GLN A N 1
ATOM 2780 C CA . GLN A 1 352 ? 24.047 -26.203 -18.5 1 69.38 352 GLN A CA 1
ATOM 2781 C C . GLN A 1 352 ? 25.406 -26.25 -19.203 1 69.38 352 GLN A C 1
ATOM 2783 O O . GLN A 1 352 ? 26.156 -27.219 -19.047 1 69.38 352 GLN A O 1
ATOM 2788 N N . MET B 1 1 ? 0.471 26.453 -5.238 1 40.62 1 MET B N 1
ATOM 2789 C CA . MET B 1 1 ? 0.764 27.75 -5.84 1 40.62 1 MET B CA 1
ATOM 2790 C C . MET B 1 1 ? 0.554 28.875 -4.832 1 40.62 1 MET B C 1
ATOM 2792 O O . MET B 1 1 ? -0.51 28.984 -4.219 1 40.62 1 MET B O 1
ATOM 2796 N N . THR B 1 2 ? 1.724 29.344 -4.422 1 49.12 2 THR B N 1
ATOM 2797 C CA . THR B 1 2 ? 1.809 30.375 -3.395 1 49.12 2 THR B CA 1
ATOM 2798 C C . THR B 1 2 ? 1.42 31.75 -3.965 1 49.12 2 THR B C 1
ATOM 2800 O O . THR B 1 2 ? 1.707 32.781 -3.361 1 49.12 2 THR B O 1
ATOM 2803 N N . LEU B 1 3 ? 0.803 31.719 -5.195 1 49.31 3 LEU B N 1
ATOM 2804 C CA . LEU B 1 3 ? 0.507 33.031 -5.758 1 49.31 3 LEU B CA 1
ATOM 2805 C C . LEU B 1 3 ? -0.804 33.594 -5.199 1 49.31 3 LEU B C 1
ATOM 2807 O O . LEU B 1 3 ? -1.748 32.812 -4.965 1 49.31 3 LEU B O 1
ATOM 2811 N N . ASP B 1 4 ? -0.743 34.719 -4.895 1 52.78 4 ASP B N 1
ATOM 2812 C CA . ASP B 1 4 ? -1.936 35.438 -4.414 1 52.78 4 ASP B CA 1
ATOM 2813 C C . ASP B 1 4 ? -3.033 35.438 -5.473 1 52.78 4 ASP B C 1
ATOM 2815 O O . ASP B 1 4 ? -2.75 35.344 -6.672 1 52.78 4 ASP B O 1
ATOM 2819 N N . ASP B 1 5 ? -4.27 35.406 -5.117 1 54.91 5 ASP B N 1
ATOM 2820 C CA . ASP B 1 5 ? -5.438 35.344 -5.988 1 54.91 5 ASP B CA 1
ATOM 2821 C C . ASP B 1 5 ? -5.402 36.469 -7.027 1 54.91 5 ASP B C 1
ATOM 2823 O O . ASP B 1 5 ? -5.98 36.312 -8.109 1 54.91 5 ASP B O 1
ATOM 2827 N N . ASP B 1 6 ? -4.652 37.5 -6.652 1 52.06 6 ASP B N 1
ATOM 2828 C CA . ASP B 1 6 ? -4.672 38.656 -7.531 1 52.06 6 ASP B CA 1
ATOM 2829 C C . ASP B 1 6 ? -3.385 38.75 -8.352 1 52.06 6 ASP B C 1
ATOM 2831 O O . ASP B 1 6 ? -3.096 39.781 -8.961 1 52.06 6 ASP B O 1
ATOM 2835 N N . ASP B 1 7 ? -2.752 37.719 -8.195 1 54.31 7 ASP B N 1
ATOM 2836 C CA . ASP B 1 7 ? -1.502 37.781 -8.945 1 54.31 7 ASP B CA 1
ATOM 2837 C C . ASP B 1 7 ? -1.76 37.75 -10.453 1 54.31 7 ASP B C 1
ATOM 2839 O O . ASP B 1 7 ? -2.5 36.875 -10.938 1 54.31 7 ASP B O 1
ATOM 2843 N N . TRP B 1 8 ? -1.155 38.688 -11.141 1 56.88 8 TRP B N 1
ATOM 2844 C CA . TRP B 1 8 ? -1.378 38.875 -12.57 1 56.88 8 TRP B CA 1
ATOM 2845 C C . TRP B 1 8 ? -0.987 37.625 -13.352 1 56.88 8 TRP B C 1
ATOM 2847 O O . TRP B 1 8 ? -1.522 37.375 -14.43 1 56.88 8 TRP B O 1
ATOM 2857 N N . VAL B 1 9 ? -0.069 36.906 -12.867 1 51.12 9 VAL B N 1
ATOM 2858 C CA . VAL B 1 9 ? 0.407 35.688 -13.531 1 51.12 9 VAL B CA 1
ATOM 2859 C C . VAL B 1 9 ? -0.729 34.688 -13.633 1 51.12 9 VAL B C 1
ATOM 2861 O O . VAL B 1 9 ? -0.8 33.906 -14.602 1 51.12 9 VAL B O 1
ATOM 2864 N N . LEU B 1 10 ? -1.625 34.781 -12.711 1 56.59 10 LEU B N 1
ATOM 2865 C CA . LEU B 1 10 ? -2.746 33.844 -12.703 1 56.59 10 LEU B CA 1
ATOM 2866 C C . LEU B 1 10 ? -3.711 34.156 -13.844 1 56.59 10 LEU B C 1
ATOM 2868 O O . LEU B 1 10 ? -4.297 33.219 -14.414 1 56.59 10 LEU B O 1
ATOM 2872 N N . ASP B 1 11 ? -3.787 35.375 -14.125 1 52.78 11 ASP B N 1
ATOM 2873 C CA . ASP B 1 11 ? -4.66 35.781 -15.227 1 52.78 11 ASP B CA 1
ATOM 2874 C C . ASP B 1 11 ? -4.055 35.406 -16.578 1 52.78 11 ASP B C 1
ATOM 2876 O O . ASP B 1 11 ? -4.781 35.062 -17.516 1 52.78 11 ASP B O 1
ATOM 2880 N N . ASP B 1 12 ? -2.861 35.438 -16.594 1 51.62 12 ASP B N 1
ATOM 2881 C CA . ASP B 1 12 ? -2.166 35.125 -17.828 1 51.62 12 ASP B CA 1
ATOM 2882 C C . ASP B 1 12 ? -2.164 33.625 -18.078 1 51.62 12 ASP B C 1
ATOM 2884 O O . ASP B 1 12 ? -2.338 33.156 -19.219 1 51.62 12 ASP B O 1
ATOM 2888 N N . LEU B 1 13 ? -2.094 33 -16.969 1 58.03 13 LEU B N 1
ATOM 2889 C CA . LEU B 1 13 ? -1.949 31.562 -17.141 1 58.03 13 LEU B CA 1
ATOM 2890 C C . LEU B 1 13 ? -3.303 30.875 -17.047 1 58.03 13 LEU B C 1
ATOM 2892 O O . LEU B 1 13 ? -3.498 29.812 -17.641 1 58.03 13 LEU B O 1
ATOM 2896 N N . GLY B 1 14 ? -4.27 31.688 -16.203 1 62.44 14 GLY B N 1
ATOM 2897 C CA . GLY B 1 14 ? -5.609 31.125 -16.094 1 62.44 14 GLY B CA 1
ATOM 2898 C C . GLY B 1 14 ? -6.613 31.781 -17.016 1 62.44 14 GLY B C 1
ATOM 2899 O O . GLY B 1 14 ? -6.363 32.875 -17.531 1 62.44 14 GLY B O 1
ATOM 2900 N N . ARG B 1 15 ? -7.66 31.281 -17.609 1 63.09 15 ARG B N 1
ATOM 2901 C CA . ARG B 1 15 ? -8.688 31.859 -18.484 1 63.09 15 ARG B CA 1
ATOM 2902 C C . ARG B 1 15 ? -10.039 31.906 -17.781 1 63.09 15 ARG B C 1
ATOM 2904 O O . ARG B 1 15 ? -11.078 32 -18.422 1 63.09 15 ARG B O 1
ATOM 2911 N N . GLU B 1 16 ? -9.773 31.766 -16.344 1 64.38 16 GLU B N 1
ATOM 2912 C CA . GLU B 1 16 ? -11.055 31.75 -15.641 1 64.38 16 GLU B CA 1
ATOM 2913 C C . GLU B 1 16 ? -11.453 33.156 -15.195 1 64.38 16 GLU B C 1
ATOM 2915 O O . GLU B 1 16 ? -10.672 34.094 -15.312 1 64.38 16 GLU B O 1
ATOM 2920 N N . ALA B 1 17 ? -12.656 33.375 -14.852 1 65.12 17 ALA B N 1
ATOM 2921 C CA . ALA B 1 17 ? -13.266 34.656 -14.562 1 65.12 17 ALA B CA 1
ATOM 2922 C C . ALA B 1 17 ? -12.711 35.25 -13.273 1 65.12 17 ALA B C 1
ATOM 2924 O O . ALA B 1 17 ? -12.695 36.469 -13.094 1 65.12 17 ALA B O 1
ATOM 2925 N N . ASP B 1 18 ? -12.336 34.312 -12.328 1 70.25 18 ASP B N 1
ATOM 2926 C CA . ASP B 1 18 ? -11.891 34.812 -11.031 1 70.25 18 ASP B CA 1
ATOM 2927 C C . ASP B 1 18 ? -10.562 34.188 -10.625 1 70.25 18 ASP B C 1
ATOM 2929 O O . ASP B 1 18 ? -10.141 33.188 -11.211 1 70.25 18 ASP B O 1
ATOM 2933 N N . GLY B 1 19 ? -9.828 34.844 -9.812 1 61.47 19 GLY B N 1
ATOM 2934 C CA . GLY B 1 19 ? -8.5 34.469 -9.352 1 61.47 19 GLY B CA 1
ATOM 2935 C C . GLY B 1 19 ? -8.445 33.031 -8.844 1 61.47 19 GLY B C 1
ATOM 2936 O O . GLY B 1 19 ? -7.676 32.219 -9.359 1 61.47 19 GLY B O 1
ATOM 2937 N N . PRO B 1 20 ? -9.297 32.781 -7.969 1 67.62 20 PRO B N 1
ATOM 2938 C CA . PRO B 1 20 ? -9.281 31.406 -7.422 1 67.62 20 PRO B CA 1
ATOM 2939 C C . PRO B 1 20 ? -9.539 30.344 -8.477 1 67.62 20 PRO B C 1
ATOM 2941 O O . PRO B 1 20 ? -8.906 29.297 -8.469 1 67.62 20 PRO B O 1
ATOM 2944 N N . SER B 1 21 ? -10.367 30.609 -9.305 1 70.69 21 SER B N 1
ATOM 2945 C CA . SER B 1 21 ? -10.664 29.656 -10.383 1 70.69 21 SER B CA 1
ATOM 2946 C C . SER B 1 21 ? -9.477 29.5 -11.312 1 70.69 21 SER B C 1
ATOM 2948 O O . SER B 1 21 ? -9.227 28.391 -11.82 1 70.69 21 SER B O 1
ATOM 2950 N N . ASN B 1 22 ? -8.742 30.578 -11.445 1 68.44 22 ASN B N 1
ATOM 2951 C CA . ASN B 1 22 ? -7.555 30.516 -12.281 1 68.44 22 ASN B CA 1
ATOM 2952 C C . ASN B 1 22 ? -6.469 29.656 -11.648 1 68.44 22 ASN B C 1
ATOM 2954 O O . ASN B 1 22 ? -5.801 28.875 -12.344 1 68.44 22 ASN B O 1
ATOM 2958 N N . VAL B 1 23 ? -6.355 29.766 -10.398 1 69.25 23 VAL B N 1
ATOM 2959 C CA . VAL B 1 23 ? -5.352 28.984 -9.688 1 69.25 23 VAL B CA 1
ATOM 2960 C C . VAL B 1 23 ? -5.688 27.5 -9.797 1 69.25 23 VAL B C 1
ATOM 2962 O O . VAL B 1 23 ? -4.809 26.672 -10.07 1 69.25 23 VAL B O 1
ATOM 2965 N N . LYS B 1 24 ? -6.914 27.281 -9.711 1 71.69 24 LYS B N 1
ATOM 2966 C CA . LYS B 1 24 ? -7.355 25.891 -9.797 1 71.69 24 LYS B CA 1
ATOM 2967 C C . LYS B 1 24 ? -7.109 25.328 -11.195 1 71.69 24 LYS B C 1
ATOM 2969 O O . LYS B 1 24 ? -6.641 24.188 -11.336 1 71.69 24 LYS B O 1
ATOM 2974 N N . ALA B 1 25 ? -7.418 26.094 -12.109 1 73.69 25 ALA B N 1
ATOM 2975 C CA . ALA B 1 25 ? -7.258 25.656 -13.492 1 73.69 25 ALA B CA 1
ATOM 2976 C C . ALA B 1 25 ? -5.789 25.422 -13.828 1 73.69 25 ALA B C 1
ATOM 2978 O O . ALA B 1 25 ? -5.453 24.422 -14.477 1 73.69 25 ALA B O 1
ATOM 2979 N N . ILE B 1 26 ? -4.934 26.328 -13.359 1 73.5 26 ILE B N 1
ATOM 2980 C CA . ILE B 1 26 ? -3.504 26.219 -13.625 1 73.5 26 ILE B CA 1
ATOM 2981 C C . ILE B 1 26 ? -2.938 25 -12.898 1 73.5 26 ILE B C 1
ATOM 2983 O O . ILE B 1 26 ? -2.162 24.234 -13.477 1 73.5 26 ILE B O 1
ATOM 2987 N N . ALA B 1 27 ? -3.365 24.875 -11.672 1 72.88 27 ALA B N 1
ATOM 2988 C CA . ALA B 1 27 ? -2.896 23.734 -10.891 1 72.88 27 ALA B CA 1
ATOM 2989 C C . ALA B 1 27 ? -3.299 22.422 -11.539 1 72.88 27 ALA B C 1
ATOM 2991 O O . ALA B 1 27 ? -2.49 21.5 -11.633 1 72.88 27 ALA B O 1
ATOM 2992 N N . THR B 1 28 ? -4.473 22.406 -12.07 1 73.5 28 THR B N 1
ATOM 2993 C CA . THR B 1 28 ? -4.977 21.203 -12.727 1 73.5 28 THR B CA 1
ATOM 2994 C C . THR B 1 28 ? -4.191 20.922 -14.008 1 73.5 28 THR B C 1
ATOM 2996 O O . THR B 1 28 ? -3.861 19.766 -14.297 1 73.5 28 THR B O 1
ATOM 2999 N N . ARG B 1 29 ? -3.898 21.953 -14.664 1 78.56 29 ARG B N 1
ATOM 3000 C CA . ARG B 1 29 ? -3.148 21.812 -15.906 1 78.56 29 ARG B CA 1
ATOM 3001 C C . ARG B 1 29 ? -1.75 21.266 -15.648 1 78.56 29 ARG B C 1
ATOM 3003 O O . ARG B 1 29 ? -1.29 20.359 -16.344 1 78.56 29 ARG B O 1
ATOM 3010 N N . PHE B 1 30 ? -1.124 21.828 -14.648 1 77.94 30 PHE B N 1
ATOM 3011 C CA . PHE B 1 30 ? 0.232 21.391 -14.344 1 77.94 30 PHE B CA 1
ATOM 3012 C C . PHE B 1 30 ? 0.229 19.969 -13.781 1 77.94 30 PHE B C 1
ATOM 3014 O O . PHE B 1 30 ? 1.137 19.188 -14.062 1 77.94 30 PHE B O 1
ATOM 3021 N N . ARG B 1 31 ? -0.753 19.719 -13.109 1 78.38 31 ARG B N 1
ATOM 3022 C CA . ARG B 1 31 ? -0.871 18.344 -12.602 1 78.38 31 ARG B CA 1
ATOM 3023 C C . ARG B 1 31 ? -1.059 17.359 -13.742 1 78.38 31 ARG B C 1
ATOM 3025 O O . ARG B 1 31 ? -0.426 16.297 -13.758 1 78.38 31 ARG B O 1
ATOM 3032 N N . LYS B 1 32 ? -1.898 17.719 -14.617 1 77.81 32 LYS B N 1
ATOM 3033 C CA . LYS B 1 32 ? -2.141 16.859 -15.773 1 77.81 32 LYS B CA 1
ATOM 3034 C C . LYS B 1 32 ? -0.875 16.688 -16.609 1 77.81 32 LYS B C 1
ATOM 3036 O O . LYS B 1 32 ? -0.591 15.602 -17.109 1 77.81 32 LYS B O 1
ATOM 3041 N N . ALA B 1 33 ? -0.197 17.812 -16.719 1 82.31 33 ALA B N 1
ATOM 3042 C CA . ALA B 1 33 ? 1.056 17.75 -17.469 1 82.31 33 ALA B CA 1
ATOM 3043 C C . ALA B 1 33 ? 2.07 16.859 -16.781 1 82.31 33 ALA B C 1
ATOM 3045 O O . ALA B 1 33 ? 2.762 16.062 -17.422 1 82.31 33 ALA B O 1
ATOM 3046 N N . ALA B 1 34 ? 2.139 16.969 -15.523 1 83.62 34 ALA B N 1
ATOM 3047 C CA . ALA B 1 34 ? 3.061 16.141 -14.758 1 83.62 34 ALA B CA 1
ATOM 3048 C C . ALA B 1 34 ? 2.699 14.656 -14.883 1 83.62 34 ALA B C 1
ATOM 3050 O O . ALA B 1 34 ? 3.576 13.812 -15.07 1 83.62 34 ALA B O 1
ATOM 3051 N N . MET B 1 35 ? 1.415 14.359 -14.898 1 79.5 35 MET B N 1
ATOM 3052 C CA . MET B 1 35 ? 0.958 12.977 -15.016 1 79.5 35 MET B CA 1
ATOM 3053 C C . MET B 1 35 ? 1.252 12.422 -16.406 1 79.5 35 MET B C 1
ATOM 3055 O O . MET B 1 35 ? 1.614 11.25 -16.547 1 79.5 35 MET B O 1
ATOM 3059 N N . SER B 1 36 ? 1.113 13.281 -17.328 1 80.56 36 SER B N 1
ATOM 3060 C CA . SER B 1 36 ? 1.423 12.875 -18.703 1 80.56 36 SER B CA 1
ATOM 3061 C C . SER B 1 36 ? 2.9 12.531 -18.859 1 80.56 36 SER B C 1
ATOM 3063 O O . SER B 1 36 ? 3.254 11.578 -19.547 1 80.56 36 SER B O 1
ATOM 3065 N N . CYS B 1 37 ? 3.74 13.312 -18.203 1 81.75 37 CYS B N 1
ATOM 3066 C CA . CYS B 1 37 ? 5.172 13.039 -18.219 1 81.75 37 CYS B CA 1
ATOM 3067 C C . CYS B 1 37 ? 5.488 11.719 -17.547 1 81.75 37 CYS B C 1
ATOM 3069 O O . CYS B 1 37 ? 6.324 10.953 -18.016 1 81.75 37 CYS B O 1
ATOM 3071 N N . LEU B 1 38 ? 4.824 11.461 -16.5 1 81.94 38 LEU B N 1
ATOM 3072 C CA . LEU B 1 38 ? 5.016 10.203 -15.789 1 81.94 38 LEU B CA 1
ATOM 3073 C C . LEU B 1 38 ? 4.562 9.023 -16.625 1 81.94 38 LEU B C 1
ATOM 3075 O O . LEU B 1 38 ? 5.242 7.992 -16.688 1 81.94 38 LEU B O 1
ATOM 3079 N N . GLU B 1 39 ? 3.482 9.195 -17.297 1 78.5 39 GLU B N 1
ATOM 3080 C CA . GLU B 1 39 ? 2.969 8.141 -18.172 1 78.5 39 GLU B CA 1
ATOM 3081 C C . GLU B 1 39 ? 3.932 7.859 -19.328 1 78.5 39 GLU B C 1
ATOM 3083 O O . GLU B 1 39 ? 4.168 6.703 -19.672 1 78.5 39 GLU B O 1
ATOM 3088 N N . ALA B 1 40 ? 4.391 8.977 -19.844 1 78.5 40 ALA B N 1
ATOM 3089 C CA . ALA B 1 40 ? 5.34 8.836 -20.938 1 78.5 40 ALA B CA 1
ATOM 3090 C C . ALA B 1 40 ? 6.598 8.102 -20.484 1 78.5 40 ALA B C 1
ATOM 3092 O O . ALA B 1 40 ? 7.238 7.41 -21.281 1 78.5 40 ALA B O 1
ATOM 3093 N N . ASP B 1 41 ? 6.93 8.18 -19.234 1 78 41 ASP B N 1
ATOM 3094 C CA . ASP B 1 41 ? 8.109 7.527 -18.672 1 78 41 ASP B CA 1
ATOM 3095 C C . ASP B 1 41 ? 7.773 6.113 -18.203 1 78 41 ASP B C 1
ATOM 3097 O O . ASP B 1 41 ? 8.625 5.43 -17.625 1 78 41 ASP B O 1
ATOM 3101 N N . ASP B 1 42 ? 6.598 5.598 -18.375 1 79.5 42 ASP B N 1
ATOM 3102 C CA . ASP B 1 42 ? 6.152 4.273 -17.969 1 79.5 42 ASP B CA 1
ATOM 3103 C C . ASP B 1 42 ? 6.422 4.051 -16.469 1 79.5 42 ASP B C 1
ATOM 3105 O O . ASP B 1 42 ? 7.035 3.051 -16.094 1 79.5 42 ASP B O 1
ATOM 3109 N N . TYR B 1 43 ? 5.949 5.02 -15.695 1 77.75 43 TYR B N 1
ATOM 3110 C CA . TYR B 1 43 ? 6.281 5.066 -14.281 1 77.75 43 TYR B CA 1
ATOM 3111 C C . TYR B 1 43 ? 5.711 3.861 -13.547 1 77.75 43 TYR B C 1
ATOM 3113 O O . TYR B 1 43 ? 6.129 3.553 -12.422 1 77.75 43 TYR B O 1
ATOM 3121 N N . MET B 1 44 ? 4.852 3.129 -14.172 1 77.25 44 MET B N 1
ATOM 3122 C CA . MET B 1 44 ? 4.27 1.953 -13.531 1 77.25 44 MET B CA 1
ATOM 3123 C C . MET B 1 44 ? 5.211 0.757 -13.625 1 77.25 44 MET B C 1
ATOM 3125 O O . MET B 1 44 ? 5.105 -0.189 -12.844 1 77.25 44 MET B O 1
ATOM 3129 N N . SER B 1 45 ? 6.148 0.798 -14.539 1 75.88 45 SER B N 1
ATOM 3130 C CA . SER B 1 45 ? 7.023 -0.345 -14.773 1 75.88 45 SER B CA 1
ATOM 3131 C C . SER B 1 45 ? 8.484 0.026 -14.547 1 75.88 45 SER B C 1
ATOM 3133 O O . SER B 1 45 ? 9.289 -0.819 -14.156 1 75.88 45 SER B O 1
ATOM 3135 N N . ARG B 1 46 ? 8.852 1.248 -14.836 1 81.44 46 ARG B N 1
ATOM 3136 C CA . ARG B 1 46 ? 10.211 1.734 -14.656 1 81.44 46 ARG B CA 1
ATOM 3137 C C . ARG B 1 46 ? 10.297 2.715 -13.484 1 81.44 46 ARG B C 1
ATOM 3139 O O . ARG B 1 46 ? 9.672 3.779 -13.523 1 81.44 46 ARG B O 1
ATOM 3146 N N . HIS B 1 47 ? 11.102 2.209 -12.586 1 84.44 47 HIS B N 1
ATOM 3147 C CA . HIS B 1 47 ? 11.156 3.039 -11.391 1 84.44 47 HIS B CA 1
ATOM 3148 C C . HIS B 1 47 ? 12.523 3.701 -11.242 1 84.44 47 HIS B C 1
ATOM 3150 O O . HIS B 1 47 ? 13.555 3.025 -11.281 1 84.44 47 HIS B O 1
ATOM 3156 N N . ARG B 1 48 ? 12.5 5.082 -11.266 1 90.31 48 ARG B N 1
ATOM 3157 C CA . ARG B 1 48 ? 13.664 5.914 -10.961 1 90.31 48 ARG B CA 1
ATOM 3158 C C . ARG B 1 48 ? 13.398 6.809 -9.75 1 90.31 48 ARG B C 1
ATOM 3160 O O . ARG B 1 48 ? 12.242 7.047 -9.391 1 90.31 48 ARG B O 1
ATOM 3167 N N . LEU B 1 49 ? 14.445 7.219 -9.109 1 91.5 49 LEU B N 1
ATOM 3168 C CA . LEU B 1 49 ? 14.297 8.086 -7.945 1 91.5 49 LEU B CA 1
ATOM 3169 C C . LEU B 1 49 ? 13.57 9.375 -8.32 1 91.5 49 LEU B C 1
ATOM 3171 O O . LEU B 1 49 ? 12.773 9.891 -7.535 1 91.5 49 LEU B O 1
ATOM 3175 N N . SER B 1 50 ? 13.852 9.906 -9.461 1 90.69 50 SER B N 1
ATOM 3176 C CA . SER B 1 50 ? 13.195 11.125 -9.914 1 90.69 50 SER B CA 1
ATOM 3177 C C . SER B 1 50 ? 11.688 10.922 -10.047 1 90.69 50 SER B C 1
ATOM 3179 O O . SER B 1 50 ? 10.914 11.844 -9.773 1 90.69 50 SER B O 1
ATOM 3181 N N . THR B 1 51 ? 11.273 9.75 -10.469 1 90.69 51 THR B N 1
ATOM 3182 C CA . THR B 1 51 ? 9.859 9.414 -10.539 1 90.69 51 THR B CA 1
ATOM 3183 C C . THR B 1 51 ? 9.227 9.422 -9.156 1 90.69 51 THR B C 1
ATOM 3185 O O . THR B 1 51 ? 8.141 9.984 -8.961 1 90.69 51 THR B O 1
ATOM 3188 N N . LEU B 1 52 ? 9.914 8.789 -8.258 1 93.94 52 LEU B N 1
ATOM 3189 C CA . LEU B 1 52 ? 9.422 8.766 -6.883 1 93.94 52 LEU B CA 1
ATOM 3190 C C . LEU B 1 52 ? 9.289 10.172 -6.32 1 93.94 52 LEU B C 1
ATOM 3192 O O . LEU B 1 52 ? 8.266 10.516 -5.719 1 93.94 52 LEU B O 1
ATOM 3196 N N . GLN B 1 53 ? 10.297 11.008 -6.586 1 93 53 GLN B N 1
ATOM 3197 C CA . GLN B 1 53 ? 10.273 12.391 -6.117 1 93 53 GLN B CA 1
ATOM 3198 C C . GLN B 1 53 ? 9.102 13.156 -6.723 1 93 53 GLN B C 1
ATOM 3200 O O . GLN B 1 53 ? 8.414 13.906 -6.02 1 93 53 GLN B O 1
ATOM 3205 N N . CYS B 1 54 ? 8.914 12.969 -7.934 1 92.25 54 CYS B N 1
ATOM 3206 C CA . CYS B 1 54 ? 7.809 13.633 -8.617 1 92.25 54 CYS B CA 1
ATOM 3207 C C . CYS B 1 54 ? 6.473 13.203 -8.023 1 92.25 54 CYS B C 1
ATOM 3209 O O . CYS B 1 54 ? 5.605 14.047 -7.77 1 92.25 54 CYS B O 1
ATOM 3211 N N . LEU B 1 55 ? 6.301 11.898 -7.785 1 92.81 55 LEU B N 1
ATOM 3212 C CA . LEU B 1 55 ? 5.062 11.383 -7.223 1 92.81 55 LEU B CA 1
ATOM 3213 C C . LEU B 1 55 ? 4.812 11.953 -5.832 1 92.81 55 LEU B C 1
ATOM 3215 O O . LEU B 1 55 ? 3.691 12.359 -5.516 1 92.81 55 LEU B O 1
ATOM 3219 N N . VAL B 1 56 ? 5.82 12.047 -5.023 1 92.94 56 VAL B N 1
ATOM 3220 C CA . VAL B 1 56 ? 5.707 12.586 -3.676 1 92.94 56 VAL B CA 1
ATOM 3221 C C . VAL B 1 56 ? 5.266 14.047 -3.74 1 92.94 56 VAL B C 1
ATOM 3223 O O . VAL B 1 56 ? 4.359 14.461 -3.016 1 92.94 56 VAL B O 1
ATOM 3226 N N . LEU B 1 57 ? 5.91 14.781 -4.637 1 89.88 57 LEU B N 1
ATOM 3227 C CA . LEU B 1 57 ? 5.57 16.188 -4.789 1 89.88 57 LEU B CA 1
ATOM 3228 C C . LEU B 1 57 ? 4.137 16.359 -5.285 1 89.88 57 LEU B C 1
ATOM 3230 O O . LEU B 1 57 ? 3.432 17.281 -4.867 1 89.88 57 LEU B O 1
ATOM 3234 N N . MET B 1 58 ? 3.725 15.484 -6.137 1 88.38 58 MET B N 1
ATOM 3235 C CA . MET B 1 58 ? 2.355 15.531 -6.648 1 88.38 58 MET B CA 1
ATOM 3236 C C . MET B 1 58 ? 1.351 15.273 -5.531 1 88.38 58 MET B C 1
ATOM 3238 O O . MET B 1 58 ? 0.326 15.945 -5.441 1 88.38 58 MET B O 1
ATOM 3242 N N . ILE B 1 59 ? 1.621 14.297 -4.691 1 89.44 59 ILE B N 1
ATOM 3243 C CA . ILE B 1 59 ? 0.741 13.977 -3.572 1 89.44 59 ILE B CA 1
ATOM 3244 C C . ILE B 1 59 ? 0.643 15.188 -2.641 1 89.44 59 ILE B C 1
ATOM 3246 O O . ILE B 1 59 ? -0.452 15.562 -2.215 1 89.44 59 ILE B O 1
ATOM 3250 N N . TYR B 1 60 ? 1.794 15.758 -2.432 1 84.31 60 TYR B N 1
ATOM 3251 C CA . TYR B 1 60 ? 1.824 16.938 -1.579 1 84.31 60 TYR B CA 1
ATOM 3252 C C . TYR B 1 60 ? 0.969 18.062 -2.164 1 84.31 60 TYR B C 1
ATOM 3254 O O . TYR B 1 60 ? 0.193 18.703 -1.447 1 84.31 60 TYR B O 1
ATOM 3262 N N . ALA B 1 61 ? 1.122 18.266 -3.412 1 81.31 61 ALA B N 1
ATOM 3263 C CA . ALA B 1 61 ? 0.374 19.312 -4.09 1 81.31 61 ALA B CA 1
ATOM 3264 C C . ALA B 1 61 ? -1.126 19.031 -4.055 1 81.31 61 ALA B C 1
ATOM 3266 O O . ALA B 1 61 ? -1.926 19.938 -3.789 1 81.31 61 ALA B O 1
ATOM 3267 N N . ILE B 1 62 ? -1.538 17.844 -4.262 1 81.69 62 ILE B N 1
ATOM 3268 C CA . ILE B 1 62 ? -2.945 17.453 -4.27 1 81.69 62 ILE B CA 1
ATOM 3269 C C . ILE B 1 62 ? -3.533 17.625 -2.867 1 81.69 62 ILE B C 1
ATOM 3271 O O . ILE B 1 62 ? -4.641 18.141 -2.709 1 81.69 62 ILE B O 1
ATOM 3275 N N . ASN B 1 63 ? -2.818 17.219 -1.898 1 78.94 63 ASN B N 1
ATOM 3276 C CA . ASN B 1 63 ? -3.283 17.312 -0.52 1 78.94 63 ASN B CA 1
ATOM 3277 C C . ASN B 1 63 ? -3.543 18.766 -0.121 1 78.94 63 ASN B C 1
ATOM 3279 O O . ASN B 1 63 ? -4.469 19.047 0.644 1 78.94 63 ASN B O 1
ATOM 3283 N N . HIS B 1 64 ? -2.795 19.625 -0.675 1 73.62 64 HIS B N 1
ATOM 3284 C CA . HIS B 1 64 ? -2.926 21.031 -0.27 1 73.62 64 HIS B CA 1
ATOM 3285 C C . HIS B 1 64 ? -3.92 21.766 -1.156 1 73.62 64 HIS B C 1
ATOM 3287 O O . HIS B 1 64 ? -4.379 22.859 -0.806 1 73.62 64 HIS B O 1
ATOM 3293 N N . SER B 1 65 ? -4.273 21.219 -2.271 1 71.94 65 SER B N 1
ATOM 3294 C CA . SER B 1 65 ? -5.184 21.922 -3.17 1 71.94 65 SER B CA 1
ATOM 3295 C C . SER B 1 65 ? -6.578 21.297 -3.141 1 71.94 65 SER B C 1
ATOM 3297 O O . SER B 1 65 ? -7.582 22.016 -3.213 1 71.94 65 SER B O 1
ATOM 3299 N N . GLN B 1 66 ? -6.609 19.984 -3.137 1 68.75 66 GLN B N 1
ATOM 3300 C CA . GLN B 1 66 ? -7.891 19.297 -3.277 1 68.75 66 GLN B CA 1
ATOM 3301 C C . GLN B 1 66 ? -8.25 18.531 -2.006 1 68.75 66 GLN B C 1
ATOM 3303 O O . GLN B 1 66 ? -9.414 18.172 -1.801 1 68.75 66 GLN B O 1
ATOM 3308 N N . GLY B 1 67 ? -7.348 18.453 -1.212 1 66 67 GLY B N 1
ATOM 3309 C CA . GLY B 1 67 ? -7.59 17.672 -0.012 1 66 67 GLY B CA 1
ATOM 3310 C C . GLY B 1 67 ? -6.945 16.297 -0.057 1 66 67 GLY B C 1
ATOM 3311 O O . GLY B 1 67 ? -6.641 15.789 -1.136 1 66 67 GLY B O 1
ATOM 3312 N N . SER B 1 68 ? -6.727 15.719 1.104 1 58.75 68 SER B N 1
ATOM 3313 C CA . SER B 1 68 ? -5.953 14.492 1.3 1 58.75 68 SER B CA 1
ATOM 3314 C C . SER B 1 68 ? -6.66 13.289 0.684 1 58.75 68 SER B C 1
ATOM 3316 O O . SER B 1 68 ? -6.008 12.352 0.22 1 58.75 68 SER B O 1
ATOM 3318 N N . GLY B 1 69 ? -7.898 13.352 0.505 1 67.88 69 GLY B N 1
ATOM 3319 C CA . GLY B 1 69 ? -8.617 12.195 0.011 1 67.88 69 GLY B CA 1
ATOM 3320 C C . GLY B 1 69 ? -8.352 11.898 -1.453 1 67.88 69 GLY B C 1
ATOM 3321 O O . GLY B 1 69 ? -8.406 10.742 -1.881 1 67.88 69 GLY B O 1
ATOM 3322 N N . SER B 1 70 ? -7.93 12.883 -2.121 1 74.56 70 SER B N 1
ATOM 3323 C CA . SER B 1 70 ? -7.77 12.742 -3.564 1 74.56 70 SER B CA 1
ATOM 3324 C C . SER B 1 70 ? -6.438 12.086 -3.91 1 74.56 70 SER B C 1
ATOM 3326 O O . SER B 1 70 ? -6.246 11.609 -5.031 1 74.56 70 SER B O 1
ATOM 3328 N N . SER B 1 71 ? -5.578 12.008 -2.969 1 86.44 71 SER B N 1
ATOM 3329 C CA . SER B 1 71 ? -4.258 11.477 -3.271 1 86.44 71 SER B CA 1
ATOM 3330 C C . SER B 1 71 ? -4.074 10.086 -2.67 1 86.44 71 SER B C 1
ATOM 3332 O O . SER B 1 71 ? -3.018 9.469 -2.826 1 86.44 71 SER B O 1
ATOM 3334 N N . TRP B 1 72 ? -5.125 9.547 -2.145 1 87.5 72 TRP B N 1
ATOM 3335 C CA . TRP B 1 72 ? -5.035 8.305 -1.386 1 87.5 72 TRP B CA 1
ATOM 3336 C C . TRP B 1 72 ? -4.582 7.148 -2.277 1 87.5 72 TRP B C 1
ATOM 3338 O O . TRP B 1 72 ? -3.613 6.457 -1.96 1 87.5 72 TRP B O 1
ATOM 3348 N N . PRO B 1 73 ? -5.164 6.926 -3.443 1 88.62 73 PRO B N 1
ATOM 3349 C CA . PRO B 1 73 ? -4.691 5.848 -4.312 1 88.62 73 PRO B CA 1
ATOM 3350 C C . PRO B 1 73 ? -3.266 6.078 -4.816 1 88.62 73 PRO B C 1
ATOM 3352 O O . PRO B 1 73 ? -2.482 5.133 -4.914 1 88.62 73 PRO B O 1
ATOM 3355 N N . LEU B 1 74 ? -2.994 7.355 -5.09 1 90.12 74 LEU B N 1
ATOM 3356 C CA . LEU B 1 74 ? -1.659 7.699 -5.57 1 90.12 74 LEU B CA 1
ATOM 3357 C C . LEU B 1 74 ? -0.607 7.398 -4.508 1 90.12 74 LEU B C 1
ATOM 3359 O O . LEU B 1 74 ? 0.516 7.008 -4.832 1 90.12 74 LEU B O 1
ATOM 3363 N N . LEU B 1 75 ? -0.983 7.625 -3.305 1 90.62 75 LEU B N 1
ATOM 3364 C CA . LEU B 1 75 ? -0.079 7.324 -2.199 1 90.62 75 LEU B CA 1
ATOM 3365 C C . LEU B 1 75 ? 0.262 5.84 -2.162 1 90.62 75 LEU B C 1
ATOM 3367 O O . LEU B 1 75 ? 1.423 5.469 -1.968 1 90.62 75 LEU B O 1
ATOM 3371 N N . GLY B 1 76 ? -0.753 5 -2.379 1 88.38 76 GLY B N 1
ATOM 3372 C CA . GLY B 1 76 ? -0.503 3.566 -2.434 1 88.38 76 GLY B CA 1
ATOM 3373 C C . GLY B 1 76 ? 0.469 3.172 -3.527 1 88.38 76 GLY B C 1
ATOM 3374 O O . GLY B 1 76 ? 1.4 2.398 -3.289 1 88.38 76 GLY B O 1
ATOM 3375 N N . LEU B 1 77 ? 0.232 3.68 -4.66 1 91.19 77 LEU B N 1
ATOM 3376 C CA . LEU B 1 77 ? 1.117 3.445 -5.797 1 91.19 77 LEU B CA 1
ATOM 3377 C C . LEU B 1 77 ? 2.539 3.896 -5.48 1 91.19 77 LEU B C 1
ATOM 3379 O O . LEU B 1 77 ? 3.5 3.174 -5.754 1 91.19 77 LEU B O 1
ATOM 3383 N N . THR B 1 78 ? 2.633 5.02 -4.879 1 91.88 78 THR B N 1
ATOM 3384 C CA . THR B 1 78 ? 3.934 5.625 -4.617 1 91.88 78 THR B CA 1
ATOM 3385 C C . THR B 1 78 ? 4.719 4.805 -3.6 1 91.88 78 THR B C 1
ATOM 3387 O O . THR B 1 78 ? 5.934 4.652 -3.721 1 91.88 78 THR B O 1
ATOM 3390 N N . VAL B 1 79 ? 4.062 4.316 -2.639 1 88.44 79 VAL B N 1
ATOM 3391 C CA . VAL B 1 79 ? 4.727 3.484 -1.641 1 88.44 79 VAL B CA 1
ATOM 3392 C C . VAL B 1 79 ? 5.309 2.24 -2.309 1 88.44 79 VAL B C 1
ATOM 3394 O O . VAL B 1 79 ? 6.438 1.841 -2.014 1 88.44 79 VAL B O 1
ATOM 3397 N N . HIS B 1 80 ? 4.57 1.641 -3.172 1 87.44 80 HIS B N 1
ATOM 3398 C CA . HIS B 1 80 ? 5.055 0.456 -3.871 1 87.44 80 HIS B CA 1
ATOM 3399 C C . HIS B 1 80 ? 6.246 0.791 -4.766 1 87.44 80 HIS B C 1
ATOM 3401 O O . HIS B 1 80 ? 7.188 0.004 -4.867 1 87.44 80 HIS B O 1
ATOM 3407 N N . VAL B 1 81 ? 6.219 1.941 -5.379 1 89.81 81 VAL B N 1
ATOM 3408 C CA . VAL B 1 81 ? 7.348 2.393 -6.184 1 89.81 81 VAL B CA 1
ATOM 3409 C C . VAL B 1 81 ? 8.578 2.576 -5.293 1 89.81 81 VAL B C 1
ATOM 3411 O O . VAL B 1 81 ? 9.68 2.164 -5.652 1 89.81 81 VAL B O 1
ATOM 3414 N N . ALA B 1 82 ? 8.359 3.166 -4.133 1 90 82 ALA B N 1
ATOM 3415 C CA . ALA B 1 82 ? 9.461 3.385 -3.197 1 90 82 ALA B CA 1
ATOM 3416 C C . ALA B 1 82 ? 10.078 2.062 -2.752 1 90 82 ALA B C 1
ATOM 3418 O O . ALA B 1 82 ? 11.297 1.946 -2.639 1 90 82 ALA B O 1
ATOM 3419 N N . ILE B 1 83 ? 9.289 1.102 -2.561 1 84.5 83 ILE B N 1
ATOM 3420 C CA . ILE B 1 83 ? 9.75 -0.214 -2.137 1 84.5 83 ILE B CA 1
ATOM 3421 C C . ILE B 1 83 ? 10.531 -0.875 -3.271 1 84.5 83 ILE B C 1
ATOM 3423 O O . ILE B 1 83 ? 11.586 -1.474 -3.041 1 84.5 83 ILE B O 1
ATOM 3427 N N . SER B 1 84 ? 9.992 -0.731 -4.438 1 84.5 84 SER B N 1
ATOM 3428 C CA . SER B 1 84 ? 10.672 -1.302 -5.594 1 84.5 84 SER B CA 1
ATOM 3429 C C . SER B 1 84 ? 12.062 -0.695 -5.773 1 84.5 84 SER B C 1
ATOM 3431 O O . SER B 1 84 ? 12.992 -1.374 -6.219 1 84.5 84 SER B O 1
ATOM 3433 N N . LEU B 1 85 ? 12.211 0.515 -5.367 1 87.25 85 LEU B N 1
ATOM 3434 C CA . LEU B 1 85 ? 13.484 1.214 -5.492 1 87.25 85 LEU B CA 1
ATOM 3435 C C . LEU B 1 85 ? 14.406 0.877 -4.328 1 87.25 85 LEU B C 1
ATOM 3437 O O . LEU B 1 85 ? 15.586 1.25 -4.336 1 87.25 85 LEU B O 1
ATOM 3441 N N . GLY B 1 86 ? 13.883 0.233 -3.4 1 83.19 86 GLY B N 1
ATOM 3442 C CA . GLY B 1 86 ? 14.68 -0.152 -2.246 1 83.19 86 GLY B CA 1
ATOM 3443 C C . GLY B 1 86 ? 14.805 0.952 -1.213 1 83.19 86 GLY B C 1
ATOM 3444 O O . GLY B 1 86 ? 15.75 0.963 -0.421 1 83.19 86 GLY B O 1
ATOM 3445 N N . CYS B 1 87 ? 13.875 1.891 -1.212 1 87.25 87 CYS B N 1
ATOM 3446 C CA . CYS B 1 87 ? 13.977 3.02 -0.293 1 87.25 87 CYS B CA 1
ATOM 3447 C C . CYS B 1 87 ? 13.664 2.59 1.135 1 87.25 87 CYS B C 1
ATOM 3449 O O . CYS B 1 87 ? 13.938 3.328 2.084 1 87.25 87 CYS B O 1
ATOM 3451 N N . HIS B 1 88 ? 13.164 1.424 1.285 1 81.44 88 HIS B N 1
ATOM 3452 C CA . HIS B 1 88 ? 12.82 0.913 2.609 1 81.44 88 HIS B CA 1
ATOM 3453 C C . HIS B 1 88 ? 14.039 0.275 3.279 1 81.44 88 HIS B C 1
ATOM 3455 O O . HIS B 1 88 ? 13.969 -0.124 4.445 1 81.44 88 HIS B O 1
ATOM 3461 N N . VAL B 1 89 ? 15.078 0.222 2.518 1 81.62 89 VAL B N 1
ATOM 3462 C CA . VAL B 1 89 ? 16.359 -0.248 3.029 1 81.62 89 VAL B CA 1
ATOM 3463 C C . VAL B 1 89 ? 17.391 0.881 2.967 1 81.62 89 VAL B C 1
ATOM 3465 O O . VAL B 1 89 ? 17.438 1.621 1.981 1 81.62 89 VAL B O 1
ATOM 3468 N N . ASP B 1 90 ? 18.219 0.939 4.035 1 86.38 90 ASP B N 1
ATOM 3469 C CA . ASP B 1 90 ? 19.156 2.059 4.066 1 86.38 90 ASP B CA 1
ATOM 3470 C C . ASP B 1 90 ? 20.234 1.899 3.002 1 86.38 90 ASP B C 1
ATOM 3472 O O . ASP B 1 90 ? 20.891 0.856 2.922 1 86.38 90 ASP B O 1
ATOM 3476 N N . GLY B 1 91 ? 20.531 2.877 2.254 1 80.69 91 GLY B N 1
ATOM 3477 C CA . GLY B 1 91 ? 21.453 2.887 1.127 1 80.69 91 GLY B CA 1
ATOM 3478 C C . GLY B 1 91 ? 22.891 2.703 1.539 1 80.69 91 GLY B C 1
ATOM 3479 O O . GLY B 1 91 ? 23.719 2.252 0.741 1 80.69 91 GLY B O 1
ATOM 3480 N N . GLU B 1 92 ? 23.203 3.123 2.754 1 79.44 92 GLU B N 1
ATOM 3481 C CA . GLU B 1 92 ? 24.578 2.973 3.215 1 79.44 92 GLU B CA 1
ATOM 3482 C C . GLU B 1 92 ? 25.016 1.51 3.186 1 79.44 92 GLU B C 1
ATOM 3484 O O . GLU B 1 92 ? 26.172 1.207 2.91 1 79.44 92 GLU B O 1
ATOM 3489 N N . SER B 1 93 ? 24.125 0.703 3.354 1 78.62 93 SER B N 1
ATOM 3490 C CA . SER B 1 93 ? 24.422 -0.726 3.346 1 78.62 93 SER B CA 1
ATOM 3491 C C . SER B 1 93 ? 24.625 -1.238 1.925 1 78.62 93 SER B C 1
ATOM 3493 O O . SER B 1 93 ? 25.219 -2.305 1.723 1 78.62 93 SER B O 1
ATOM 3495 N N . LEU B 1 94 ? 24.219 -0.422 0.971 1 79.62 94 LEU B N 1
ATOM 3496 C CA . LEU B 1 94 ? 24.281 -0.859 -0.419 1 79.62 94 LEU B CA 1
ATOM 3497 C C . LEU B 1 94 ? 25.422 -0.163 -1.163 1 79.62 94 LEU B C 1
ATOM 3499 O O . LEU B 1 94 ? 25.531 -0.286 -2.385 1 79.62 94 LEU B O 1
ATOM 3503 N N . GLY B 1 95 ? 26.234 0.629 -0.41 1 82.75 95 GLY B N 1
ATOM 3504 C CA . GLY B 1 95 ? 27.406 1.272 -1.008 1 82.75 95 GLY B CA 1
ATOM 3505 C C . GLY B 1 95 ? 27.047 2.518 -1.801 1 82.75 95 GLY B C 1
ATOM 3506 O O . GLY B 1 95 ? 27.797 2.922 -2.693 1 82.75 95 GLY B O 1
ATOM 3507 N N . MET B 1 96 ? 25.969 3.086 -1.595 1 85.69 96 MET B N 1
ATOM 3508 C CA . MET B 1 96 ? 25.562 4.309 -2.281 1 85.69 96 MET B CA 1
ATOM 3509 C C . MET B 1 96 ? 26.328 5.516 -1.738 1 85.69 96 MET B C 1
ATOM 3511 O O . MET B 1 96 ? 26.781 5.496 -0.597 1 85.69 96 MET B O 1
ATOM 3515 N N . ASN B 1 97 ? 26.484 6.5 -2.602 1 88.12 97 ASN B N 1
ATOM 3516 C CA . ASN B 1 97 ? 27.062 7.742 -2.102 1 88.12 97 ASN B CA 1
ATOM 3517 C C . ASN B 1 97 ? 26.094 8.492 -1.202 1 88.12 97 ASN B C 1
ATOM 3519 O O . ASN B 1 97 ? 24.906 8.148 -1.132 1 88.12 97 ASN B O 1
ATOM 3523 N N . TYR B 1 98 ? 26.578 9.516 -0.601 1 88.19 98 TYR B N 1
ATOM 3524 C CA . TYR B 1 98 ? 25.781 10.188 0.43 1 88.19 98 TYR B CA 1
ATOM 3525 C C . TYR B 1 98 ? 24.609 10.93 -0.181 1 88.19 98 TYR B C 1
ATOM 3527 O O . TYR B 1 98 ? 23.547 11.023 0.433 1 88.19 98 TYR B O 1
ATOM 3535 N N . ILE B 1 99 ? 24.734 11.453 -1.307 1 90.19 99 ILE B N 1
ATOM 3536 C CA . ILE B 1 99 ? 23.656 12.195 -1.937 1 90.19 99 ILE B CA 1
ATOM 3537 C C . ILE B 1 99 ? 22.5 11.258 -2.262 1 90.19 99 ILE B C 1
ATOM 3539 O O . ILE B 1 99 ? 21.344 11.547 -1.94 1 90.19 99 ILE B O 1
ATOM 3543 N N . GLU B 1 100 ? 22.875 10.109 -2.857 1 89.19 100 GLU B N 1
ATOM 3544 C CA . GLU B 1 100 ? 21.844 9.148 -3.227 1 89.19 100 GLU B CA 1
ATOM 3545 C C . GLU B 1 100 ? 21.172 8.555 -1.99 1 89.19 100 GLU B C 1
ATOM 3547 O O . GLU B 1 100 ? 19.953 8.414 -1.951 1 89.19 100 GLU B O 1
ATOM 3552 N N . ALA B 1 101 ? 21.938 8.266 -1.081 1 91.56 101 ALA B N 1
ATOM 3553 C CA . ALA B 1 101 ? 21.391 7.715 0.159 1 91.56 101 ALA B CA 1
ATOM 3554 C C . ALA B 1 101 ? 20.453 8.711 0.836 1 91.56 101 ALA B C 1
ATOM 3556 O O . ALA B 1 101 ? 19.375 8.336 1.292 1 91.56 101 ALA B O 1
ATOM 3557 N N . GLU B 1 102 ? 20.875 9.953 0.811 1 92.25 102 GLU B N 1
ATOM 3558 C CA . GLU B 1 102 ? 20.078 10.977 1.47 1 92.25 102 GLU B CA 1
ATOM 3559 C C . GLU B 1 102 ? 18.781 11.242 0.703 1 92.25 102 GLU B C 1
ATOM 3561 O O . GLU B 1 102 ? 17.734 11.484 1.306 1 92.25 102 GLU B O 1
ATOM 3566 N N . GLN B 1 103 ? 18.891 11.258 -0.564 1 92.69 103 GLN B N 1
ATOM 3567 C CA . GLN B 1 103 ? 17.688 11.438 -1.358 1 92.69 103 GLN B CA 1
ATOM 3568 C C . GLN B 1 103 ? 16.656 10.344 -1.06 1 92.69 103 GLN B C 1
ATOM 3570 O O . GLN B 1 103 ? 15.469 10.625 -0.918 1 92.69 103 GLN B O 1
ATOM 3575 N N . ARG B 1 104 ? 17.109 9.141 -0.933 1 92.12 104 ARG B N 1
ATOM 3576 C CA . ARG B 1 104 ? 16.234 8.016 -0.637 1 92.12 104 ARG B CA 1
ATOM 3577 C C . ARG B 1 104 ? 15.664 8.125 0.771 1 92.12 104 ARG B C 1
ATOM 3579 O O . ARG B 1 104 ? 14.469 7.902 0.979 1 92.12 104 ARG B O 1
ATOM 3586 N N . ARG B 1 105 ? 16.516 8.5 1.651 1 92.75 105 ARG B N 1
ATOM 3587 C CA . ARG B 1 105 ? 16.062 8.672 3.029 1 92.75 105 ARG B CA 1
ATOM 3588 C C . ARG B 1 105 ? 14.984 9.742 3.123 1 92.75 105 ARG B C 1
ATOM 3590 O O . ARG B 1 105 ? 13.969 9.555 3.795 1 92.75 105 ARG B O 1
ATOM 3597 N N . ARG B 1 106 ? 15.219 10.797 2.457 1 93.69 106 ARG B N 1
ATOM 3598 C CA . ARG B 1 106 ? 14.289 11.914 2.504 1 93.69 106 ARG B CA 1
ATOM 3599 C C . ARG B 1 106 ? 12.961 11.555 1.851 1 93.69 106 ARG B C 1
ATOM 3601 O O . ARG B 1 106 ? 11.891 11.906 2.361 1 93.69 106 ARG B O 1
ATOM 3608 N N . CYS B 1 107 ? 13.031 10.859 0.797 1 93.06 107 CYS B N 1
ATOM 3609 C CA . CYS B 1 107 ? 11.805 10.422 0.148 1 93.06 107 CYS B CA 1
ATOM 3610 C C . CYS B 1 107 ? 11.016 9.477 1.049 1 93.06 107 CYS B C 1
ATOM 3612 O O . CYS B 1 107 ? 9.805 9.617 1.19 1 93.06 107 CYS B O 1
ATOM 3614 N N . TRP B 1 108 ? 11.703 8.539 1.621 1 90.88 108 TRP B N 1
ATOM 3615 C CA . TRP B 1 108 ? 11.047 7.57 2.486 1 90.88 108 TRP B CA 1
ATOM 3616 C C . TRP B 1 108 ? 10.422 8.25 3.699 1 90.88 108 TRP B C 1
ATOM 3618 O O . TRP B 1 108 ? 9.289 7.957 4.07 1 90.88 108 TRP B O 1
ATOM 3628 N N . ALA B 1 109 ? 11.148 9.18 4.223 1 90.81 109 ALA B N 1
ATOM 3629 C CA . ALA B 1 109 ? 10.641 9.93 5.375 1 90.81 109 ALA B CA 1
ATOM 3630 C C . ALA B 1 109 ? 9.398 10.727 5.004 1 90.81 109 ALA B C 1
ATOM 3632 O O . ALA B 1 109 ? 8.422 10.75 5.762 1 90.81 109 ALA B O 1
ATOM 3633 N N . CYS B 1 110 ? 9.453 11.383 3.906 1 92 110 CYS B N 1
ATOM 3634 C CA . CYS B 1 110 ? 8.312 12.164 3.441 1 92 110 CYS B CA 1
ATOM 3635 C C . CYS B 1 110 ? 7.094 11.273 3.227 1 92 110 CYS B C 1
ATOM 3637 O O . CYS B 1 110 ? 5.98 11.633 3.609 1 92 110 CYS B O 1
ATOM 3639 N N . LEU B 1 111 ? 7.332 10.156 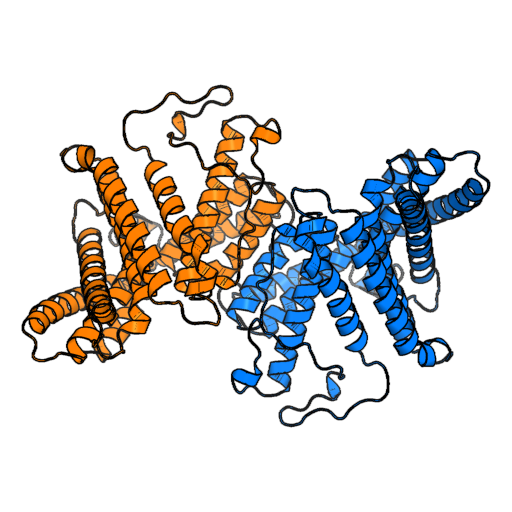2.668 1 89.25 111 LEU B N 1
ATOM 3640 C CA . LEU B 1 111 ? 6.238 9.227 2.398 1 89.25 111 LEU B CA 1
ATOM 3641 C C . LEU B 1 111 ? 5.617 8.734 3.699 1 89.25 111 LEU B C 1
ATOM 3643 O O . LEU B 1 111 ? 4.395 8.609 3.799 1 89.25 111 LEU B O 1
ATOM 3647 N N . LYS B 1 112 ? 6.449 8.469 4.613 1 84.62 112 LYS B N 1
ATOM 3648 C CA . LYS B 1 112 ? 5.953 8.016 5.91 1 84.62 112 LYS B CA 1
ATOM 3649 C C . LYS B 1 112 ? 5.07 9.078 6.559 1 84.62 112 LYS B C 1
ATOM 3651 O O . LYS B 1 112 ? 4.008 8.758 7.102 1 84.62 112 LYS B O 1
ATOM 3656 N N . VAL B 1 113 ? 5.5 10.25 6.434 1 87.81 113 VAL B N 1
ATOM 3657 C CA . VAL B 1 113 ? 4.742 11.344 7.023 1 87.81 113 VAL B CA 1
ATOM 3658 C C . VAL B 1 113 ? 3.416 11.516 6.285 1 87.81 113 VAL B C 1
ATOM 3660 O O . VAL B 1 113 ? 2.361 11.648 6.91 1 87.81 113 VAL B O 1
ATOM 3663 N N . LEU B 1 114 ? 3.5 11.547 4.996 1 87.62 114 LEU B N 1
ATOM 3664 C CA . LEU B 1 114 ? 2.287 11.703 4.199 1 87.62 114 LEU B CA 1
ATOM 3665 C C . LEU B 1 114 ? 1.296 10.586 4.492 1 87.62 114 LEU B C 1
ATOM 3667 O O . LEU B 1 114 ? 0.091 10.828 4.59 1 87.62 114 LEU B O 1
ATOM 3671 N N . TYR B 1 115 ? 1.844 9.461 4.578 1 83.31 115 TYR B N 1
ATOM 3672 C CA . TYR B 1 115 ? 1 8.305 4.875 1 83.31 115 TYR B CA 1
ATOM 3673 C C . TYR B 1 115 ? 0.326 8.461 6.23 1 83.31 115 TYR B C 1
ATOM 3675 O O . TYR B 1 115 ? -0.877 8.219 6.367 1 83.31 115 TYR B O 1
ATOM 3683 N N . MET B 1 116 ? 1.028 8.852 7.203 1 82.44 116 MET B N 1
ATOM 3684 C CA . MET B 1 116 ? 0.496 8.992 8.555 1 82.44 116 MET B CA 1
ATOM 3685 C C . MET B 1 116 ? -0.549 10.102 8.617 1 82.44 116 MET B C 1
ATOM 3687 O O . MET B 1 116 ? -1.575 9.961 9.281 1 82.44 116 MET B O 1
ATOM 3691 N N . ILE B 1 117 ? -0.235 11.141 7.938 1 83.75 117 ILE B N 1
ATOM 3692 C CA . ILE B 1 117 ? -1.191 12.242 7.902 1 83.75 117 ILE B CA 1
ATOM 3693 C C . ILE B 1 117 ? -2.508 11.758 7.297 1 83.75 117 ILE B C 1
ATOM 3695 O O . ILE B 1 117 ? -3.582 12.023 7.84 1 83.75 117 ILE B O 1
ATOM 3699 N N . GLN B 1 118 ? -2.438 11.094 6.277 1 81.19 118 GLN B N 1
ATOM 3700 C CA . GLN B 1 118 ? -3.646 10.625 5.605 1 81.19 118 GLN B CA 1
ATOM 3701 C C . GLN B 1 118 ? -4.363 9.562 6.438 1 81.19 118 GLN B C 1
ATOM 3703 O O . GLN B 1 118 ? -5.594 9.547 6.504 1 81.19 118 GLN B O 1
ATOM 3708 N N . ALA B 1 119 ? -3.582 8.68 6.996 1 76.56 119 ALA B N 1
ATOM 3709 C CA . ALA B 1 119 ? -4.176 7.652 7.844 1 76.56 119 ALA B CA 1
ATOM 3710 C C . ALA B 1 119 ? -4.926 8.273 9.016 1 76.56 119 ALA B C 1
ATOM 3712 O O . ALA B 1 119 ? -6.008 7.809 9.391 1 76.56 119 ALA B O 1
ATOM 3713 N N . LEU B 1 120 ? -4.418 9.312 9.555 1 76.62 120 LEU B N 1
ATOM 3714 C CA . LEU B 1 120 ? -5.039 9.992 10.688 1 76.62 120 LEU B CA 1
ATOM 3715 C C . LEU B 1 120 ? -6.289 10.75 10.25 1 76.62 120 LEU B C 1
ATOM 3717 O O . LEU B 1 120 ? -7.27 10.828 10.992 1 76.62 120 LEU B O 1
ATOM 3721 N N . CYS B 1 121 ? -6.184 11.234 9.047 1 74.31 121 CYS B N 1
ATOM 3722 C CA . CYS B 1 121 ? -7.316 11.992 8.531 1 74.31 121 CYS B CA 1
ATOM 3723 C C . CYS B 1 121 ? -8.5 11.078 8.234 1 74.31 121 CYS B C 1
ATOM 3725 O O . CYS B 1 121 ? -9.656 11.477 8.391 1 74.31 121 CYS B O 1
ATOM 3727 N N . PHE B 1 122 ? -8.203 9.906 7.824 1 68 122 PHE B N 1
ATOM 3728 C CA . PHE B 1 122 ? -9.273 8.992 7.441 1 68 122 PHE B CA 1
ATOM 3729 C C . PHE B 1 122 ? -9.68 8.109 8.609 1 68 122 PHE B C 1
ATOM 3731 O O . PHE B 1 122 ? -10.695 7.414 8.547 1 68 122 PHE B O 1
ATOM 3738 N N . GLY B 1 123 ? -9.023 8.258 9.672 1 62.12 123 GLY B N 1
ATOM 3739 C CA . GLY B 1 123 ? -9.312 7.402 10.812 1 62.12 123 GLY B CA 1
ATOM 3740 C C . GLY B 1 123 ? -8.961 5.945 10.562 1 62.12 123 GLY B C 1
ATOM 3741 O O . GLY B 1 123 ? -9.594 5.047 11.117 1 62.12 123 GLY B O 1
ATOM 3742 N N . ASN B 1 124 ? -8.273 5.602 9.445 1 58.66 124 ASN B N 1
ATOM 3743 C CA . ASN B 1 124 ? -7.961 4.23 9.062 1 58.66 124 ASN B CA 1
ATOM 3744 C C . ASN B 1 124 ? -6.508 3.881 9.375 1 58.66 124 ASN B C 1
ATOM 3746 O O . ASN B 1 124 ? -5.82 3.271 8.555 1 58.66 124 ASN B O 1
ATOM 3750 N N . VAL B 1 125 ? -5.945 4.336 10.594 1 53.44 125 VAL B N 1
ATOM 3751 C CA . VAL B 1 125 ? -4.52 4.25 10.891 1 53.44 125 VAL B CA 1
ATOM 3752 C C . VAL B 1 125 ? -4.082 2.787 10.906 1 53.44 125 VAL B C 1
ATOM 3754 O O . VAL B 1 125 ? -2.961 2.463 10.5 1 53.44 125 VAL B O 1
ATOM 3757 N N . GLY B 1 126 ? -4.906 1.94 11.367 1 51.5 126 GLY B N 1
ATOM 3758 C CA . GLY B 1 126 ? -4.406 0.592 11.586 1 51.5 126 GLY B CA 1
ATOM 3759 C C . GLY B 1 126 ? -4.078 -0.139 10.297 1 51.5 126 GLY B C 1
ATOM 3760 O O . GLY B 1 126 ? -3.51 -1.232 10.328 1 51.5 126 GLY B O 1
ATOM 3761 N N . LEU B 1 127 ? -4.582 0.378 9.242 1 51.25 127 LEU B N 1
ATOM 3762 C CA . LEU B 1 127 ? -4.613 -0.433 8.023 1 51.25 127 LEU B CA 1
ATOM 3763 C C . LEU B 1 127 ? -3.217 -0.566 7.426 1 51.25 127 LEU B C 1
ATOM 3765 O O . LEU B 1 127 ? -2.904 -1.575 6.789 1 51.25 127 LEU B O 1
ATOM 3769 N N . PHE B 1 128 ? -2.393 0.508 7.531 1 52.47 128 PHE B N 1
ATOM 3770 C CA . PHE B 1 128 ? -1.181 0.273 6.754 1 52.47 128 PHE B CA 1
ATOM 3771 C C . PHE B 1 128 ? 0.06 0.482 7.613 1 52.47 128 PHE B C 1
ATOM 3773 O O . PHE B 1 128 ? 0.326 1.597 8.07 1 52.47 128 PHE B O 1
ATOM 3780 N N . ALA B 1 129 ? 0.265 -0.575 8.469 1 52.12 129 ALA B N 1
ATOM 3781 C CA . ALA B 1 129 ? 1.581 -0.484 9.094 1 52.12 129 ALA B CA 1
ATOM 3782 C C . ALA B 1 129 ? 2.693 -0.591 8.055 1 52.12 129 ALA B C 1
ATOM 3784 O O . ALA B 1 129 ? 2.785 -1.59 7.336 1 52.12 129 ALA B O 1
ATOM 3785 N N . LEU B 1 130 ? 3.121 0.675 7.605 1 55.78 130 LEU B N 1
ATOM 3786 C CA . LEU B 1 130 ? 4.363 0.53 6.855 1 55.78 130 LEU B CA 1
ATOM 3787 C C . LEU B 1 130 ? 5.359 -0.339 7.617 1 55.78 130 LEU B C 1
ATOM 3789 O O . LEU B 1 130 ? 5.445 -0.262 8.844 1 55.78 130 LEU B O 1
ATOM 3793 N N . PRO B 1 131 ? 5.641 -1.478 7.09 1 51.84 131 PRO B N 1
ATOM 3794 C CA . PRO B 1 131 ? 6.605 -2.32 7.801 1 51.84 131 PRO B CA 1
ATOM 3795 C C . PRO B 1 131 ? 7.691 -1.508 8.5 1 51.84 131 PRO B C 1
ATOM 3797 O O . PRO B 1 131 ? 8.062 -0.429 8.031 1 51.84 131 PRO B O 1
ATOM 3800 N N . LYS B 1 132 ? 7.852 -1.897 9.789 1 54.62 132 LYS B N 1
ATOM 3801 C CA . LYS B 1 132 ? 8.922 -1.323 10.609 1 54.62 132 LYS B CA 1
ATOM 3802 C C . LYS B 1 132 ? 10.25 -1.329 9.852 1 54.62 132 LYS B C 1
ATOM 3804 O O . LYS B 1 132 ? 10.836 -2.389 9.633 1 54.62 132 LYS B O 1
ATOM 3809 N N . PHE B 1 133 ? 10.344 -0.513 8.758 1 59.94 133 PHE B N 1
ATOM 3810 C CA . PHE B 1 133 ? 11.523 -0.522 7.898 1 59.94 133 PHE B CA 1
ATOM 3811 C C . PHE B 1 133 ? 12.703 0.133 8.602 1 59.94 133 PHE B C 1
ATOM 3813 O O . PHE B 1 133 ? 12.523 1.032 9.422 1 59.94 133 PHE B O 1
ATOM 3820 N N . GLN B 1 134 ? 13.844 -0.56 8.602 1 66.44 134 GLN B N 1
ATOM 3821 C CA . GLN B 1 134 ? 15.141 -0.192 9.164 1 66.44 134 GLN B CA 1
ATOM 3822 C C . GLN B 1 134 ? 15.797 0.919 8.352 1 66.44 134 GLN B C 1
ATOM 3824 O O . GLN B 1 134 ? 16.891 0.737 7.812 1 66.44 134 GLN B O 1
ATOM 3829 N N . VAL B 1 135 ? 15.125 1.986 8.055 1 80.25 135 VAL B N 1
ATOM 3830 C CA . VAL B 1 135 ? 15.75 3.09 7.336 1 80.25 135 VAL B CA 1
ATOM 3831 C C . VAL B 1 135 ? 16.125 4.195 8.312 1 80.25 135 VAL B C 1
ATOM 3833 O O . VAL B 1 135 ? 15.328 4.586 9.164 1 80.25 135 VAL B O 1
ATOM 3836 N N . ARG B 1 136 ? 17.422 4.59 8.203 1 88 136 ARG B N 1
ATOM 3837 C CA . ARG B 1 136 ? 17.875 5.707 9.031 1 88 136 ARG B CA 1
ATOM 3838 C C . ARG B 1 136 ? 17.141 6.992 8.648 1 88 136 ARG B C 1
ATOM 3840 O O . ARG B 1 136 ? 16.781 7.191 7.488 1 88 136 ARG B O 1
ATOM 3847 N N . LEU B 1 137 ? 16.953 7.863 9.617 1 90.75 137 LEU B N 1
ATOM 3848 C CA . LEU B 1 137 ? 16.359 9.172 9.344 1 90.75 137 LEU B CA 1
ATOM 3849 C C . LEU B 1 137 ? 17.297 10.023 8.5 1 90.75 137 LEU B C 1
ATOM 3851 O O . LEU B 1 137 ? 18.516 9.852 8.539 1 90.75 137 LEU B O 1
ATOM 3855 N N . PRO B 1 138 ? 16.703 10.977 7.676 1 92.12 138 PRO B N 1
ATOM 3856 C CA . PRO B 1 138 ? 17.547 11.93 6.938 1 92.12 138 PRO B CA 1
ATOM 3857 C C . PRO B 1 138 ? 18.453 12.75 7.852 1 92.12 138 PRO B C 1
ATOM 3859 O O . PRO B 1 138 ? 18.109 12.984 9.016 1 92.12 138 PRO B O 1
ATOM 3862 N N . MET B 1 139 ? 19.547 13.125 7.289 1 90.94 139 MET B N 1
ATOM 3863 C CA . MET B 1 139 ? 20.422 14.023 8.023 1 90.94 139 MET B CA 1
ATOM 3864 C C . MET B 1 139 ? 19.812 15.406 8.164 1 90.94 139 MET B C 1
ATOM 3866 O O . MET B 1 139 ? 19.156 15.898 7.238 1 90.94 139 MET B O 1
ATOM 3870 N N . ASP B 1 140 ? 20.062 15.945 9.297 1 91.12 140 ASP B N 1
ATOM 3871 C CA . ASP B 1 140 ? 19.594 17.312 9.523 1 91.12 140 ASP B CA 1
ATOM 3872 C C . ASP B 1 140 ? 20.531 18.328 8.891 1 91.12 140 ASP B C 1
ATOM 3874 O O . ASP B 1 140 ? 21.156 19.125 9.594 1 91.12 140 ASP B O 1
ATOM 3878 N N . VAL B 1 141 ? 20.641 18.281 7.598 1 90.69 141 VAL B N 1
ATOM 3879 C CA . VAL B 1 141 ? 21.516 19.141 6.816 1 90.69 141 VAL B CA 1
ATOM 3880 C C . VAL B 1 141 ? 20.766 19.656 5.582 1 90.69 141 VAL B C 1
ATOM 3882 O O . VAL B 1 141 ? 19.859 18.984 5.086 1 90.69 141 VAL B O 1
ATOM 3885 N N . ASP B 1 142 ? 21.156 20.828 5.203 1 87.69 142 ASP B N 1
ATOM 3886 C CA . ASP B 1 142 ? 20.562 21.359 3.982 1 87.69 142 ASP B CA 1
ATOM 3887 C C . ASP B 1 142 ? 21.109 20.641 2.748 1 87.69 142 ASP B C 1
ATOM 3889 O O . ASP B 1 142 ? 22.234 20.156 2.752 1 87.69 142 ASP B O 1
ATOM 3893 N N . ASP B 1 143 ? 20.266 20.578 1.728 1 85.75 143 ASP B N 1
ATOM 3894 C CA . ASP B 1 143 ? 20.609 19.859 0.507 1 85.75 143 ASP B CA 1
ATOM 3895 C C . ASP B 1 143 ? 21.953 20.344 -0.042 1 85.75 143 ASP B C 1
ATOM 3897 O O . ASP B 1 143 ? 22.766 19.531 -0.498 1 85.75 143 ASP B O 1
ATOM 3901 N N . ASP B 1 144 ? 22.219 21.578 0.058 1 85.38 144 ASP B N 1
ATOM 3902 C CA . ASP B 1 144 ? 23.391 22.172 -0.549 1 85.38 144 ASP B CA 1
ATOM 3903 C C . ASP B 1 144 ? 24.656 21.812 0.23 1 85.38 144 ASP B C 1
ATOM 3905 O O . ASP B 1 144 ? 25.766 21.953 -0.273 1 85.38 144 ASP B O 1
ATOM 3909 N N . ASP B 1 145 ? 24.469 21.281 1.356 1 87.56 145 ASP B N 1
ATOM 3910 C CA . ASP B 1 145 ? 25.609 20.969 2.207 1 87.56 145 ASP B CA 1
ATOM 3911 C C . ASP B 1 145 ? 25.984 19.5 2.107 1 87.56 145 ASP B C 1
ATOM 3913 O O . ASP B 1 145 ? 26.984 19.062 2.693 1 87.56 145 ASP B O 1
ATOM 3917 N N . ILE B 1 146 ? 25.188 18.766 1.387 1 88.69 146 ILE B N 1
ATOM 3918 C CA . ILE B 1 146 ? 25.484 17.344 1.256 1 88.69 146 ILE B CA 1
ATOM 3919 C C . ILE B 1 146 ? 26.422 17.125 0.08 1 88.69 146 ILE B C 1
ATOM 3921 O O . ILE B 1 146 ? 26.203 17.641 -1.014 1 88.69 146 ILE B O 1
ATOM 3925 N N . ARG B 1 147 ? 27.562 16.438 0.418 1 88.69 147 ARG B N 1
ATOM 3926 C CA . ARG B 1 147 ? 28.531 16.062 -0.607 1 88.69 147 ARG B CA 1
ATOM 3927 C C . ARG B 1 147 ? 28.531 14.555 -0.836 1 88.69 147 ARG B C 1
ATOM 3929 O O . ARG B 1 147 ? 28.156 13.789 0.054 1 88.69 147 ARG B O 1
ATOM 3936 N N . PRO B 1 148 ? 28.797 14.195 -2.057 1 86.5 148 PRO B N 1
ATOM 3937 C CA . PRO B 1 148 ? 28.75 12.766 -2.367 1 86.5 148 PRO B CA 1
ATOM 3938 C C . PRO B 1 148 ? 29.703 11.938 -1.507 1 86.5 148 PRO B C 1
ATOM 3940 O O . PRO B 1 148 ? 29.391 10.805 -1.145 1 86.5 148 PRO B O 1
ATOM 3943 N N . ASP B 1 149 ? 30.75 12.477 -1.169 1 85.56 149 ASP B N 1
ATOM 3944 C CA . ASP B 1 149 ? 31.797 11.656 -0.561 1 85.56 149 ASP B CA 1
ATOM 3945 C C . ASP B 1 149 ? 32.188 12.195 0.812 1 85.56 149 ASP B C 1
ATOM 3947 O O . ASP B 1 149 ? 33.25 11.859 1.338 1 85.56 149 ASP B O 1
ATOM 3951 N N . SER B 1 150 ? 31.359 13.133 1.311 1 79.19 150 SER B N 1
ATOM 3952 C CA . SER B 1 150 ? 31.734 13.664 2.621 1 79.19 150 SER B CA 1
ATOM 3953 C C . SER B 1 150 ? 30.484 13.961 3.459 1 79.19 150 SER B C 1
ATOM 3955 O O . SER B 1 150 ? 29.453 14.344 2.924 1 79.19 150 SER B O 1
ATOM 3957 N N . LEU B 1 151 ? 30.766 13.633 4.734 1 76.56 151 LEU B N 1
ATOM 3958 C CA . LEU B 1 151 ? 29.688 13.961 5.66 1 76.56 151 LEU B CA 1
ATOM 3959 C C . LEU B 1 151 ? 29.609 15.469 5.883 1 76.56 151 LEU B C 1
ATOM 3961 O O . LEU B 1 151 ? 30.641 16.141 5.984 1 76.56 151 LEU B O 1
ATOM 3965 N N . PRO B 1 152 ? 28.328 15.93 5.824 1 73.69 152 PRO B N 1
ATOM 3966 C CA . PRO B 1 152 ? 28.188 17.375 6.02 1 73.69 152 PRO B CA 1
ATOM 3967 C C . PRO B 1 152 ? 28.625 17.828 7.41 1 73.69 152 PRO B C 1
ATOM 3969 O O . PRO B 1 152 ? 28.609 17.031 8.359 1 73.69 152 PRO B O 1
ATOM 3972 N N . THR B 1 153 ? 29.188 18.938 7.336 1 70.5 153 THR B N 1
ATOM 3973 C CA . THR B 1 153 ? 29.562 19.547 8.602 1 70.5 153 THR B CA 1
ATOM 3974 C C . THR B 1 153 ? 28.328 19.969 9.391 1 70.5 153 THR B C 1
ATOM 3976 O O . THR B 1 153 ? 27.312 20.344 8.805 1 70.5 153 THR B O 1
ATOM 3979 N N . GLN B 1 154 ? 28.391 19.75 10.68 1 69 154 GLN B N 1
ATOM 3980 C CA . GLN B 1 154 ? 27.297 20.109 11.586 1 69 154 GLN B CA 1
ATOM 3981 C C . GLN B 1 154 ? 26.953 21.594 11.477 1 69 154 GLN B C 1
ATOM 3983 O O . GLN B 1 154 ? 27.859 22.438 11.398 1 69 154 GLN B O 1
ATOM 3988 N N . THR B 1 155 ? 25.75 21.859 11.094 1 69.12 155 THR B N 1
ATOM 3989 C CA . THR B 1 155 ? 25.297 23.234 11.008 1 69.12 155 THR B CA 1
ATOM 3990 C C . THR B 1 155 ? 24.734 23.703 12.344 1 69.12 155 THR B C 1
ATOM 3992 O O . THR B 1 155 ? 24.203 22.891 13.117 1 69.12 155 THR B O 1
ATOM 3995 N N . ASP B 1 156 ? 24.984 24.938 12.633 1 71.81 156 ASP B N 1
ATOM 3996 C CA . ASP B 1 156 ? 24.422 25.547 13.828 1 71.81 156 ASP B CA 1
ATOM 3997 C C . ASP B 1 156 ? 22.969 25.953 13.594 1 71.81 156 ASP B C 1
ATOM 3999 O O . ASP B 1 156 ? 22.656 26.641 12.625 1 71.81 156 ASP B O 1
ATOM 4003 N N . GLY B 1 157 ? 22 25.406 14.406 1 77.12 157 GLY B N 1
ATOM 4004 C CA . GLY B 1 157 ? 20.609 25.797 14.344 1 77.12 157 GLY B CA 1
ATOM 4005 C C . GLY B 1 157 ? 19.766 24.875 13.484 1 77.12 157 GLY B C 1
ATOM 4006 O O . GLY B 1 157 ? 20.266 23.891 12.953 1 77.12 157 GLY B O 1
ATOM 4007 N N . PRO B 1 158 ? 18.516 25.25 13.367 1 84.88 158 PRO B N 1
ATOM 4008 C CA . PRO B 1 158 ? 17.609 24.422 12.57 1 84.88 158 PRO B CA 1
ATOM 4009 C C . PRO B 1 158 ? 17.844 24.547 11.07 1 84.88 158 PRO B C 1
ATOM 4011 O O . PRO B 1 158 ? 18.156 25.641 10.586 1 84.88 158 PRO B O 1
ATOM 4014 N N . THR B 1 159 ? 17.875 23.484 10.414 1 85.69 159 THR B N 1
ATOM 4015 C CA . THR B 1 159 ? 18 23.438 8.961 1 85.69 159 THR B CA 1
ATOM 4016 C C . THR B 1 159 ? 16.641 23.281 8.312 1 85.69 159 THR B C 1
ATOM 4018 O O . THR B 1 159 ? 15.609 23.281 8.992 1 85.69 159 THR B O 1
ATOM 4021 N N . GLN B 1 160 ? 16.625 23.219 6.992 1 83 160 GLN B N 1
ATOM 4022 C CA . GLN B 1 160 ? 15.375 23 6.277 1 83 160 GLN B CA 1
ATOM 4023 C C . GLN B 1 160 ? 14.812 21.609 6.566 1 83 160 GLN B C 1
ATOM 4025 O O . GLN B 1 160 ? 13.617 21.359 6.387 1 83 160 GLN B O 1
ATOM 4030 N N . MET B 1 161 ? 15.672 20.734 7.074 1 90 161 MET B N 1
ATOM 4031 C CA . MET B 1 161 ? 15.266 19.359 7.324 1 90 161 MET B CA 1
ATOM 4032 C C . MET B 1 161 ? 14.797 19.188 8.766 1 90 161 MET B C 1
ATOM 4034 O O . MET B 1 161 ? 14.164 18.172 9.102 1 90 161 MET B O 1
ATOM 4038 N N . THR B 1 162 ? 15.117 20.172 9.578 1 90.81 162 THR B N 1
ATOM 4039 C CA . THR B 1 162 ? 14.773 20.062 10.992 1 90.81 162 THR B CA 1
ATOM 4040 C C . THR B 1 162 ? 13.266 19.875 11.164 1 90.81 162 THR B C 1
ATOM 4042 O O . THR B 1 162 ? 12.828 18.969 11.875 1 90.81 162 THR B O 1
ATOM 4045 N N . TYR B 1 163 ? 12.562 20.719 10.445 1 91.38 163 TYR B N 1
ATOM 4046 C CA . TYR B 1 163 ? 11.109 20.672 10.5 1 91.38 163 TYR B CA 1
ATOM 4047 C C . TYR B 1 163 ? 10.602 19.281 10.141 1 91.38 163 TYR B C 1
ATOM 4049 O O . TYR B 1 163 ? 9.75 18.719 10.844 1 91.38 163 TYR B O 1
ATOM 4057 N N . MET B 1 164 ? 11.102 18.734 9.094 1 91.44 164 MET B N 1
ATOM 4058 C CA . MET B 1 164 ? 10.695 17.406 8.641 1 91.44 164 MET B CA 1
ATOM 4059 C C . MET B 1 164 ? 11.047 16.344 9.672 1 91.44 164 MET B C 1
ATOM 4061 O O . MET B 1 164 ? 10.25 15.43 9.922 1 91.44 164 MET B O 1
ATOM 4065 N N . LEU B 1 165 ? 12.164 16.453 10.203 1 93.62 165 LEU B N 1
ATOM 4066 C CA . LEU B 1 165 ? 12.625 15.469 11.18 1 93.62 165 LEU B CA 1
ATOM 4067 C C . LEU B 1 165 ? 11.758 15.508 12.43 1 93.62 165 LEU B C 1
ATOM 4069 O O . LEU B 1 165 ? 11.43 14.461 12.992 1 93.62 165 LEU B O 1
ATOM 4073 N N . LEU B 1 166 ? 11.398 16.656 12.812 1 94.5 166 LEU B N 1
ATOM 4074 C CA . LEU B 1 166 ? 10.539 16.797 13.992 1 94.5 166 LEU B CA 1
ATOM 4075 C C . LEU B 1 166 ? 9.148 16.234 13.703 1 94.5 166 LEU B C 1
ATOM 4077 O O . LEU B 1 166 ? 8.523 15.641 14.586 1 94.5 166 LEU B O 1
ATOM 4081 N N . LYS B 1 167 ? 8.68 16.469 12.516 1 93.31 167 LYS B N 1
ATOM 4082 C CA . LYS B 1 167 ? 7.391 15.898 12.117 1 93.31 167 LYS B CA 1
ATOM 4083 C C . LYS B 1 167 ? 7.43 14.375 12.125 1 93.31 167 LYS B C 1
ATOM 4085 O O . LYS B 1 167 ? 6.484 13.727 12.586 1 93.31 167 LYS B O 1
ATOM 4090 N N . VAL B 1 168 ? 8.5 13.844 11.617 1 91.12 168 VAL B N 1
ATOM 4091 C CA . VAL B 1 168 ? 8.656 12.398 11.609 1 91.12 168 VAL B CA 1
ATOM 4092 C C . VAL B 1 168 ? 8.641 11.867 13.039 1 91.12 168 VAL B C 1
ATOM 4094 O O . VAL B 1 168 ? 8.008 10.844 13.328 1 91.12 168 VAL B O 1
ATOM 4097 N N . LYS B 1 169 ? 9.328 12.547 13.844 1 91.69 169 LYS B N 1
ATOM 4098 C CA . LYS B 1 169 ? 9.375 12.141 15.25 1 91.69 169 LYS B CA 1
ATOM 4099 C C . LYS B 1 169 ? 7.984 12.188 15.875 1 91.69 169 LYS B C 1
ATOM 4101 O O . LYS B 1 169 ? 7.586 11.258 16.594 1 91.69 169 LYS B O 1
ATOM 4106 N N . LEU B 1 170 ? 7.289 13.195 15.617 1 93.44 170 LEU B N 1
ATOM 4107 C CA . LEU B 1 170 ? 5.934 13.336 16.141 1 93.44 170 LEU B CA 1
ATOM 4108 C C . LEU B 1 170 ? 5.051 12.172 15.703 1 93.44 170 LEU B C 1
ATOM 4110 O O . LEU B 1 170 ? 4.41 11.523 16.531 1 93.44 170 LEU B O 1
ATOM 4114 N N . TYR B 1 171 ? 5.062 11.859 14.477 1 88.81 171 TYR B N 1
ATOM 4115 C CA . TYR B 1 171 ? 4.176 10.836 13.945 1 88.81 171 TYR B CA 1
ATOM 4116 C C . TYR B 1 171 ? 4.664 9.438 14.328 1 88.81 171 TYR B C 1
ATOM 4118 O O . TYR B 1 171 ? 3.877 8.492 14.367 1 88.81 171 TYR B O 1
ATOM 4126 N N . SER B 1 172 ? 5.941 9.344 14.609 1 85 172 SER B N 1
ATOM 4127 C CA . SER B 1 172 ? 6.441 8.078 15.117 1 85 172 SER B CA 1
ATOM 4128 C C . SER B 1 172 ? 5.855 7.762 16.484 1 85 172 SER B C 1
ATOM 4130 O O . SER B 1 172 ? 5.645 6.598 16.828 1 85 172 SER B O 1
ATOM 4132 N N . LEU B 1 173 ? 5.566 8.75 17.219 1 87.62 173 LEU B N 1
ATOM 4133 C CA . LEU B 1 173 ? 4.926 8.562 18.516 1 87.62 173 LEU B CA 1
ATOM 4134 C C . LEU B 1 173 ? 3.52 7.988 18.344 1 87.62 173 LEU B C 1
ATOM 4136 O O . LEU B 1 173 ? 3.105 7.109 19.109 1 87.62 173 LEU B O 1
ATOM 4140 N N . VAL B 1 174 ? 2.842 8.508 17.359 1 83.94 174 VAL B N 1
ATOM 4141 C CA . VAL B 1 174 ? 1.481 8.055 17.094 1 83.94 174 VAL B CA 1
ATOM 4142 C C . VAL B 1 174 ? 1.508 6.621 16.578 1 83.94 174 VAL B C 1
ATOM 4144 O O . VAL B 1 174 ? 0.653 5.805 16.938 1 83.94 174 VAL B O 1
ATOM 4147 N N . ASP B 1 175 ? 2.461 6.387 15.766 1 77.62 175 ASP B N 1
ATOM 4148 C CA . ASP B 1 175 ? 2.596 5.066 15.156 1 77.62 175 ASP B CA 1
ATOM 4149 C C . ASP B 1 175 ? 2.787 3.984 16.219 1 77.62 175 ASP B C 1
ATOM 4151 O O . ASP B 1 175 ? 2.332 2.852 16.031 1 77.62 175 ASP B O 1
ATOM 4155 N N . GLN B 1 176 ? 3.373 4.293 17.25 1 75.62 176 GLN B N 1
ATOM 4156 C CA . GLN B 1 176 ? 3.684 3.334 18.312 1 75.62 176 GLN B CA 1
ATOM 4157 C C . GLN B 1 176 ? 2.416 2.852 19 1 75.62 176 GLN B C 1
ATOM 4159 O O . GLN B 1 176 ? 2.369 1.728 19.516 1 75.62 176 GLN B O 1
ATOM 4164 N N . ILE B 1 177 ? 1.427 3.662 18.938 1 71.94 177 ILE B N 1
ATOM 4165 C CA . ILE B 1 177 ? 0.23 3.258 19.656 1 71.94 177 ILE B CA 1
ATOM 4166 C C . ILE B 1 177 ? -0.956 3.176 18.703 1 71.94 177 ILE B C 1
ATOM 4168 O O . ILE B 1 177 ? -2.111 3.232 19.125 1 71.94 177 ILE B O 1
ATOM 4172 N N . ALA B 1 178 ? -0.634 3.213 17.469 1 69.31 178 ALA B N 1
ATOM 4173 C CA . ALA B 1 178 ? -1.67 3.299 16.453 1 69.31 178 ALA B CA 1
ATOM 4174 C C . ALA B 1 178 ? -2.676 2.16 16.594 1 69.31 178 ALA B C 1
ATOM 4176 O O . ALA B 1 178 ? -3.885 2.371 16.453 1 69.31 178 ALA B O 1
ATOM 4177 N N . ASP B 1 179 ? -2.195 1.03 17 1 66.31 179 ASP B N 1
ATOM 4178 C CA . ASP B 1 179 ? -3.084 -0.1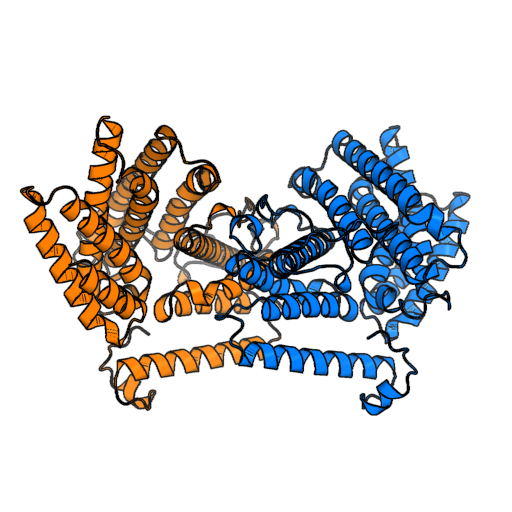18 17.156 1 66.31 179 ASP B CA 1
ATOM 4179 C C . ASP B 1 179 ? -4.055 0.09 18.312 1 66.31 179 ASP B C 1
ATOM 4181 O O . ASP B 1 179 ? -5.184 -0.405 18.281 1 66.31 179 ASP B O 1
ATOM 4185 N N . GLN B 1 180 ? -3.654 0.836 19.25 1 68.38 180 GLN B N 1
ATOM 4186 C CA . GLN B 1 180 ? -4.48 1.059 20.438 1 68.38 180 GLN B CA 1
ATOM 4187 C C . GLN B 1 180 ? -5.523 2.143 20.188 1 68.38 180 GLN B C 1
ATOM 4189 O O . GLN B 1 180 ? -6.602 2.123 20.781 1 68.38 180 GLN B O 1
ATOM 4194 N N . ILE B 1 181 ? -5.086 3.057 19.422 1 66.19 181 ILE B N 1
ATOM 4195 C CA . ILE B 1 181 ? -5.945 4.219 19.234 1 66.19 181 ILE B CA 1
ATOM 4196 C C . ILE B 1 181 ? -6.91 3.967 18.062 1 66.19 181 ILE B C 1
ATOM 4198 O O . ILE B 1 181 ? -8.062 4.41 18.094 1 66.19 181 ILE B O 1
ATOM 4202 N N . LEU B 1 182 ? -6.367 3.289 17.109 1 60.84 182 LEU B N 1
ATOM 4203 C CA . LEU B 1 182 ? -7.16 3.158 15.898 1 60.84 182 LEU B CA 1
ATOM 4204 C C . LEU B 1 182 ? -7.664 1.729 15.727 1 60.84 182 LEU B C 1
ATOM 4206 O O . LEU B 1 182 ? -8.258 1.392 14.703 1 60.84 182 LEU B O 1
ATOM 4210 N N . GLY B 1 183 ? -7.297 0.918 16.75 1 60.84 183 GLY B N 1
ATOM 4211 C CA . GLY B 1 183 ? -7.746 -0.464 16.688 1 60.84 183 GLY B CA 1
ATOM 4212 C C . GLY B 1 183 ? -9.219 -0.625 17.016 1 60.84 183 GLY B C 1
ATOM 4213 O O . GLY B 1 183 ? -9.945 0.365 17.141 1 60.84 183 GLY B O 1
ATOM 4214 N N . VAL B 1 184 ? -9.68 -1.843 16.953 1 61.62 184 VAL B N 1
ATOM 4215 C CA . VAL B 1 184 ? -11.07 -2.225 17.172 1 61.62 184 VAL B CA 1
ATOM 4216 C C . VAL B 1 184 ? -11.484 -1.878 18.609 1 61.62 184 VAL B C 1
ATOM 4218 O O . VAL B 1 184 ? -12.594 -1.4 18.844 1 61.62 184 VAL B O 1
ATOM 4221 N N . GLU B 1 185 ? -10.469 -1.99 19.453 1 67.5 185 GLU B N 1
ATOM 4222 C CA . GLU B 1 185 ? -10.766 -1.684 20.844 1 67.5 185 GLU B CA 1
ATOM 4223 C C . GLU B 1 185 ? -10.422 -0.234 21.172 1 67.5 185 GLU B C 1
ATOM 4225 O O . GLU B 1 185 ? -9.43 0.303 20.688 1 67.5 185 GLU B O 1
ATOM 4230 N N . PRO B 1 186 ? -11.359 0.4 21.953 1 72.88 186 PRO B N 1
ATOM 4231 C CA . PRO B 1 186 ? -11.031 1.761 22.391 1 72.88 186 PRO B CA 1
ATOM 4232 C C . PRO B 1 186 ? -9.727 1.825 23.188 1 72.88 186 PRO B C 1
ATOM 4234 O O . PRO B 1 186 ? -9.422 0.908 23.953 1 72.88 186 PRO B O 1
ATOM 4237 N N . PRO B 1 187 ? -9.047 2.844 22.953 1 79.44 187 PRO B N 1
ATOM 4238 C CA . PRO B 1 187 ? -7.805 2.99 23.719 1 79.44 187 PRO B CA 1
ATOM 4239 C C . PRO B 1 187 ? -8.055 3.195 25.219 1 79.44 187 PRO B C 1
ATOM 4241 O O . PRO B 1 187 ? -9.055 3.805 25.594 1 79.44 187 PRO B O 1
ATOM 4244 N N . SER B 1 188 ? -7.164 2.617 26.016 1 86 188 SER B N 1
ATOM 4245 C CA . SER B 1 188 ? -7.258 2.807 27.469 1 86 188 SER B CA 1
ATOM 4246 C C . SER B 1 188 ? -6.922 4.242 27.859 1 86 188 SER B C 1
ATOM 4248 O O . SER B 1 188 ? -6.168 4.922 27.156 1 86 188 SER B O 1
ATOM 4250 N N . HIS B 1 189 ? -7.465 4.676 29.031 1 88.62 189 HIS B N 1
ATOM 4251 C CA . HIS B 1 189 ? -7.148 6.008 29.531 1 88.62 189 HIS B CA 1
ATOM 4252 C C . HIS B 1 189 ? -5.652 6.164 29.766 1 88.62 189 HIS B C 1
ATOM 4254 O O . HIS B 1 189 ? -5.09 7.238 29.531 1 88.62 189 HIS B O 1
ATOM 4260 N N . ALA B 1 190 ? -5.062 5.098 30.125 1 89 190 ALA B N 1
ATOM 4261 C CA . ALA B 1 190 ? -3.631 5.129 30.406 1 89 190 ALA B CA 1
ATOM 4262 C C . ALA B 1 190 ? -2.824 5.336 29.125 1 89 190 ALA B C 1
ATOM 4264 O O . ALA B 1 190 ? -1.834 6.074 29.125 1 89 190 ALA B O 1
ATOM 4265 N N . SER B 1 191 ? -3.219 4.715 28.047 1 88.25 191 SER B N 1
ATOM 4266 C CA . SER B 1 191 ? -2.518 4.859 26.781 1 88.25 191 SER B CA 1
ATOM 4267 C C . SER B 1 191 ? -2.68 6.266 26.203 1 88.25 191 SER B C 1
ATOM 4269 O O . SER B 1 191 ? -1.746 6.816 25.625 1 88.25 191 SER B O 1
ATOM 4271 N N . ILE B 1 192 ? -3.83 6.809 26.422 1 91 192 ILE B N 1
ATOM 4272 C CA . ILE B 1 192 ? -4.094 8.164 25.969 1 91 192 ILE B CA 1
ATOM 4273 C C . ILE B 1 192 ? -3.227 9.148 26.75 1 91 192 ILE B C 1
ATOM 4275 O O . ILE B 1 192 ? -2.598 10.031 26.156 1 91 192 ILE B O 1
ATOM 4279 N N . ALA B 1 193 ? -3.186 8.922 28.016 1 92.38 193 ALA B N 1
ATOM 4280 C CA . ALA B 1 193 ? -2.395 9.805 28.875 1 92.38 193 ALA B CA 1
ATOM 4281 C C . ALA B 1 193 ? -0.911 9.719 28.531 1 92.38 193 ALA B C 1
ATOM 4283 O O . ALA B 1 193 ? -0.203 10.734 28.547 1 92.38 193 ALA B O 1
ATOM 4284 N N . ALA B 1 194 ? -0.513 8.555 28.25 1 91.88 194 ALA B N 1
ATOM 4285 C CA . ALA B 1 194 ? 0.895 8.344 27.922 1 91.88 194 ALA B CA 1
ATOM 4286 C C . ALA B 1 194 ? 1.262 9.047 26.609 1 91.88 194 ALA B C 1
ATOM 4288 O O . ALA B 1 194 ? 2.314 9.68 26.516 1 91.88 194 ALA B O 1
ATOM 4289 N N . LEU B 1 195 ? 0.459 8.922 25.625 1 92.06 195 LEU B N 1
ATOM 4290 C CA . LEU B 1 195 ? 0.716 9.578 24.359 1 92.06 195 LEU B CA 1
ATOM 4291 C C . LEU B 1 195 ? 0.646 11.094 24.5 1 92.06 195 LEU B C 1
ATOM 4293 O O . LEU B 1 195 ? 1.467 11.82 23.922 1 92.06 195 LEU B O 1
ATOM 4297 N N . ASP B 1 196 ? -0.318 11.523 25.234 1 95.06 196 ASP B N 1
ATOM 4298 C CA . ASP B 1 196 ? -0.463 12.953 25.516 1 95.06 196 ASP B CA 1
ATOM 4299 C C . ASP B 1 196 ? 0.814 13.531 26.109 1 95.06 196 ASP B C 1
ATOM 4301 O O . ASP B 1 196 ? 1.331 14.539 25.641 1 95.06 196 ASP B O 1
ATOM 4305 N N . ALA B 1 197 ? 1.284 12.844 27.062 1 95.44 197 ALA B N 1
ATOM 4306 C CA . ALA B 1 197 ? 2.492 13.297 27.75 1 95.44 197 ALA B CA 1
ATOM 4307 C C . ALA B 1 197 ? 3.697 13.258 26.812 1 95.44 197 ALA B C 1
ATOM 4309 O O . ALA B 1 197 ? 4.562 14.141 26.875 1 95.44 197 ALA B O 1
ATOM 4310 N N . ALA B 1 198 ? 3.762 12.273 26.016 1 94.94 198 ALA B N 1
ATOM 4311 C CA . ALA B 1 198 ? 4.871 12.141 25.078 1 94.94 198 ALA B CA 1
ATOM 4312 C C . ALA B 1 198 ? 4.867 13.289 24.062 1 94.94 198 ALA B C 1
ATOM 4314 O O . ALA B 1 198 ? 5.926 13.82 23.719 1 94.94 198 ALA B O 1
ATOM 4315 N N . ILE B 1 199 ? 3.732 13.688 23.594 1 95.69 199 ILE B N 1
ATOM 4316 C CA . ILE B 1 199 ? 3.602 14.781 22.641 1 95.69 199 ILE B CA 1
ATOM 4317 C C . ILE B 1 199 ? 3.988 16.094 23.312 1 95.69 199 ILE B C 1
ATOM 4319 O O . ILE B 1 199 ? 4.668 16.938 22.703 1 95.69 199 ILE B O 1
ATOM 4323 N N . GLU B 1 200 ? 3.551 16.219 24.516 1 96.25 200 GLU B N 1
ATOM 4324 C 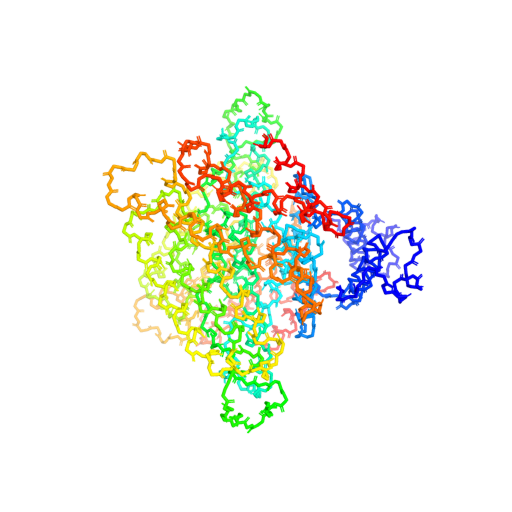CA . GLU B 1 200 ? 3.893 17.422 25.266 1 96.25 200 GLU B CA 1
ATOM 4325 C C . GLU B 1 200 ? 5.406 17.578 25.406 1 96.25 200 GLU B C 1
ATOM 4327 O O . GLU B 1 200 ? 5.938 18.672 25.297 1 96.25 200 GLU B O 1
ATOM 4332 N N . ARG B 1 201 ? 6.035 16.516 25.672 1 95.69 201 ARG B N 1
ATOM 4333 C CA . ARG B 1 201 ? 7.492 16.531 25.781 1 95.69 201 ARG B CA 1
ATOM 4334 C C . ARG B 1 201 ? 8.133 16.922 24.453 1 95.69 201 ARG B C 1
ATOM 4336 O O . ARG B 1 201 ? 9.109 17.672 24.422 1 95.69 201 ARG B O 1
ATOM 4343 N N . GLU B 1 202 ? 7.598 16.422 23.391 1 95.06 202 GLU B N 1
ATOM 4344 C CA . GLU B 1 202 ? 8.086 16.781 22.062 1 95.06 202 GLU B CA 1
ATOM 4345 C C . GLU B 1 202 ? 7.883 18.281 21.797 1 95.06 202 GLU B C 1
ATOM 4347 O O . GLU B 1 202 ? 8.766 18.938 21.25 1 95.06 202 GLU B O 1
ATOM 4352 N N . GLN B 1 203 ? 6.762 18.797 22.156 1 94.75 203 GLN B N 1
ATOM 4353 C CA . GLN B 1 203 ? 6.477 20.203 21.953 1 94.75 203 GLN B CA 1
ATOM 4354 C C . GLN B 1 203 ? 7.469 21.078 22.719 1 94.75 203 GLN B C 1
ATOM 4356 O O . GLN B 1 203 ? 7.922 22.109 22.203 1 94.75 203 GLN B O 1
ATOM 4361 N N . GLU B 1 204 ? 7.777 20.609 23.844 1 93.62 204 GLU B N 1
ATOM 4362 C CA . GLU B 1 204 ? 8.758 21.359 24.641 1 93.62 204 GLU B CA 1
ATOM 4363 C C . GLU B 1 204 ? 10.117 21.375 23.953 1 93.62 204 GLU B C 1
ATOM 4365 O O . GLU B 1 204 ? 10.812 22.391 23.969 1 93.62 204 GLU B O 1
ATOM 4370 N N . SER B 1 205 ? 10.43 20.312 23.375 1 92.19 205 SER B N 1
ATOM 4371 C CA . SER B 1 205 ? 11.703 20.25 22.656 1 92.19 205 SER B CA 1
ATOM 4372 C C . SER B 1 205 ? 11.711 21.172 21.453 1 92.19 205 SER B C 1
ATOM 4374 O O . SER B 1 205 ? 12.742 21.75 21.109 1 92.19 205 SER B O 1
ATOM 4376 N N . TRP B 1 206 ? 10.562 21.344 20.781 1 93.12 206 TRP B N 1
ATOM 4377 C CA . TRP B 1 206 ? 10.477 22.234 19.641 1 93.12 206 TRP B CA 1
ATOM 4378 C C . TRP B 1 206 ? 10.719 23.688 20.062 1 93.12 206 TRP B C 1
ATOM 4380 O O . TRP B 1 206 ? 11.414 24.422 19.359 1 93.12 206 TRP B O 1
ATOM 4390 N N . ASP B 1 207 ? 10.109 23.953 21.188 1 86.56 207 ASP B N 1
ATOM 4391 C CA . ASP B 1 207 ? 10.273 25.297 21.703 1 86.56 207 ASP B CA 1
ATOM 4392 C C . ASP B 1 207 ? 11.75 25.625 21.969 1 86.56 207 ASP B C 1
ATOM 4394 O O . ASP B 1 207 ? 12.203 26.734 21.688 1 86.56 207 ASP B O 1
ATOM 4398 N N . ALA B 1 208 ? 12.398 24.656 22.406 1 85.62 208 ALA B N 1
ATOM 4399 C CA . ALA B 1 208 ? 13.82 24.828 22.688 1 85.62 208 ALA B CA 1
ATOM 4400 C C . ALA B 1 208 ? 14.633 24.984 21.406 1 85.62 208 ALA B C 1
ATOM 4402 O O . ALA B 1 208 ? 15.57 25.781 21.344 1 85.62 208 ALA B O 1
ATOM 4403 N N . ILE B 1 209 ? 14.273 24.297 20.406 1 87.06 209 ILE B N 1
ATOM 4404 C CA . ILE B 1 209 ? 15 24.281 19.141 1 87.06 209 ILE B CA 1
ATOM 4405 C C . ILE B 1 209 ? 14.766 25.594 18.391 1 87.06 209 ILE B C 1
ATOM 4407 O O . ILE B 1 209 ? 15.711 26.188 17.859 1 87.06 209 ILE B O 1
ATOM 4411 N N . TYR B 1 210 ? 13.531 26.109 18.406 1 84.06 210 TYR B N 1
ATOM 4412 C CA . TYR B 1 210 ? 13.195 27.266 17.578 1 84.06 210 TYR B CA 1
ATOM 4413 C C . TYR B 1 210 ? 13.273 28.547 18.391 1 84.06 210 TYR B C 1
ATOM 4415 O O . TYR B 1 210 ? 13.258 29.656 17.828 1 84.06 210 TYR B O 1
ATOM 4423 N N . ARG B 1 211 ? 13.336 28.5 19.766 1 71.12 211 ARG B N 1
ATOM 4424 C CA . ARG B 1 211 ? 13.273 29.656 20.656 1 71.12 211 ARG B CA 1
ATOM 4425 C C . ARG B 1 211 ? 14.383 30.656 20.328 1 71.12 211 ARG B C 1
ATOM 4427 O O . ARG B 1 211 ? 14.141 31.859 20.234 1 71.12 211 ARG B O 1
ATOM 4434 N N . SER B 1 212 ? 15.477 30.094 20.344 1 62.66 212 SER B N 1
ATOM 4435 C CA . SER B 1 212 ? 16.562 31.047 20.109 1 62.66 212 SER B CA 1
ATOM 4436 C C . SER B 1 212 ? 16.391 31.75 18.781 1 62.66 212 SER B C 1
ATOM 4438 O O . SER B 1 212 ? 16.766 32.906 18.641 1 62.66 212 SER B O 1
ATOM 4440 N N . HIS B 1 213 ? 15.68 31.078 17.953 1 60.34 213 HIS B N 1
ATOM 4441 C CA . HIS B 1 213 ? 15.539 31.625 16.625 1 60.34 213 HIS B CA 1
ATOM 4442 C C . HIS B 1 213 ? 14.242 32.438 16.5 1 60.34 213 HIS B C 1
ATOM 4444 O O . HIS B 1 213 ? 14.164 33.375 15.695 1 60.34 213 HIS B O 1
ATOM 4450 N N . LEU B 1 214 ? 13.242 32.031 17.25 1 58.28 214 LEU B N 1
ATOM 4451 C CA . LEU B 1 214 ? 11.938 32.688 17.203 1 58.28 214 LEU B CA 1
ATOM 4452 C C . LEU B 1 214 ? 12.031 34.125 17.719 1 58.28 214 LEU B C 1
ATOM 4454 O O . LEU B 1 214 ? 11.219 34.969 17.344 1 58.28 214 LEU B O 1
ATOM 4458 N N . ARG B 1 215 ? 12.977 34.406 18.625 1 57.31 215 ARG B N 1
ATOM 4459 C CA . ARG B 1 215 ? 13.156 35.719 19.219 1 57.31 215 ARG B CA 1
ATOM 4460 C C . ARG B 1 215 ? 13.945 36.656 18.297 1 57.31 215 ARG B C 1
ATOM 4462 O O . ARG B 1 215 ? 13.938 37.875 18.469 1 57.31 215 ARG B O 1
ATOM 4469 N N . SER B 1 216 ? 14.531 36 17.516 1 54.19 216 SER B N 1
ATOM 4470 C CA . SER B 1 216 ? 15.32 36.875 16.672 1 54.19 216 SER B CA 1
ATOM 4471 C C . SER B 1 216 ? 14.5 37.406 15.5 1 54.19 216 SER B C 1
ATOM 4473 O O . SER B 1 216 ? 13.617 36.719 14.992 1 54.19 216 SER B O 1
ATOM 4475 N N . ASP B 1 217 ? 14.328 38.688 15.508 1 52.5 217 ASP B N 1
ATOM 4476 C CA . ASP B 1 217 ? 13.711 39.344 14.359 1 52.5 217 ASP B CA 1
ATOM 4477 C C . ASP B 1 217 ? 14.141 38.688 13.055 1 52.5 217 ASP B C 1
ATOM 4479 O O . ASP B 1 217 ? 13.602 38.969 11.984 1 52.5 217 ASP B O 1
ATOM 4483 N N . LYS B 1 218 ? 15.312 38.031 13.172 1 49.31 218 LYS B N 1
ATOM 4484 C CA . LYS B 1 218 ? 15.906 37.438 11.984 1 49.31 218 LYS B CA 1
ATOM 4485 C C . LYS B 1 218 ? 15.195 36.125 11.633 1 49.31 218 LYS B C 1
ATOM 4487 O O . LYS B 1 218 ? 15.672 35.344 10.789 1 49.31 218 LYS B O 1
ATOM 4492 N N . ILE B 1 219 ? 14.344 35.625 12.547 1 52.38 219 ILE B N 1
ATOM 4493 C CA . ILE B 1 219 ? 13.727 34.344 12.227 1 52.38 219 ILE B CA 1
ATOM 4494 C C . ILE B 1 219 ? 13.188 34.375 10.797 1 52.38 219 ILE B C 1
ATOM 4496 O O . ILE B 1 219 ? 12.336 35.188 10.469 1 52.38 219 ILE B O 1
ATOM 4500 N N . GLN B 1 220 ? 13.992 33.875 10 1 58.53 220 GLN B N 1
ATOM 4501 C CA . GLN B 1 220 ? 13.516 33.719 8.633 1 58.53 220 GLN B CA 1
ATOM 4502 C C . GLN B 1 220 ? 12.086 33.188 8.609 1 58.53 220 GLN B C 1
ATOM 4504 O O . GLN B 1 220 ? 11.703 32.375 9.445 1 58.53 220 GLN B O 1
ATOM 4509 N N . GLY B 1 221 ? 11.18 34 8.211 1 66.5 221 GLY B N 1
ATOM 4510 C CA . GLY B 1 221 ? 9.758 33.781 8.023 1 66.5 221 GLY B CA 1
ATOM 4511 C C . GLY B 1 221 ? 9.367 32.312 7.945 1 66.5 221 GLY B C 1
ATOM 4512 O O . GLY B 1 221 ? 8.336 31.922 8.484 1 66.5 221 GLY B O 1
ATOM 4513 N N . PHE B 1 222 ? 10.312 31.469 7.73 1 77.62 222 PHE B N 1
ATOM 4514 C CA . PHE B 1 222 ? 9.906 30.094 7.516 1 77.62 222 PHE B CA 1
ATOM 4515 C C . PHE B 1 222 ? 9.969 29.297 8.82 1 77.62 222 PHE B C 1
ATOM 4517 O O . PHE B 1 222 ? 9.188 28.359 9.023 1 77.62 222 PHE B O 1
ATOM 4524 N N . GLN B 1 223 ? 10.812 29.688 9.859 1 82.88 223 GLN B N 1
ATOM 4525 C CA . GLN B 1 223 ? 10.945 28.938 11.102 1 82.88 223 GLN B CA 1
ATOM 4526 C C . GLN B 1 223 ? 9.695 29.094 11.969 1 82.88 223 GLN B C 1
ATOM 4528 O O . GLN B 1 223 ? 9.25 28.125 12.594 1 82.88 223 GLN B O 1
ATOM 4533 N N . ARG B 1 224 ? 9.227 30.297 11.945 1 85.38 224 ARG B N 1
ATOM 4534 C CA . ARG B 1 224 ? 8 30.516 12.703 1 85.38 224 ARG B CA 1
ATOM 4535 C C . ARG B 1 224 ? 6.836 29.734 12.109 1 85.38 224 ARG B C 1
ATOM 4537 O O . ARG B 1 224 ? 6 29.203 12.844 1 85.38 224 ARG B O 1
ATOM 4544 N N . VAL B 1 225 ? 6.789 29.703 10.836 1 88.19 225 VAL B N 1
ATOM 4545 C CA . VAL B 1 225 ? 5.734 28.969 10.148 1 88.19 225 VAL B CA 1
ATOM 4546 C C . VAL B 1 225 ? 5.863 27.484 10.469 1 88.19 225 VAL B C 1
ATOM 4548 O O . VAL B 1 225 ? 4.875 26.812 10.797 1 88.19 225 VAL B O 1
ATOM 4551 N N . HIS B 1 226 ? 7.09 27.016 10.406 1 89.38 226 HIS B N 1
ATOM 4552 C CA . HIS B 1 226 ? 7.34 25.609 10.711 1 89.38 226 HIS B CA 1
ATOM 4553 C C . HIS B 1 226 ? 6.926 25.266 12.141 1 89.38 226 HIS B C 1
ATOM 4555 O O . HIS B 1 226 ? 6.289 24.234 12.383 1 89.38 226 HIS B O 1
ATOM 4561 N N . TRP B 1 227 ? 7.293 26.156 12.992 1 91.69 227 TRP B N 1
ATOM 4562 C CA . TRP B 1 227 ? 6.949 25.969 14.398 1 91.69 227 TRP B CA 1
ATOM 4563 C C . TRP B 1 227 ? 5.438 25.891 14.586 1 91.69 227 TRP B C 1
ATOM 4565 O O . TRP B 1 227 ? 4.934 25 15.266 1 91.69 227 TRP B O 1
ATOM 4575 N N . ASN B 1 228 ? 4.738 26.75 13.992 1 92.62 228 ASN B N 1
ATOM 4576 C CA . ASN B 1 228 ? 3.283 26.781 14.117 1 92.62 228 ASN B CA 1
ATOM 4577 C C . ASN B 1 228 ? 2.641 25.547 13.484 1 92.62 228 ASN B C 1
ATOM 4579 O O . ASN B 1 228 ? 1.701 24.984 14.047 1 92.62 228 ASN B O 1
ATOM 4583 N N . ILE B 1 229 ? 3.121 25.156 12.359 1 92.94 229 ILE B N 1
ATOM 4584 C CA . ILE B 1 229 ? 2.555 24 11.68 1 92.94 229 ILE B CA 1
ATOM 4585 C C . ILE B 1 229 ? 2.811 22.734 12.5 1 92.94 229 ILE B C 1
ATOM 4587 O O . ILE B 1 229 ? 1.945 21.859 12.594 1 92.94 229 ILE B O 1
ATOM 4591 N N . LEU B 1 230 ? 3.994 22.672 13.086 1 94.75 230 LEU B N 1
ATOM 4592 C CA . LEU B 1 230 ? 4.297 21.531 13.953 1 94.75 230 LEU B CA 1
ATOM 4593 C C . LEU B 1 230 ? 3.301 21.453 15.109 1 94.75 230 LEU B C 1
ATOM 4595 O O . LEU B 1 230 ? 2.756 20.391 15.391 1 94.75 230 LEU B O 1
ATOM 4599 N N . HIS B 1 231 ? 3.102 22.547 15.664 1 96.06 231 HIS B N 1
ATOM 4600 C CA . HIS B 1 231 ? 2.15 22.578 16.766 1 96.06 231 HIS B CA 1
ATOM 4601 C C . HIS B 1 231 ? 0.737 22.266 16.281 1 96.06 231 HIS B C 1
ATOM 4603 O O . HIS B 1 231 ? -0.046 21.656 17.016 1 96.06 231 HIS B O 1
ATOM 4609 N N . SER B 1 232 ? 0.421 22.703 15.117 1 96.06 232 SER B N 1
ATOM 4610 C CA . SER B 1 232 ? -0.887 22.375 14.562 1 96.06 232 SER B CA 1
ATOM 4611 C C . SER B 1 232 ? -1.076 20.859 14.469 1 96.06 232 SER B C 1
ATOM 4613 O O . SER B 1 232 ? -2.141 20.344 14.812 1 96.06 232 SER B O 1
ATOM 4615 N N . HIS B 1 233 ? -0.07 20.188 14.023 1 94.94 233 HIS B N 1
ATOM 4616 C CA . HIS B 1 233 ? -0.139 18.734 13.945 1 94.94 233 HIS B CA 1
ATOM 4617 C C . HIS B 1 233 ? -0.307 18.109 15.328 1 94.94 233 HIS B C 1
ATOM 4619 O O . HIS B 1 233 ? -1.096 17.188 15.508 1 94.94 233 HIS B O 1
ATOM 4625 N N . ALA B 1 234 ? 0.441 18.594 16.266 1 96.31 234 ALA B N 1
ATOM 4626 C CA . ALA B 1 234 ? 0.343 18.062 17.625 1 96.31 234 ALA B CA 1
ATOM 4627 C C . ALA B 1 234 ? -1.064 18.25 18.188 1 96.31 234 ALA B C 1
ATOM 4629 O O . ALA B 1 234 ? -1.647 17.328 18.75 1 96.31 234 ALA B O 1
ATOM 4630 N N . HIS B 1 235 ? -1.582 19.422 18.016 1 96.94 235 HIS B N 1
ATOM 4631 C CA . HIS B 1 235 ? -2.91 19.703 18.547 1 96.94 235 HIS B CA 1
ATOM 4632 C C . HIS B 1 235 ? -3.975 18.859 17.844 1 96.94 235 HIS B C 1
ATOM 4634 O O . HIS B 1 235 ? -4.965 18.469 18.469 1 96.94 235 HIS B O 1
ATOM 4640 N N . GLN B 1 236 ? -3.756 18.625 16.562 1 94.31 236 GLN B N 1
ATOM 4641 C CA . GLN B 1 236 ? -4.676 17.734 15.867 1 94.31 236 GLN B CA 1
ATOM 4642 C C . GLN B 1 236 ? -4.645 16.328 16.469 1 94.31 236 GLN B C 1
ATOM 4644 O O . GLN B 1 236 ? -5.684 15.68 16.578 1 94.31 236 GLN B O 1
ATOM 4649 N N . ILE B 1 237 ? -3.508 15.875 16.812 1 91.81 237 ILE B N 1
ATOM 4650 C CA . ILE B 1 237 ? -3.375 14.555 17.406 1 91.81 237 ILE B CA 1
ATOM 4651 C C . ILE B 1 237 ? -4.031 14.531 18.781 1 91.81 237 ILE B C 1
ATOM 4653 O O . ILE B 1 237 ? -4.711 13.57 19.141 1 91.81 237 ILE B O 1
ATOM 4657 N N . TYR B 1 238 ? -3.883 15.617 19.547 1 94.75 238 TYR B N 1
ATOM 4658 C CA . TYR B 1 238 ? -4.574 15.711 20.828 1 94.75 238 TYR B CA 1
ATOM 4659 C C . TYR B 1 238 ? -6.078 15.547 20.656 1 94.75 238 TYR B C 1
ATOM 4661 O O . TYR B 1 238 ? -6.723 14.812 21.391 1 94.75 238 TYR B O 1
ATOM 4669 N N . LEU B 1 239 ? -6.594 16.234 19.688 1 92.94 239 LEU B N 1
ATOM 4670 C CA . LEU B 1 239 ? -8.031 16.141 19.453 1 92.94 239 LEU B CA 1
ATOM 4671 C C . LEU B 1 239 ? -8.43 14.711 19.078 1 92.94 239 LEU B C 1
ATOM 4673 O O . LEU B 1 239 ? -9.453 14.203 19.547 1 92.94 239 LEU B O 1
ATOM 4677 N N . LEU B 1 240 ? -7.648 14.156 18.328 1 87.31 240 LEU B N 1
ATOM 4678 C CA . LEU B 1 240 ? -7.945 12.797 17.875 1 87.31 240 LEU B CA 1
ATOM 4679 C C . LEU B 1 240 ? -8.047 11.836 19.047 1 87.31 240 LEU B C 1
ATOM 4681 O O . LEU B 1 240 ? -8.922 10.977 19.078 1 87.31 240 LEU B O 1
ATOM 4685 N N . ILE B 1 241 ? -7.211 11.961 20.016 1 88.75 241 ILE B N 1
ATOM 4686 C CA . ILE B 1 241 ? -7.148 10.93 21.047 1 88.75 241 ILE B CA 1
ATOM 4687 C C . ILE B 1 241 ? -8.078 11.312 22.203 1 88.75 241 ILE B C 1
ATOM 4689 O O . ILE B 1 241 ? -8.57 10.438 22.922 1 88.75 241 ILE B O 1
ATOM 4693 N N . HIS B 1 242 ? -8.461 12.539 22.312 1 91.31 242 HIS B N 1
ATOM 4694 C CA . HIS B 1 242 ? -9.25 12.977 23.453 1 91.31 242 HIS B CA 1
ATOM 4695 C C . HIS B 1 242 ? -10.711 13.195 23.062 1 91.31 242 HIS B C 1
ATOM 4697 O O . HIS B 1 242 ? -11.602 13.109 23.906 1 91.31 242 HIS B O 1
ATOM 4703 N N . ARG B 1 243 ? -11 13.391 21.891 1 88.62 243 ARG B N 1
ATOM 4704 C CA . ARG B 1 243 ? -12.336 13.758 21.453 1 88.62 243 ARG B CA 1
ATOM 4705 C C . ARG B 1 243 ? -13.344 12.656 21.766 1 88.62 243 ARG B C 1
ATOM 4707 O O . ARG B 1 243 ? -14.477 12.938 22.172 1 88.62 243 ARG B O 1
ATOM 4714 N N . PRO B 1 244 ? -12.977 11.422 21.594 1 84.38 244 PRO B N 1
ATOM 4715 C CA . PRO B 1 244 ? -13.938 10.367 21.891 1 84.38 244 PRO B CA 1
ATOM 4716 C C . PRO B 1 244 ? -14.398 10.383 23.344 1 84.38 244 PRO B C 1
ATOM 4718 O O . PRO B 1 244 ? -15.469 9.859 23.672 1 84.38 244 PRO B O 1
ATOM 4721 N N . LEU B 1 245 ? -13.688 10.984 24.219 1 88.12 245 LEU B N 1
ATOM 4722 C CA . LEU B 1 245 ? -14.016 11.023 25.641 1 88.12 245 LEU B CA 1
ATOM 4723 C C . LEU B 1 245 ? -14.789 12.297 25.984 1 88.12 245 LEU B C 1
ATOM 4725 O O . LEU B 1 245 ? -15.258 12.453 27.109 1 88.12 245 LEU B O 1
ATOM 4729 N N . PHE B 1 246 ? -14.922 13.125 24.984 1 85.81 246 PHE B N 1
ATOM 4730 C CA . PHE B 1 246 ? -15.5 14.445 25.203 1 85.81 246 PHE B CA 1
ATOM 4731 C C . PHE B 1 246 ? -16.969 14.344 25.594 1 85.81 246 PHE B C 1
ATOM 4733 O O . PHE B 1 246 ? -17.484 15.188 26.312 1 85.81 246 PHE B O 1
ATOM 4740 N N . GLY B 1 247 ? -17.625 13.25 25.219 1 80.75 247 GLY B N 1
ATOM 4741 C CA . GLY B 1 247 ? -19.031 13.062 25.516 1 80.75 247 GLY B CA 1
ATOM 4742 C C . GLY B 1 247 ? -19.281 12.398 26.859 1 80.75 247 GLY B C 1
ATOM 4743 O O . GLY B 1 247 ? -20.406 12.414 27.375 1 80.75 247 GLY B O 1
ATOM 4744 N N . GLU B 1 248 ? -18.234 11.914 27.422 1 82.19 248 GLU B N 1
ATOM 4745 C CA . GLU B 1 248 ? -18.359 11.211 28.703 1 82.19 248 GLU B CA 1
ATOM 4746 C C . GLU B 1 248 ? -18.516 12.195 29.859 1 82.19 248 GLU B C 1
ATOM 4748 O O . GLU B 1 248 ? -17.922 13.281 29.844 1 82.19 248 GLU B O 1
ATOM 4753 N N . PRO B 1 249 ? -19.406 11.828 30.781 1 81.44 249 PRO B N 1
ATOM 4754 C CA . PRO B 1 249 ? -19.5 12.688 31.953 1 81.44 249 PRO B CA 1
ATOM 4755 C C . PRO B 1 249 ? -18.172 12.859 32.656 1 81.44 249 PRO B C 1
ATOM 4757 O O . PRO B 1 249 ? -17.422 11.891 32.844 1 81.44 249 PRO B O 1
ATOM 4760 N N . ALA B 1 250 ? -17.812 14.086 32.938 1 78.69 250 ALA B N 1
ATOM 4761 C CA . ALA B 1 250 ? -16.531 14.438 33.531 1 78.69 250 ALA B CA 1
ATOM 4762 C C . ALA B 1 250 ? -16.5 14.125 35.031 1 78.69 250 ALA B C 1
ATOM 4764 O O . ALA B 1 250 ? -16.25 15.008 35.844 1 78.69 250 ALA B O 1
ATOM 4765 N N . GLU B 1 251 ? -16.547 12.906 35.312 1 84.44 251 GLU B N 1
ATOM 4766 C CA . GLU B 1 251 ? -16.625 12.492 36.719 1 84.44 251 GLU B CA 1
ATOM 4767 C C . GLU B 1 251 ? -15.234 12.203 37.281 1 84.44 251 GLU B C 1
ATOM 4769 O O . GLU B 1 251 ? -14.992 12.414 38.469 1 84.44 251 GLU B O 1
ATOM 4774 N N . SER B 1 252 ? -14.383 11.844 36.469 1 85.38 252 SER B N 1
ATOM 4775 C CA . SER B 1 252 ? -13.031 11.523 36.906 1 85.38 252 SER B CA 1
ATOM 4776 C C . SER B 1 252 ? -12.055 12.648 36.562 1 85.38 252 SER B C 1
ATOM 4778 O O . SER B 1 252 ? -12.344 13.477 35.688 1 85.38 252 SER B O 1
ATOM 4780 N N . GLY B 1 253 ? -10.984 12.711 37.312 1 89 253 GLY B N 1
ATOM 4781 C CA . GLY B 1 253 ? -9.93 13.68 37.062 1 89 253 GLY B CA 1
ATOM 4782 C C . GLY B 1 253 ? -9.367 13.594 35.656 1 89 253 GLY B C 1
ATOM 4783 O O . GLY B 1 253 ? -9.117 14.617 35.031 1 89 253 GLY B O 1
ATOM 4784 N N . PHE B 1 254 ? -9.273 12.469 35.219 1 91.81 254 PHE B N 1
ATOM 4785 C CA . PHE B 1 254 ? -8.734 12.266 33.875 1 91.81 254 PHE B CA 1
ATOM 4786 C C . PHE B 1 254 ? -9.68 12.82 32.812 1 91.81 254 PHE B C 1
ATOM 4788 O O . PHE B 1 254 ? -9.25 13.484 31.875 1 91.81 254 PHE B O 1
ATOM 4795 N N . LEU B 1 255 ? -10.914 12.539 33.031 1 92.5 255 LEU B N 1
ATOM 4796 C CA . LEU B 1 255 ? -11.906 12.977 32.031 1 92.5 255 LEU B CA 1
ATOM 4797 C C . LEU B 1 255 ? -12.008 14.492 32 1 92.5 255 LEU B C 1
ATOM 4799 O O . LEU B 1 255 ? -12.227 15.086 30.953 1 92.5 255 LEU B O 1
ATOM 4803 N N . GLN B 1 256 ? -11.852 15.094 33.094 1 92.25 256 GLN B N 1
ATOM 4804 C CA . GLN B 1 256 ? -11.852 16.547 33.156 1 92.25 256 GLN B CA 1
ATOM 4805 C C . GLN B 1 256 ? -10.641 17.125 32.406 1 92.25 256 GLN B C 1
ATOM 4807 O O . GLN B 1 256 ? -10.766 18.109 31.688 1 92.25 256 GLN B O 1
ATOM 4812 N N . ARG B 1 257 ? -9.516 16.516 32.656 1 93.69 257 ARG B N 1
ATOM 4813 C CA . ARG B 1 257 ? -8.305 16.969 31.969 1 93.69 257 ARG B CA 1
ATOM 4814 C C . ARG B 1 257 ? -8.406 16.734 30.469 1 93.69 257 ARG B C 1
ATOM 4816 O O . ARG B 1 257 ? -7.906 17.547 29.688 1 93.69 257 ARG B O 1
ATOM 4823 N N . SER B 1 258 ? -8.992 15.656 30.156 1 94.06 258 SER B N 1
ATOM 4824 C CA . SER B 1 258 ? -9.18 15.336 28.75 1 94.06 258 SER B CA 1
ATOM 4825 C C . SER B 1 258 ? -10.07 16.375 28.062 1 94.06 258 SER B C 1
ATOM 4827 O O . SER B 1 258 ? -9.773 16.812 26.953 1 94.06 258 SER B O 1
ATOM 4829 N N . ARG B 1 259 ? -11.094 16.734 28.734 1 92.12 259 ARG B N 1
ATOM 4830 C CA . ARG B 1 259 ? -11.977 17.75 28.203 1 92.12 259 ARG B CA 1
ATOM 4831 C C . ARG B 1 259 ? -11.25 19.094 28.047 1 92.12 259 ARG B C 1
ATOM 4833 O O . ARG B 1 259 ? -11.383 19.766 27.031 1 92.12 259 ARG B O 1
ATOM 4840 N N . ALA B 1 260 ? -10.523 19.422 29.016 1 93.31 260 ALA B N 1
ATOM 4841 C CA . ALA B 1 260 ? -9.758 20.672 28.984 1 93.31 260 ALA B CA 1
ATOM 4842 C C . ALA B 1 260 ? -8.75 20.656 27.844 1 93.31 260 ALA B C 1
ATOM 4844 O O . ALA B 1 260 ? -8.523 21.672 27.188 1 93.31 260 ALA B O 1
ATOM 4845 N N . ARG B 1 261 ? -8.133 19.5 27.656 1 96 261 ARG B N 1
ATOM 4846 C CA . ARG B 1 261 ? -7.16 19.344 26.594 1 96 261 ARG B CA 1
ATOM 4847 C C . ARG B 1 261 ? -7.812 19.547 25.219 1 96 261 ARG B C 1
ATOM 4849 O O . ARG B 1 261 ? -7.219 20.156 24.328 1 96 261 ARG B O 1
ATOM 4856 N N . CYS B 1 262 ? -8.984 19.062 25.078 1 95.25 262 CYS B N 1
ATOM 4857 C CA . CYS B 1 262 ? -9.719 19.234 23.828 1 95.25 262 CYS B CA 1
ATOM 4858 C C . CYS B 1 262 ? -9.977 20.719 23.547 1 95.25 262 CYS B C 1
ATOM 4860 O O . CYS B 1 262 ? -9.75 21.188 22.422 1 95.25 262 CYS B O 1
ATOM 4862 N N . ILE B 1 263 ? -10.367 21.406 24.531 1 94.5 263 ILE B N 1
ATOM 4863 C CA . ILE B 1 263 ? -10.703 22.828 24.359 1 94.5 263 ILE B CA 1
ATOM 4864 C C . ILE B 1 263 ? -9.438 23.625 24.078 1 94.5 263 ILE B C 1
ATOM 4866 O O . ILE B 1 263 ? -9.414 24.469 23.172 1 94.5 263 ILE B O 1
ATOM 4870 N N . THR B 1 264 ? -8.391 23.328 24.828 1 96.25 264 THR B N 1
ATOM 4871 C CA . THR B 1 264 ? -7.117 24.016 24.641 1 96.25 264 THR B CA 1
ATOM 4872 C C . THR B 1 264 ? -6.57 23.766 23.25 1 96.25 264 THR B C 1
ATOM 4874 O O . THR B 1 264 ? -6.113 24.703 22.578 1 96.25 264 THR B O 1
ATOM 4877 N N . SER B 1 265 ? -6.602 22.547 22.812 1 97.62 265 SER B N 1
ATOM 4878 C CA . SER B 1 265 ? -6.066 22.188 21.516 1 97.62 265 SER B CA 1
ATOM 4879 C C . SER B 1 265 ? -6.934 22.75 20.391 1 97.62 265 SER B C 1
ATOM 4881 O O . SER B 1 265 ? -6.414 23.203 19.359 1 97.62 265 SER B O 1
ATOM 4883 N N . ALA B 1 266 ? -8.227 22.703 20.578 1 97.31 266 ALA B N 1
ATOM 4884 C CA . ALA B 1 266 ? -9.125 23.281 19.594 1 97.31 266 ALA B CA 1
ATOM 4885 C C . ALA B 1 266 ? -8.859 24.766 19.406 1 97.31 266 ALA B C 1
ATOM 4887 O O . ALA B 1 266 ? -8.734 25.266 18.281 1 97.31 266 ALA B O 1
ATOM 4888 N N . THR B 1 267 ? -8.727 25.453 20.5 1 96.88 267 THR B N 1
ATOM 4889 C CA . THR B 1 267 ? -8.469 26.891 20.453 1 96.88 267 THR B CA 1
ATOM 4890 C C . THR B 1 267 ? -7.121 27.188 19.812 1 96.88 267 THR B C 1
ATOM 4892 O O . THR B 1 267 ? -7.004 28.109 19 1 96.88 267 THR B O 1
ATOM 4895 N N . ALA B 1 268 ? -6.16 26.406 20.172 1 97.56 268 ALA B N 1
ATOM 4896 C CA . ALA B 1 268 ? -4.824 26.594 19.609 1 97.56 268 ALA B CA 1
ATOM 4897 C C . ALA B 1 268 ? -4.836 26.406 18.094 1 97.56 268 ALA B C 1
ATOM 4899 O O . ALA B 1 268 ? -4.172 27.156 17.359 1 97.56 268 ALA B O 1
ATOM 4900 N N . LEU B 1 269 ? -5.508 25.422 17.609 1 97.81 269 LEU B N 1
ATOM 4901 C CA . LEU B 1 269 ? -5.613 25.172 16.188 1 97.81 269 LEU B CA 1
ATOM 4902 C C . LEU B 1 269 ? -6.223 26.359 15.461 1 97.81 269 LEU B C 1
ATOM 4904 O O . LEU B 1 269 ? -5.746 26.766 14.398 1 97.81 269 LEU B O 1
ATOM 4908 N N . LEU B 1 270 ? -7.254 26.922 16.094 1 97.81 270 LEU B N 1
ATOM 4909 C CA . LEU B 1 270 ? -7.93 28.062 15.469 1 97.81 270 LEU B CA 1
ATOM 4910 C C . LEU B 1 270 ? -7.047 29.297 15.5 1 97.81 270 LEU B C 1
ATOM 4912 O O . LEU B 1 270 ? -7.055 30.094 14.555 1 97.81 270 LEU B O 1
ATOM 4916 N N . ASP B 1 271 ? -6.324 29.422 16.531 1 96.81 271 ASP B N 1
ATOM 4917 C CA . ASP B 1 271 ? -5.379 30.531 16.625 1 96.81 271 ASP B CA 1
ATOM 4918 C C . ASP B 1 271 ? -4.301 30.422 15.547 1 96.81 271 ASP B C 1
ATOM 4920 O O . ASP B 1 271 ? -3.945 31.422 14.914 1 96.81 271 ASP B O 1
ATOM 4924 N N . ILE B 1 272 ? -3.771 29.281 15.375 1 96 272 ILE B N 1
ATOM 4925 C CA . ILE B 1 272 ? -2.73 29.047 14.375 1 96 272 ILE B CA 1
ATOM 4926 C C . ILE B 1 272 ? -3.289 29.312 12.977 1 96 272 ILE B C 1
ATOM 4928 O O . ILE B 1 272 ? -2.629 29.938 12.141 1 96 272 ILE B O 1
ATOM 4932 N N . HIS B 1 273 ? -4.445 28.781 12.781 1 96.5 273 HIS B N 1
ATOM 4933 C CA . HIS B 1 273 ? -5.098 29 11.492 1 96.5 273 HIS B CA 1
ATOM 4934 C C . HIS B 1 273 ? -5.277 30.484 11.211 1 96.5 273 HIS B C 1
ATOM 4936 O O . HIS B 1 273 ? -5.016 30.938 10.094 1 96.5 273 HIS B O 1
ATOM 4942 N N . ALA B 1 274 ? -5.758 31.25 12.195 1 95.5 274 ALA B N 1
ATOM 4943 C CA . ALA B 1 274 ? -5.941 32.688 12.055 1 95.5 274 ALA B CA 1
ATOM 4944 C C . ALA B 1 274 ? -4.613 33.375 11.781 1 95.5 274 ALA B C 1
ATOM 4946 O O . ALA B 1 274 ? -4.523 34.25 10.906 1 95.5 274 ALA B O 1
ATOM 4947 N N . LEU B 1 275 ? -3.623 32.969 12.477 1 93.38 275 LEU B N 1
ATOM 4948 C CA . LEU B 1 275 ? -2.299 33.562 12.352 1 93.38 275 LEU B CA 1
ATOM 4949 C C . LEU B 1 275 ? -1.748 33.375 10.938 1 93.38 275 LEU B C 1
ATOM 4951 O O . LEU B 1 275 ? -1.316 34.344 10.297 1 93.38 275 LEU B O 1
ATOM 4955 N N . LEU B 1 276 ? -1.783 32.188 10.438 1 91.31 276 LEU B N 1
ATOM 4956 C CA . LEU B 1 276 ? -1.149 31.844 9.164 1 91.31 276 LEU B CA 1
ATOM 4957 C C . LEU B 1 276 ? -2.004 32.312 7.992 1 91.31 276 LEU B C 1
ATOM 4959 O O . LEU B 1 276 ? -1.494 32.5 6.887 1 91.31 276 LEU B O 1
ATOM 4963 N N . SER B 1 277 ? -3.271 32.531 8.258 1 90 277 SER B N 1
ATOM 4964 C CA . SER B 1 277 ? -4.156 32.969 7.184 1 90 277 SER B CA 1
ATOM 4965 C C . SER B 1 277 ? -4.207 34.5 7.09 1 90 277 SER B C 1
ATOM 4967 O O . SER B 1 277 ? -4.324 35.031 6 1 90 277 SER B O 1
ATOM 4969 N N . ASP B 1 278 ? -4.086 35.156 8.211 1 88.5 278 ASP B N 1
ATOM 4970 C CA . ASP B 1 278 ? -4.414 36.594 8.234 1 88.5 278 ASP B CA 1
ATOM 4971 C C . ASP B 1 278 ? -3.152 37.438 8.289 1 88.5 278 ASP B C 1
ATOM 4973 O O . ASP B 1 278 ? -3.145 38.594 7.824 1 88.5 278 ASP B O 1
ATOM 4977 N N . GLU B 1 279 ? -2.121 36.938 8.859 1 87.88 279 GLU B N 1
ATOM 4978 C CA . GLU B 1 279 ? -0.922 37.75 9.039 1 87.88 279 GLU B CA 1
ATOM 4979 C C . GLU B 1 279 ? -0.178 37.938 7.719 1 87.88 279 GLU B C 1
ATOM 4981 O O . GLU B 1 279 ? 0.165 36.969 7.051 1 87.88 279 GLU B O 1
ATOM 4986 N N . GLU B 1 280 ? 0.151 39.156 7.406 1 85.31 280 GLU B N 1
ATOM 4987 C CA . GLU B 1 280 ? 0.79 39.5 6.145 1 85.31 280 GLU B CA 1
ATOM 4988 C C . GLU B 1 280 ? 2.201 38.938 6.059 1 85.31 280 GLU B C 1
ATOM 4990 O O . GLU B 1 280 ? 2.672 38.594 4.973 1 85.31 280 GLU B O 1
ATOM 4995 N N . ARG B 1 281 ? 2.83 38.844 7.172 1 82.81 281 ARG B N 1
ATOM 4996 C CA . ARG B 1 281 ? 4.199 38.312 7.203 1 82.81 281 ARG B CA 1
ATOM 4997 C C . ARG B 1 281 ? 4.262 36.906 6.688 1 82.81 281 ARG B C 1
ATOM 4999 O O . ARG B 1 281 ? 5.316 36.438 6.25 1 82.81 281 ARG B O 1
ATOM 5006 N N . PHE B 1 282 ? 3.088 36.219 6.738 1 86.25 282 PHE B N 1
ATOM 5007 C CA . PHE B 1 282 ? 3.08 34.812 6.352 1 86.25 282 PHE B CA 1
ATOM 5008 C C . PHE B 1 282 ? 2.32 34.594 5.047 1 86.25 282 PHE B C 1
ATOM 5010 O O . PHE B 1 282 ? 1.824 33.5 4.773 1 86.25 282 PHE B O 1
ATOM 5017 N N . ARG B 1 283 ? 2.311 35.594 4.266 1 81.31 283 ARG B N 1
ATOM 5018 C CA . ARG B 1 283 ? 1.561 35.562 3.012 1 81.31 283 ARG B CA 1
ATOM 5019 C C . ARG B 1 283 ? 2.035 34.406 2.119 1 81.31 283 ARG B C 1
ATOM 5021 O O . ARG B 1 283 ? 1.231 33.781 1.43 1 81.31 283 ARG B O 1
ATOM 5028 N N . GLN B 1 284 ? 3.281 34.156 2.096 1 78.56 284 GLN B N 1
ATOM 5029 C CA . GLN B 1 284 ? 3.863 33.125 1.246 1 78.56 284 GLN B CA 1
ATOM 5030 C C . GLN B 1 284 ? 3.424 31.734 1.693 1 78.56 284 GLN B C 1
ATOM 5032 O O . GLN B 1 284 ? 3.545 30.766 0.939 1 78.56 284 GLN B O 1
ATOM 5037 N N . PHE B 1 285 ? 2.859 31.625 2.857 1 82.5 285 PHE B N 1
ATOM 5038 C CA . PHE B 1 285 ? 2.52 30.312 3.412 1 82.5 285 PHE B CA 1
ATOM 5039 C C . PHE B 1 285 ? 1.009 30.156 3.525 1 82.5 285 PHE B C 1
ATOM 5041 O O . PHE B 1 285 ? 0.527 29.25 4.203 1 82.5 285 PHE B O 1
ATOM 5048 N N . ARG B 1 286 ? 0.29 30.938 2.799 1 82.94 286 ARG B N 1
ATOM 5049 C CA . ARG B 1 286 ? -1.167 30.906 2.875 1 82.94 286 ARG B CA 1
ATOM 5050 C C . ARG B 1 286 ? -1.723 29.625 2.256 1 82.94 286 ARG B C 1
ATOM 5052 O O . ARG B 1 286 ? -2.873 29.266 2.506 1 82.94 286 ARG B O 1
ATOM 5059 N N . TRP B 1 287 ? -0.84 28.984 1.466 1 77.94 287 TRP B N 1
ATOM 5060 C CA . TRP B 1 287 ? -1.257 27.703 0.889 1 77.94 287 TRP B CA 1
ATOM 5061 C C . TRP B 1 287 ? -1.67 26.734 1.979 1 77.94 287 TRP B C 1
ATOM 5063 O O . TRP B 1 287 ? -2.541 25.891 1.765 1 77.94 287 TRP B O 1
ATOM 5073 N N . TYR B 1 288 ? -1.046 26.844 3.16 1 83.69 288 TYR B N 1
ATOM 5074 C CA . TYR B 1 288 ? -1.363 25.969 4.289 1 83.69 288 TYR B CA 1
ATOM 5075 C C . TYR B 1 288 ? -2.824 26.109 4.691 1 83.69 288 TYR B C 1
ATOM 5077 O O . TYR B 1 288 ? -3.479 25.125 5.039 1 83.69 288 TYR B O 1
ATOM 5085 N N . GLY B 1 289 ? -3.332 27.281 4.555 1 83.94 289 GLY B N 1
ATOM 5086 C CA . GLY B 1 289 ? -4.703 27.578 4.938 1 83.94 289 GLY B CA 1
ATOM 5087 C C . GLY B 1 289 ? -5.727 27.094 3.934 1 83.94 289 GLY B C 1
ATOM 5088 O O . GLY B 1 289 ? -6.914 27 4.246 1 83.94 289 GLY B O 1
ATOM 5089 N N . PHE B 1 290 ? -5.27 26.672 2.834 1 81.25 290 PHE B N 1
ATOM 5090 C CA . PHE B 1 290 ? -6.199 26.203 1.813 1 81.25 290 PHE B CA 1
ATOM 5091 C C . PHE B 1 290 ? -6.43 24.703 1.936 1 81.25 290 PHE B C 1
ATOM 5093 O O . PHE B 1 290 ? -7.367 24.172 1.345 1 81.25 290 PHE B O 1
ATOM 5100 N N . GLY B 1 291 ? -5.629 24.094 2.709 1 84.31 291 GLY B N 1
ATOM 5101 C CA . GLY B 1 291 ? -5.738 22.656 2.801 1 84.31 291 GLY B CA 1
ATOM 5102 C C . GLY B 1 291 ? -5.691 22.141 4.23 1 84.31 291 GLY B C 1
ATOM 5103 O O . GLY B 1 291 ? -6.66 22.281 4.977 1 84.31 291 GLY B O 1
ATOM 5104 N N . LEU B 1 292 ? -4.539 21.672 4.594 1 86.19 292 LEU B N 1
ATOM 5105 C CA . LEU B 1 292 ? -4.371 20.969 5.859 1 86.19 292 LEU B CA 1
ATOM 5106 C C . LEU B 1 292 ? -4.68 21.875 7.035 1 86.19 292 LEU B C 1
ATOM 5108 O O . LEU B 1 292 ? -5.266 21.453 8.031 1 86.19 292 LEU B O 1
ATOM 5112 N N . GLY B 1 293 ? -4.238 23.109 6.906 1 90.88 293 GLY B N 1
ATOM 5113 C CA . GLY B 1 293 ? -4.5 24.062 7.98 1 90.88 293 GLY B CA 1
ATOM 5114 C C . GLY B 1 293 ? -5.977 24.25 8.258 1 90.88 293 GLY B C 1
ATOM 5115 O O . GLY B 1 293 ? -6.398 24.266 9.422 1 90.88 293 GLY B O 1
ATOM 5116 N N . SER B 1 294 ? -6.754 24.344 7.246 1 92.5 294 SER B N 1
ATOM 5117 C CA . SER B 1 294 ? -8.195 24.516 7.414 1 92.5 294 SER B CA 1
ATOM 5118 C C . SER B 1 294 ? -8.867 23.219 7.852 1 92.5 294 SER B C 1
ATOM 5120 O O . SER B 1 294 ? -9.852 23.25 8.586 1 92.5 294 SER B O 1
ATOM 5122 N N . PHE B 1 295 ? -8.352 22.203 7.469 1 90.75 295 PHE B N 1
ATOM 5123 C CA . PHE B 1 295 ? -8.859 20.922 7.945 1 90.75 295 PHE B CA 1
ATOM 5124 C C . PHE B 1 295 ? -8.719 20.812 9.461 1 90.75 295 PHE B C 1
ATOM 5126 O O . PHE B 1 295 ? -9.664 20.438 10.156 1 90.75 295 PHE B O 1
ATOM 5133 N N . HIS B 1 296 ? -7.523 21.078 9.883 1 93.06 296 HIS B N 1
ATOM 5134 C CA . HIS B 1 296 ? -7.293 21.078 11.32 1 93.06 296 HIS B CA 1
ATOM 5135 C C . HIS B 1 296 ? -8.195 22.078 12.031 1 93.06 296 HIS B C 1
ATOM 5137 O O . HIS B 1 296 ? -8.758 21.781 13.086 1 93.06 296 HIS B O 1
ATOM 5143 N N . ALA B 1 297 ? -8.258 23.234 11.422 1 96.25 297 ALA B N 1
ATOM 5144 C CA . ALA B 1 297 ? -9.078 24.281 12.016 1 96.25 297 ALA B CA 1
ATOM 5145 C C . ALA B 1 297 ? -10.539 23.859 12.102 1 96.25 297 ALA B C 1
ATOM 5147 O O . ALA B 1 297 ? -11.234 24.188 13.062 1 96.25 297 ALA B O 1
ATOM 5148 N N . PHE B 1 298 ? -11.016 23.188 11.156 1 95.56 298 PHE B N 1
ATOM 5149 C CA . PHE B 1 298 ? -12.391 22.703 11.18 1 95.56 298 PHE B CA 1
ATOM 5150 C C . PHE B 1 298 ? -12.617 21.797 12.375 1 95.56 298 PHE B C 1
ATOM 5152 O O . PHE B 1 298 ? -13.641 21.906 13.055 1 95.56 298 PHE B O 1
ATOM 5159 N N . HIS B 1 299 ? -11.703 20.875 12.523 1 93.62 299 HIS B N 1
ATOM 5160 C CA . HIS B 1 299 ? -11.82 20 13.68 1 93.62 299 HIS B CA 1
ATOM 5161 C C . HIS B 1 299 ? -11.828 20.797 14.977 1 93.62 299 HIS B C 1
ATOM 5163 O O . HIS B 1 299 ? -12.578 20.469 15.906 1 93.62 299 HIS B O 1
ATOM 5169 N N . GLY B 1 300 ? -10.953 21.781 15.016 1 96.69 300 GLY B N 1
ATOM 5170 C CA . GLY B 1 300 ? -10.977 22.672 16.172 1 96.69 300 GLY B CA 1
ATOM 5171 C C . GLY B 1 300 ? -12.297 23.375 16.359 1 96.69 300 GLY B C 1
ATOM 5172 O O . GLY B 1 300 ? -12.82 23.453 17.469 1 96.69 300 GLY B O 1
ATOM 5173 N N . ALA B 1 301 ? -12.836 23.859 15.312 1 96.94 301 ALA B N 1
ATOM 5174 C CA . ALA B 1 301 ? -14.094 24.594 15.352 1 96.94 301 ALA B CA 1
ATOM 5175 C C . ALA B 1 301 ? -15.234 23.703 15.82 1 96.94 301 ALA B C 1
ATOM 5177 O O . ALA B 1 301 ? -16.047 24.109 16.656 1 96.94 301 ALA B O 1
ATOM 5178 N N . VAL B 1 302 ? -15.305 22.531 15.312 1 94.94 302 VAL B N 1
ATOM 5179 C CA . VAL B 1 302 ? -16.375 21.609 15.68 1 94.94 302 VAL B CA 1
ATOM 5180 C C . VAL B 1 302 ? -16.25 21.25 17.156 1 94.94 302 VAL B C 1
ATOM 5182 O O . VAL B 1 302 ? -17.266 21.156 17.859 1 94.94 302 VAL B O 1
ATOM 5185 N N . THR B 1 303 ? -15.07 21.047 17.594 1 94.62 303 THR B N 1
ATOM 5186 C CA . THR B 1 303 ? -14.844 20.719 19 1 94.62 303 THR B CA 1
ATOM 5187 C C . THR B 1 303 ? -15.289 21.875 19.891 1 94.62 303 THR B C 1
ATOM 5189 O O . THR B 1 303 ? -15.945 21.656 20.906 1 94.62 303 THR B O 1
ATOM 5192 N N . LEU B 1 304 ? -14.938 23.094 19.516 1 93.81 304 LEU B N 1
ATOM 5193 C CA . LEU B 1 304 ? -15.359 24.25 20.297 1 93.81 304 LEU B CA 1
ATOM 5194 C C . LEU B 1 304 ? -16.875 24.391 20.281 1 93.81 304 LEU B C 1
ATOM 5196 O O . LEU B 1 304 ? -17.484 24.719 21.312 1 93.81 304 LEU B O 1
ATOM 5200 N N . ALA B 1 305 ? -17.469 24.156 19.141 1 93.5 305 ALA B N 1
ATOM 5201 C CA . ALA B 1 305 ? -18.922 24.203 19.047 1 93.5 305 ALA B CA 1
ATOM 5202 C C . ALA B 1 305 ? -19.562 23.188 20 1 93.5 305 ALA B C 1
ATOM 5204 O O . ALA B 1 305 ? -20.562 23.5 20.656 1 93.5 305 ALA B O 1
ATOM 5205 N N . ALA B 1 306 ? -19.047 22 20.031 1 91.44 306 ALA B N 1
ATOM 5206 C CA . ALA B 1 306 ? -19.547 20.969 20.922 1 91.44 306 ALA B CA 1
ATOM 5207 C C . ALA B 1 306 ? -19.391 21.375 22.375 1 91.44 306 ALA B C 1
ATOM 5209 O O . ALA B 1 306 ? -20.266 21.125 23.203 1 91.44 306 ALA B O 1
ATOM 5210 N N . ALA B 1 307 ? -18.281 22 22.719 1 91 307 ALA B N 1
ATOM 5211 C CA . ALA B 1 307 ? -18.031 22.453 24.078 1 91 307 ALA B CA 1
ATOM 5212 C C . ALA B 1 307 ? -19.031 23.531 24.5 1 91 307 ALA B C 1
ATOM 5214 O O . ALA B 1 307 ? -19.516 23.531 25.625 1 91 307 ALA B O 1
ATOM 5215 N N . ILE B 1 308 ? -19.312 24.422 23.609 1 91.06 308 ILE B N 1
ATOM 5216 C CA . ILE B 1 308 ? -20.281 25.484 23.859 1 91.06 308 ILE B CA 1
ATOM 5217 C C . ILE B 1 308 ? -21.656 24.891 24.109 1 91.06 308 ILE B C 1
ATOM 5219 O O . ILE B 1 308 ? -22.375 25.328 25.016 1 91.06 308 ILE B O 1
ATOM 5223 N N . LEU B 1 309 ? -21.969 23.875 23.375 1 87.56 309 LEU B N 1
ATOM 5224 C CA . LEU B 1 309 ? -23.281 23.234 23.5 1 87.56 309 LEU B CA 1
ATOM 5225 C C . LEU B 1 309 ? -23.406 22.516 24.828 1 87.56 309 LEU B C 1
ATOM 5227 O O . LEU B 1 309 ? -24.5 22.422 25.391 1 87.56 309 LEU B O 1
ATOM 5231 N N . GLN B 1 310 ? -22.359 21.953 25.281 1 85.19 310 GLN B N 1
ATOM 5232 C CA . GLN B 1 310 ? -22.391 21.219 26.547 1 85.19 310 GLN B CA 1
ATOM 5233 C C . GLN B 1 310 ? -22.516 22.172 27.734 1 85.19 310 GLN B C 1
ATOM 5235 O O . GLN B 1 310 ? -23.062 21.797 28.781 1 85.19 310 GLN B O 1
ATOM 5240 N N . ASN B 1 311 ? -21.875 23.328 27.641 1 82.19 311 ASN B N 1
ATOM 5241 C CA . ASN B 1 311 ? -21.938 24.328 28.719 1 82.19 311 ASN B CA 1
ATOM 5242 C C . ASN B 1 311 ? -22.266 25.719 28.172 1 82.19 311 ASN B C 1
ATOM 5244 O O . ASN B 1 311 ? -21.406 26.609 28.188 1 82.19 311 ASN B O 1
ATOM 5248 N N . ARG B 1 312 ? -23.5 25.969 27.906 1 77.19 312 ARG B N 1
ATOM 5249 C CA . ARG B 1 312 ? -23.922 27.188 27.234 1 77.19 312 ARG B CA 1
ATOM 5250 C C . ARG B 1 312 ? -23.812 28.391 28.156 1 77.19 312 ARG B C 1
ATOM 5252 O O . ARG B 1 312 ? -23.516 29.5 27.703 1 77.19 312 ARG B O 1
ATOM 5259 N N . ASP B 1 313 ? -23.938 28.078 29.312 1 73.12 313 ASP B N 1
ATOM 5260 C CA . ASP B 1 313 ? -24.031 29.188 30.25 1 73.12 313 ASP B CA 1
ATOM 5261 C C . ASP B 1 313 ? -22.688 29.438 30.922 1 73.12 313 ASP B C 1
ATOM 5263 O O . ASP B 1 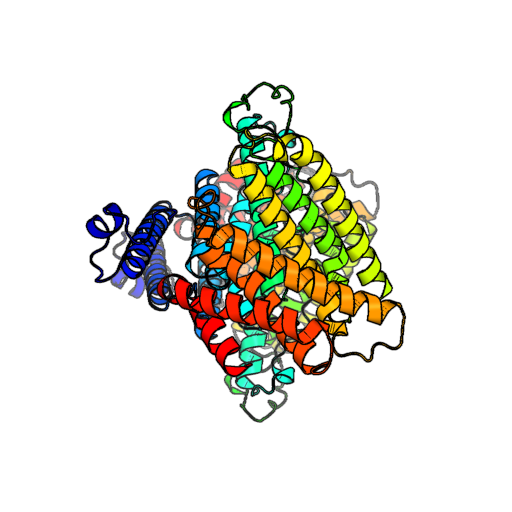313 ? -22.578 30.297 31.812 1 73.12 313 ASP B O 1
ATOM 5267 N N . GLY B 1 314 ? -21.719 28.797 30.469 1 75.25 314 GLY B N 1
ATOM 5268 C CA . GLY B 1 314 ? -20.422 28.969 31.109 1 75.25 314 GLY B CA 1
ATOM 5269 C C . GLY B 1 314 ? -19.719 30.25 30.688 1 75.25 314 GLY B C 1
ATOM 5270 O O . GLY B 1 314 ? -19.984 30.781 29.609 1 75.25 314 GLY B O 1
ATOM 5271 N N . GLU B 1 315 ? -18.969 30.859 31.516 1 71.06 315 GLU B N 1
ATOM 5272 C CA . GLU B 1 315 ? -18.25 32.094 31.266 1 71.06 315 GLU B CA 1
ATOM 5273 C C . GLU B 1 315 ? -17.344 31.984 30.047 1 71.06 315 GLU B C 1
ATOM 5275 O O . GLU B 1 315 ? -17.219 32.938 29.266 1 71.06 315 GLU B O 1
ATOM 5280 N N . SER B 1 316 ? -16.875 30.844 29.844 1 82.44 316 SER B N 1
ATOM 5281 C CA . SER B 1 316 ? -15.914 30.656 28.766 1 82.44 316 SER B CA 1
ATOM 5282 C C . SER B 1 316 ? -16.625 30.484 27.422 1 82.44 316 SER B C 1
ATOM 5284 O O . SER B 1 316 ? -15.984 30.578 26.359 1 82.44 316 SER B O 1
ATOM 5286 N N . SER B 1 317 ? -17.875 30.375 27.469 1 87.44 317 SER B N 1
ATOM 5287 C CA . SER B 1 317 ? -18.625 30.078 26.25 1 87.44 317 SER B CA 1
ATOM 5288 C C . SER B 1 317 ? -18.688 31.281 25.328 1 87.44 317 SER B C 1
ATOM 5290 O O . SER B 1 317 ? -18.641 31.141 24.094 1 87.44 317 SER B O 1
ATOM 5292 N N . TYR B 1 318 ? -18.625 32.438 25.938 1 86.69 318 TYR B N 1
ATOM 5293 C CA . TYR B 1 318 ? -18.688 33.625 25.109 1 86.69 318 TYR B CA 1
ATOM 5294 C C . TYR B 1 318 ? -17.406 33.812 24.312 1 86.69 318 TYR B C 1
ATOM 5296 O O . TYR B 1 318 ? -17.438 34.125 23.125 1 86.69 318 TYR B O 1
ATOM 5304 N N . GLU B 1 319 ? -16.359 33.625 25.016 1 90.25 319 GLU B N 1
ATOM 5305 C CA . GLU B 1 319 ? -15.062 33.75 24.344 1 90.25 319 GLU B CA 1
ATOM 5306 C C . GLU B 1 319 ? -14.914 32.688 23.234 1 90.25 319 GLU B C 1
ATOM 5308 O O . GLU B 1 319 ? -14.414 33 22.156 1 90.25 319 GLU B O 1
ATOM 5313 N N . MET B 1 320 ? -15.375 31.531 23.547 1 92.19 320 MET B N 1
ATOM 5314 C CA . MET B 1 320 ? -15.297 30.453 22.562 1 92.19 320 MET B CA 1
ATOM 5315 C C . MET B 1 320 ? -16.172 30.75 21.359 1 92.19 320 MET B C 1
ATOM 5317 O O . MET B 1 320 ? -15.797 30.469 20.219 1 92.19 320 MET B O 1
ATOM 5321 N N . GLN B 1 321 ? -17.281 31.359 21.625 1 92.5 321 GLN B N 1
ATOM 5322 C CA . GLN B 1 321 ? -18.203 31.703 20.547 1 92.5 321 GLN B CA 1
ATOM 5323 C C . GLN B 1 321 ? -17.609 32.781 19.625 1 92.5 321 GLN B C 1
ATOM 5325 O O . GLN B 1 321 ? -17.812 32.719 18.406 1 92.5 321 GLN B O 1
ATOM 5330 N N . SER B 1 322 ? -16.938 33.656 20.219 1 93.38 322 SER B N 1
ATOM 5331 C CA . SER B 1 322 ? -16.281 34.688 19.422 1 93.38 322 SER B CA 1
ATOM 5332 C C . SER B 1 322 ? -15.242 34.094 18.484 1 93.38 322 SER B C 1
ATOM 5334 O O . SER B 1 322 ? -15.18 34.469 17.297 1 93.38 322 SER B O 1
ATOM 5336 N N . VAL B 1 323 ? -14.438 33.219 19 1 94.19 323 VAL B N 1
ATOM 5337 C CA . VAL B 1 323 ? -13.414 32.562 18.203 1 94.19 323 VAL B CA 1
ATOM 5338 C C . VAL B 1 323 ? -14.062 31.766 17.078 1 94.19 323 VAL B C 1
ATOM 5340 O O . VAL B 1 323 ? -13.586 31.781 15.945 1 94.19 323 VAL B O 1
ATOM 5343 N N . LEU B 1 324 ? -15.117 31.094 17.422 1 94.5 324 LEU B N 1
ATOM 5344 C CA . LEU B 1 324 ? -15.836 30.281 16.453 1 94.5 324 LEU B CA 1
ATOM 5345 C C . LEU B 1 324 ? -16.406 31.156 15.336 1 94.5 324 LEU B C 1
ATOM 5347 O O . LEU B 1 324 ? -16.328 30.797 14.156 1 94.5 324 LEU B O 1
ATOM 5351 N N . ASN B 1 325 ? -16.938 32.312 15.688 1 94.44 325 ASN B N 1
ATOM 5352 C CA . ASN B 1 325 ? -17.484 33.25 14.695 1 94.44 325 ASN B CA 1
ATOM 5353 C C . ASN B 1 325 ? -16.406 33.75 13.758 1 94.44 325 ASN B C 1
ATOM 5355 O O . ASN B 1 325 ? -16.625 33.844 12.547 1 94.44 325 ASN B O 1
ATOM 5359 N N . GLU B 1 326 ? -15.344 34.094 14.328 1 95.69 326 GLU B N 1
ATOM 5360 C CA . GLU B 1 326 ? -14.234 34.594 13.516 1 95.69 326 GLU B CA 1
ATOM 5361 C C . GLU B 1 326 ? -13.742 33.5 12.555 1 95.69 326 GLU B C 1
ATOM 5363 O O . GLU B 1 326 ? -13.406 33.812 11.406 1 95.69 326 GLU B O 1
ATOM 5368 N N . THR B 1 327 ? -13.633 32.344 13.07 1 96 327 THR B N 1
ATOM 5369 C CA . THR B 1 327 ? -13.195 31.203 12.242 1 96 327 THR B CA 1
ATOM 5370 C C . THR B 1 327 ? -14.18 30.953 11.109 1 96 327 THR B C 1
ATOM 5372 O O . THR B 1 327 ? -13.773 30.703 9.977 1 96 327 THR B O 1
ATOM 5375 N N . THR B 1 328 ? -15.461 31.016 11.406 1 95.94 328 THR B N 1
ATOM 5376 C CA . THR B 1 328 ? -16.484 30.812 10.391 1 95.94 328 THR B CA 1
ATOM 5377 C C . THR B 1 328 ? -16.375 31.875 9.297 1 95.94 328 THR B C 1
ATOM 5379 O O . THR B 1 328 ? -16.484 31.562 8.109 1 95.94 328 THR B O 1
ATOM 5382 N N . ASN B 1 329 ? -16.109 33.062 9.703 1 95.5 329 ASN B N 1
ATOM 5383 C CA . ASN B 1 329 ? -15.938 34.156 8.734 1 95.5 329 ASN B CA 1
ATOM 5384 C C . ASN B 1 329 ? -14.711 33.906 7.855 1 95.5 329 ASN B C 1
ATOM 5386 O O . ASN B 1 329 ? -14.727 34.219 6.66 1 95.5 329 ASN B O 1
ATOM 5390 N N . ARG B 1 330 ? -13.695 33.469 8.43 1 95.19 330 ARG B N 1
ATOM 5391 C CA . ARG B 1 330 ? -12.477 33.188 7.676 1 95.19 330 ARG B CA 1
ATOM 5392 C C . ARG B 1 330 ? -12.711 32.062 6.668 1 95.19 330 ARG B C 1
ATOM 5394 O O . ARG B 1 330 ? -12.227 32.125 5.535 1 95.19 330 ARG B O 1
ATOM 5401 N N . PHE B 1 331 ? -13.406 30.969 7.109 1 95.31 331 PHE B N 1
ATOM 5402 C CA . PHE B 1 331 ? -13.75 29.891 6.191 1 95.31 331 PHE B CA 1
ATOM 5403 C C . PHE B 1 331 ? -14.555 30.422 5.008 1 95.31 331 PHE B C 1
ATOM 5405 O O . PHE B 1 331 ? -14.328 30 3.867 1 95.31 331 PHE B O 1
ATOM 5412 N N . GLN B 1 332 ? -15.438 31.344 5.277 1 94.31 332 GLN B N 1
ATOM 5413 C CA . GLN B 1 332 ? -16.234 31.938 4.207 1 94.31 332 GLN B CA 1
ATOM 5414 C C . GLN B 1 332 ? -15.352 32.688 3.219 1 94.31 332 GLN B C 1
ATOM 5416 O O . GLN B 1 332 ? -15.508 32.531 2.004 1 94.31 332 GLN B O 1
ATOM 5421 N N . SER B 1 333 ? -14.461 33.406 3.779 1 91.5 333 SER B N 1
ATOM 5422 C CA . SER B 1 333 ? -13.594 34.219 2.938 1 91.5 333 SER B CA 1
ATOM 5423 C C . SER B 1 333 ? -12.688 33.375 2.07 1 91.5 333 SER B C 1
ATOM 5425 O O . SER B 1 333 ? -12.344 33.75 0.951 1 91.5 333 SER B O 1
ATOM 5427 N N . LEU B 1 334 ? -12.328 32.188 2.58 1 88.5 334 LEU B N 1
ATOM 5428 C CA . LEU B 1 334 ? -11.398 31.312 1.876 1 88.5 334 LEU B CA 1
ATOM 5429 C C . LEU B 1 334 ? -12.148 30.312 1 1 88.5 334 LEU B C 1
ATOM 5431 O O . LEU B 1 334 ? -11.531 29.562 0.243 1 88.5 334 LEU B O 1
ATOM 5435 N N . SER B 1 335 ? -13.461 30.297 1.025 1 87.19 335 SER B N 1
ATOM 5436 C CA . SER B 1 335 ? -14.297 29.281 0.381 1 87.19 335 SER B CA 1
ATOM 5437 C C . SER B 1 335 ? -14.117 29.312 -1.134 1 87.19 335 SER B C 1
ATOM 5439 O O . SER B 1 335 ? -14.266 28.281 -1.798 1 87.19 335 SER B O 1
ATOM 5441 N N . GLY B 1 336 ? -13.789 30.422 -1.656 1 78.81 336 GLY B N 1
ATOM 5442 C CA . GLY B 1 336 ? -13.625 30.516 -3.098 1 78.81 336 GLY B CA 1
ATOM 5443 C C . GLY B 1 336 ? -12.445 29.734 -3.625 1 78.81 336 GLY B C 1
ATOM 5444 O O . GLY B 1 336 ? -12.477 29.234 -4.754 1 78.81 336 GLY B O 1
ATOM 5445 N N . ARG B 1 337 ? -11.438 29.609 -2.756 1 77.69 337 ARG B N 1
ATOM 5446 C CA . ARG B 1 337 ? -10.195 28.984 -3.209 1 77.69 337 ARG B CA 1
ATOM 5447 C C . ARG B 1 337 ? -10.031 27.594 -2.611 1 77.69 337 ARG B C 1
ATOM 5449 O O . ARG B 1 337 ? -9.273 26.766 -3.137 1 77.69 337 ARG B O 1
ATOM 5456 N N . SER B 1 338 ? -10.672 27.359 -1.523 1 83.38 338 SER B N 1
ATOM 5457 C CA . SER B 1 338 ? -10.477 26.125 -0.783 1 83.38 338 SER B CA 1
ATOM 5458 C C . SER B 1 338 ? -11.773 25.328 -0.672 1 83.38 338 SER B C 1
ATOM 5460 O O . SER B 1 338 ? -12.695 25.734 0.031 1 83.38 338 SER B O 1
ATOM 5462 N N . PRO B 1 339 ? -11.797 24.188 -1.3 1 83 339 PRO B N 1
ATOM 5463 C CA . PRO B 1 339 ? -12.992 23.344 -1.162 1 83 339 PRO B CA 1
ATOM 5464 C C . PRO B 1 339 ? -13.258 22.938 0.283 1 83 339 PRO B C 1
ATOM 5466 O O . PRO B 1 339 ? -14.422 22.828 0.69 1 83 339 PRO B O 1
ATOM 5469 N N . ILE B 1 340 ? -12.273 22.734 1.04 1 86.19 340 ILE B N 1
ATOM 5470 C CA . ILE B 1 340 ? -12.43 22.359 2.439 1 86.19 340 ILE B CA 1
ATOM 5471 C C . ILE B 1 340 ? -13.102 23.484 3.213 1 86.19 340 ILE B C 1
ATOM 5473 O O . ILE B 1 340 ? -13.969 23.25 4.051 1 86.19 340 ILE B O 1
ATOM 5477 N N . CYS B 1 341 ? -12.695 24.688 2.9 1 90.62 341 CYS B N 1
ATOM 5478 C CA . CYS B 1 341 ? -13.281 25.828 3.582 1 90.62 341 CYS B CA 1
ATOM 5479 C C . CYS B 1 341 ? -14.742 26.016 3.184 1 90.62 341 CYS B C 1
ATOM 5481 O O . CYS B 1 341 ? -15.57 26.375 4.012 1 90.62 341 CYS B O 1
ATOM 5483 N N . ALA B 1 342 ? -14.953 25.734 1.915 1 90.12 342 ALA B N 1
ATOM 5484 C CA . ALA B 1 342 ? -16.344 25.844 1.453 1 90.12 342 ALA B CA 1
ATOM 5485 C C . ALA B 1 342 ? -17.234 24.844 2.191 1 90.12 342 ALA B C 1
ATOM 5487 O O . ALA B 1 342 ? -18.328 25.219 2.648 1 90.12 342 ALA B O 1
ATOM 5488 N N . LYS B 1 343 ? -16.828 23.672 2.359 1 90.69 343 LYS B N 1
ATOM 5489 C CA . LYS B 1 343 ? -17.594 22.641 3.068 1 90.69 343 LYS B CA 1
ATOM 5490 C C . LYS B 1 343 ? -17.703 22.969 4.559 1 90.69 343 LYS B C 1
ATOM 5492 O O . LYS B 1 343 ? -18.766 22.812 5.164 1 90.69 343 LYS B O 1
ATOM 5497 N N . ALA B 1 344 ? -16.562 23.359 5.078 1 93.38 344 ALA B N 1
ATOM 5498 C CA . ALA B 1 344 ? -16.516 23.688 6.5 1 93.38 344 ALA B CA 1
ATOM 5499 C C . ALA B 1 344 ? -17.484 24.812 6.836 1 93.38 344 ALA B C 1
ATOM 5501 O O . ALA B 1 344 ? -18.188 24.766 7.844 1 93.38 344 ALA B O 1
ATOM 5502 N N . TYR B 1 345 ? -17.484 25.812 5.945 1 95 345 TYR B N 1
ATOM 5503 C CA . TYR B 1 345 ? -18.375 26.953 6.164 1 95 345 TYR B CA 1
ATOM 5504 C C . TYR B 1 345 ? -19.828 26.516 6.18 1 95 345 TYR B C 1
ATOM 5506 O O . TYR B 1 345 ? -20.594 26.922 7.051 1 95 345 TYR B O 1
ATOM 5514 N N . THR B 1 346 ? -20.234 25.656 5.289 1 93.56 346 THR B N 1
ATOM 5515 C CA . THR B 1 346 ? -21.594 25.172 5.184 1 93.56 346 THR B CA 1
ATOM 5516 C C . THR B 1 346 ? -22 24.406 6.438 1 93.56 346 THR B C 1
ATOM 5518 O O . THR B 1 346 ? -23.109 24.578 6.949 1 93.56 346 THR B O 1
ATOM 5521 N N . ILE B 1 347 ? -21.141 23.641 6.965 1 93.12 347 ILE B N 1
ATOM 5522 C CA . ILE B 1 347 ? -21.422 22.812 8.133 1 93.12 347 ILE B CA 1
ATOM 5523 C C . ILE B 1 347 ? -21.516 23.703 9.375 1 93.12 347 ILE B C 1
ATOM 5525 O O . ILE B 1 347 ? -22.453 23.562 10.172 1 93.12 347 ILE B O 1
ATOM 5529 N N . LEU B 1 348 ? -20.594 24.641 9.523 1 92.69 348 LEU B N 1
ATOM 5530 C CA . LEU B 1 348 ? -20.516 25.453 10.734 1 92.69 348 LEU B CA 1
ATOM 5531 C C . LEU B 1 348 ? -21.672 26.453 10.789 1 92.69 348 LEU B C 1
ATOM 5533 O O . LEU B 1 348 ? -22.141 26.812 11.867 1 92.69 348 LEU B O 1
ATOM 5537 N N . LYS B 1 349 ? -22.062 26.828 9.594 1 88.19 349 LYS B N 1
ATOM 5538 C CA . LYS B 1 349 ? -23.203 27.734 9.547 1 88.19 349 LYS B CA 1
ATOM 5539 C C . LYS B 1 349 ? -24.469 27.062 10.086 1 88.19 349 LYS B C 1
ATOM 5541 O O . LYS B 1 349 ? -25.297 27.703 10.734 1 88.19 349 LYS B O 1
ATOM 5546 N N . TYR B 1 350 ? -24.5 25.75 9.922 1 84.38 350 TYR B N 1
ATOM 5547 C CA . TYR B 1 350 ? -25.656 25 10.406 1 84.38 350 TYR B CA 1
ATOM 5548 C C . TYR B 1 350 ? -25.531 24.719 11.898 1 84.38 350 TYR B C 1
ATOM 5550 O O . TYR B 1 350 ? -26.547 24.562 12.586 1 84.38 350 TYR B O 1
ATOM 5558 N N . LEU B 1 351 ? -24.375 24.609 12.375 1 77.25 351 LEU B N 1
ATOM 5559 C CA . LEU B 1 351 ? -24.156 24.312 13.789 1 77.25 351 LEU B CA 1
ATOM 5560 C C . LEU B 1 351 ? -24.375 25.547 14.641 1 77.25 351 LEU B C 1
ATOM 5562 O O . LEU B 1 351 ? -24.625 25.438 15.852 1 77.25 351 LEU B O 1
ATOM 5566 N N . GLN B 1 352 ? -24.375 26.688 14.078 1 69.38 352 GLN B N 1
ATOM 5567 C CA . GLN B 1 352 ? -24.625 27.922 14.828 1 69.38 352 GLN B CA 1
ATOM 5568 C C . GLN B 1 352 ? -26.109 28.297 14.82 1 69.38 352 GLN B C 1
ATOM 5570 O O . GLN B 1 352 ? -26.641 28.75 15.828 1 69.38 352 GLN B O 1
#

Radius of gyration: 29.03 Å; Cα contacts (8 Å, |Δi|>4): 859; chains: 2; bounding box: 64×81×75 Å

pLDDT: mean 82.71, std 12.48, range [40.62, 97.88]

Nearest PDB structures (foldseek):
  2wzi-assembly1_B  TM=3.290E-01  e=8.595E+00  Bacteroides thetaiotaomicron VPI-5482

Foldseek 3Di:
DLDDLPDPVLVVQAVDPGSLVSVVVNLVVVLVVLVVVCVVVVCQVDADLVSLVSLLVSQVSCCLFVNNVVCVVSLVSSVVSLVVVVLLAQCVVVVFFFLVRLSSQVSVLSSVLSVLVSCLVVLVLVPDPPPPRPYDHHDQDDSVQDDRHDDGDDDDAGHPCNLSVLSSVLSVLCNVCVCQPSNPHHHDLVSLVVSLVVLVVSLVVLCVRCVVLVPDPPNPLVSVLSNLVSLLVSLLVLCSNLVVLCPPDCPDPSSVVSVVSLLVSLLSLLVSLCCCCPPPSNSSVNSCNQGVSVVSNLSSLVSLLVVCVVPVPDPCNVVSVVSSVVNLVSLVVSVSNHVSSVVSNVVSVVSD/DLDDLPDVVLVVQAVDPGSLNSVVVNLVVVLVVLVVVCVVVVCQVDADLVSLVSLLVSQVSCCLFPRNVVCVVSLVSSVVSLVVVVLLAQCVVVVFFFLVRLSSQVSVLSSVLSVLVSCLVVLVLVPDPPPPRPYDHHDQDDSVQDDRHDDGDDDDAGHPCNLSVLSSVLSVLCSVCVCQPSNPDHHDLVSLVVSLVVLVVSLVVLCVRCVVVVPDPPNPLVSVLSNLVSLLVSLLVLCSNLVVLCPPPPPDPSSVVSVVSLLVSLLSLLVSLCCCCPPPSNSSVNSCNQGVSVVSNLSSLVSLLVVCVVPVPDPCNVVSVVSSVVSLVSLVVSVSNHVSSVVSNVVSVVSD

InterPro domains:
  IPR007219 Xylanolytic transcriptional activator, regulatory domain [PF04082] (30-185)
  IPR007219 Xylanolytic transcriptional activator, regulatory domain [SM00906] (71-144)

Solvent-accessible surface area (backbone atoms only — not comparable to full-atom values): 37140 Å² total; per-residue (Å²): 122,63,65,58,60,78,36,66,66,39,58,74,68,15,91,50,96,43,41,39,51,9,49,51,50,41,50,48,50,51,50,51,50,52,50,52,53,39,56,74,57,38,55,55,66,46,84,49,71,68,55,52,50,51,50,54,52,48,39,53,52,36,25,35,56,74,28,57,73,52,26,43,23,57,49,27,21,46,52,37,46,39,49,72,70,41,37,52,45,44,33,69,84,71,70,49,44,47,49,61,28,43,53,36,22,43,49,44,50,51,48,52,45,54,49,50,53,46,22,60,73,66,63,52,40,43,45,62,48,68,37,91,55,74,45,63,78,54,68,71,51,44,77,88,55,56,35,57,87,44,82,56,74,87,66,88,72,78,39,81,32,38,57,54,51,52,50,46,53,54,52,50,58,48,59,74,43,26,59,40,66,44,34,95,52,80,53,52,73,65,58,48,51,50,51,51,52,52,51,52,54,50,52,54,49,48,47,62,66,43,41,75,40,66,70,35,89,72,37,55,66,60,58,56,50,46,51,49,51,52,49,39,52,52,30,47,51,49,37,65,70,28,50,82,54,58,81,49,79,62,80,45,73,63,45,43,50,35,43,49,48,35,51,52,28,17,51,48,27,40,49,48,41,49,48,41,60,65,38,72,87,34,52,73,51,34,47,44,50,35,16,62,40,40,53,46,22,45,55,13,43,52,50,48,52,52,52,31,68,76,38,65,82,41,81,64,28,58,60,51,48,52,53,45,50,52,50,44,51,50,23,53,71,40,26,74,64,7,64,61,26,38,53,46,29,58,54,52,62,68,73,102,122,62,65,57,60,78,36,65,67,38,59,73,68,14,93,50,95,44,39,42,52,8,49,51,51,42,52,50,51,52,48,51,50,52,50,49,53,39,56,74,59,40,54,57,65,46,83,48,72,68,53,52,51,51,48,51,51,49,40,54,51,35,25,35,55,75,27,57,72,52,26,45,23,57,50,27,20,46,52,38,46,39,51,75,72,41,36,52,44,45,32,71,82,72,71,49,46,47,48,61,28,40,53,35,25,44,51,43,52,49,48,52,45,54,49,50,52,46,22,61,71,68,64,50,43,44,47,62,48,68,38,92,53,75,46,64,78,54,68,72,51,44,76,87,54,56,34,56,89,45,81,57,74,87,65,89,72,78,38,81,32,37,58,56,52,51,50,46,52,54,50,50,58,49,59,74,42,26,59,41,66,45,33,95,52,79,54,52,73,65,58,48,51,49,50,52,52,53,51,51,52,51,51,52,51,47,48,62,66,44,42,75,40,65,71,34,88,72,39,54,70,61,57,58,50,46,51,48,52,52,49,41,53,52,30,47,50,49,36,66,70,29,49,82,54,55,80,48,79,63,79,45,73,64,46,43,51,36,43,50,47,35,51,53,27,17,51,50,27,40,49,48,39,48,48,42,59,66,38,72,84,34,52,71,51,34,46,44,50,35,18,62,39,39,51,46,21,45,54,14,43,52,51,47,52,51,51,31,68,76,39,66,82,41,83,64,27,57,60,50,48,52,53,44,52,52,51,45,52,50,23,52,71,40,25,74,64,6,65,60,26,37,52,47,28,58,53,51,62,68,74,104

Organism: NCBI:txid173218